Protein AF-A0A5N7MH46-F1 (afdb_monomer_lite)

Sequence (566 aa):
MKMGHLRRYQPRTVNEMAAAAIAPRNNNWTEKGNFRPQPRGKLARAFVDGTSLAKIAPESPQPAEMLEHITIVGEDNLTADDEALHVLLVAHAYEQTDRLMDRSEYSIPTSYALSLLGENARRRGLKASLERLRSTTVSFGVAGGRKYEGVQLLVPWSETDNIGEEIHYIIPKPIQILMASQDRYAHLELAPLGMMKSRYGIRLYRNLALAMARKRWSKDSDNLHTIRVPVDQMRSWLGFIGPVGQLKLRAVDPAIRDLRHVRRFKIVPADGERPKRDDEDVVKWVGVARAEKRGAPVEAWEFILKLSPPRRYHVAQQGLNPKLMWSVGAPDALRFRVPQSFWLRASKFARDNGLASGHHGVLHSWLVAINEALTEVPVTDGRNTREFRGQRLLEAIDEEGPEDAAWNWLVEEVKDPDLLKLSTGIGQSWRRFEREARIARYNRWRDFQQGPERKRRQKRKPVALVPVVEPKVDTAPVMGVGGPVTEIVVWCDLDADATDVEDLVNVLNRRTFAGDEEAPVKVTVKYGDGLVHVPYSLGKLPMTEMDVTRLKKEFRTLIEEVEMVR

Structure (mmCIF, N/CA/C/O backbone):
data_AF-A0A5N7MH46-F1
#
_entry.id   AF-A0A5N7MH46-F1
#
loop_
_atom_site.group_PDB
_atom_site.id
_atom_site.type_symbol
_atom_site.label_atom_id
_atom_site.label_alt_id
_atom_site.label_comp_id
_atom_site.label_asym_id
_atom_site.label_entity_id
_atom_site.label_seq_id
_atom_site.pdbx_PDB_ins_code
_atom_site.Cartn_x
_atom_site.Cartn_y
_atom_site.Cartn_z
_atom_site.occupancy
_atom_site.B_iso_or_equiv
_atom_site.auth_seq_id
_atom_site.auth_comp_id
_atom_site.auth_asym_id
_atom_site.auth_atom_id
_atom_site.pdbx_PDB_model_num
ATOM 1 N N . MET A 1 1 ? 36.278 -50.203 38.575 1.00 42.22 1 MET A N 1
ATOM 2 C CA . MET A 1 1 ? 36.673 -50.568 37.195 1.00 42.22 1 MET A CA 1
ATOM 3 C C . MET A 1 1 ? 35.533 -51.323 36.517 1.00 42.22 1 MET A C 1
ATOM 5 O O . MET A 1 1 ? 35.333 -52.487 36.831 1.00 42.22 1 MET A O 1
ATOM 9 N N . LYS A 1 2 ? 34.772 -50.670 35.628 1.00 28.19 2 LYS A N 1
ATOM 10 C CA . LYS A 1 2 ? 33.908 -51.313 34.619 1.00 28.19 2 LYS A CA 1
ATOM 11 C C . LYS A 1 2 ? 33.897 -50.426 33.371 1.00 28.19 2 LYS A C 1
ATOM 13 O O . LYS A 1 2 ? 33.754 -49.213 33.483 1.00 28.19 2 LYS A O 1
ATOM 18 N N . MET A 1 3 ? 34.168 -51.055 32.231 1.00 28.42 3 MET A N 1
ATOM 19 C CA . MET A 1 3 ? 34.470 -50.442 30.938 1.00 28.42 3 MET A CA 1
ATOM 20 C C . MET A 1 3 ? 33.249 -49.800 30.272 1.00 28.42 3 MET A C 1
ATOM 22 O O . MET A 1 3 ? 32.130 -50.293 30.396 1.00 28.42 3 MET A O 1
ATOM 26 N N . GLY A 1 4 ? 33.501 -48.710 29.543 1.00 28.05 4 GLY A N 1
ATOM 27 C CA . GLY A 1 4 ? 32.516 -47.973 28.760 1.00 28.05 4 GLY A CA 1
ATOM 28 C C . GLY A 1 4 ? 32.065 -48.716 27.501 1.00 28.05 4 GLY A C 1
ATOM 29 O O . GLY A 1 4 ? 32.864 -49.314 26.781 1.00 28.05 4 GLY A O 1
ATOM 30 N N . HIS A 1 5 ? 30.767 -48.629 27.216 1.00 31.36 5 HIS A N 1
ATOM 31 C CA . HIS A 1 5 ? 30.189 -49.039 25.943 1.00 31.36 5 HIS A CA 1
ATOM 32 C C . HIS A 1 5 ? 30.349 -47.922 24.904 1.00 31.36 5 HIS A C 1
ATOM 34 O O . HIS A 1 5 ? 29.634 -46.922 24.923 1.00 31.36 5 HIS A O 1
ATOM 40 N N . LEU A 1 6 ? 31.269 -48.131 23.962 1.00 30.78 6 LEU A N 1
ATOM 41 C CA . LEU A 1 6 ? 31.317 -47.428 22.681 1.00 30.78 6 LEU A CA 1
ATOM 42 C C . LEU A 1 6 ? 30.053 -47.766 21.872 1.00 30.78 6 LEU A C 1
ATOM 44 O O . LEU A 1 6 ? 29.914 -48.874 21.350 1.00 30.78 6 LEU A O 1
ATOM 48 N N . ARG A 1 7 ? 29.123 -46.810 21.753 1.00 31.31 7 ARG A N 1
ATOM 49 C CA . ARG A 1 7 ? 28.052 -46.870 20.747 1.00 31.31 7 ARG A CA 1
ATOM 50 C C . ARG A 1 7 ? 28.674 -46.655 19.367 1.00 31.31 7 ARG A C 1
ATOM 52 O O . ARG A 1 7 ? 29.236 -45.599 19.095 1.00 31.31 7 ARG A O 1
ATOM 59 N N . ARG A 1 8 ? 28.566 -47.671 18.507 1.00 29.64 8 ARG A N 1
ATOM 60 C CA . ARG A 1 8 ? 28.942 -47.610 17.089 1.00 29.64 8 ARG A CA 1
ATOM 61 C C . ARG A 1 8 ? 28.139 -46.509 16.393 1.00 29.64 8 ARG A C 1
ATOM 63 O O . ARG A 1 8 ? 26.912 -46.559 16.368 1.00 29.64 8 ARG A O 1
ATOM 70 N N . TYR A 1 9 ? 28.848 -45.539 15.830 1.00 30.33 9 TYR A N 1
ATOM 71 C CA . TYR A 1 9 ? 28.308 -44.541 14.917 1.00 30.33 9 TYR A CA 1
ATOM 72 C C . TYR A 1 9 ? 28.032 -45.239 13.577 1.00 30.33 9 TYR A C 1
ATOM 74 O O . TYR A 1 9 ? 28.967 -45.678 12.909 1.00 30.33 9 TYR A O 1
ATOM 82 N N . GLN A 1 10 ? 26.762 -45.419 13.212 1.00 34.75 10 GLN A N 1
ATOM 83 C CA . GLN A 1 10 ? 26.405 -45.818 11.851 1.00 34.75 10 GLN A CA 1
ATOM 84 C C . GLN A 1 10 ? 26.418 -44.563 10.966 1.00 34.75 10 GLN A C 1
ATOM 86 O O . GLN A 1 10 ? 25.737 -43.593 11.308 1.00 34.75 10 GLN A O 1
ATOM 91 N N . PRO A 1 11 ? 27.177 -44.532 9.857 1.00 33.38 11 PRO A N 1
ATOM 92 C CA . PRO A 1 11 ? 27.088 -43.430 8.911 1.00 33.38 11 PRO A CA 1
ATOM 93 C C . PRO A 1 11 ? 25.708 -43.462 8.244 1.00 33.38 11 PRO A C 1
ATOM 95 O O . PRO A 1 11 ? 25.314 -44.477 7.667 1.00 33.38 11 PRO A O 1
ATOM 98 N N . ARG A 1 12 ? 24.967 -42.352 8.348 1.00 37.38 12 ARG A N 1
ATOM 99 C CA . ARG A 1 12 ? 23.713 -42.151 7.611 1.00 37.38 12 ARG A CA 1
ATOM 100 C C . ARG A 1 12 ? 23.981 -42.346 6.122 1.00 37.38 12 ARG A C 1
ATOM 102 O O . ARG A 1 12 ? 24.954 -41.818 5.585 1.00 37.38 12 ARG A O 1
ATOM 109 N N . THR A 1 13 ? 23.136 -43.131 5.470 1.00 45.59 13 THR A N 1
ATOM 110 C CA . THR A 1 13 ? 23.250 -43.385 4.034 1.00 45.59 13 THR A CA 1
ATOM 111 C C . THR A 1 13 ? 23.014 -42.090 3.252 1.00 45.59 13 THR A C 1
ATOM 113 O O . THR A 1 13 ? 22.259 -41.216 3.676 1.00 45.59 13 THR A O 1
ATOM 116 N N . VAL A 1 14 ? 23.646 -41.963 2.083 1.00 42.16 14 VAL A N 1
ATOM 117 C CA . VAL A 1 14 ? 23.532 -40.794 1.186 1.00 42.16 14 VAL A CA 1
ATOM 118 C C . VAL A 1 14 ? 22.064 -40.490 0.816 1.00 42.16 14 VAL A C 1
ATOM 120 O O . VAL A 1 14 ? 21.706 -39.335 0.592 1.00 42.16 14 VAL A O 1
ATOM 123 N N . ASN A 1 15 ? 21.178 -41.491 0.884 1.00 36.28 15 ASN A N 1
ATOM 124 C CA . ASN A 1 15 ? 19.736 -41.335 0.672 1.00 36.28 15 ASN A CA 1
ATOM 125 C C . ASN A 1 15 ? 18.992 -40.631 1.826 1.00 36.28 15 ASN A C 1
ATOM 127 O O . ASN A 1 15 ? 17.967 -40.002 1.578 1.00 36.28 15 ASN A O 1
ATOM 131 N N . GLU A 1 16 ? 19.506 -40.646 3.062 1.00 36.25 16 GLU A N 1
ATOM 132 C CA . GLU A 1 16 ? 18.932 -39.866 4.174 1.00 36.25 16 GLU A CA 1
ATOM 133 C C . GLU A 1 16 ? 19.366 -38.393 4.145 1.00 36.25 16 GLU A C 1
ATOM 135 O O . GLU A 1 16 ? 18.642 -37.526 4.632 1.00 36.25 16 GLU A O 1
ATOM 140 N N . MET A 1 17 ? 20.515 -38.077 3.534 1.00 36.03 17 MET A N 1
ATOM 141 C CA . MET A 1 17 ? 20.946 -36.687 3.326 1.00 36.03 17 MET A CA 1
ATOM 142 C C . MET A 1 17 ? 20.245 -36.040 2.122 1.00 36.03 17 MET A C 1
ATOM 144 O O . MET A 1 17 ? 19.957 -34.844 2.157 1.00 36.03 17 MET A O 1
ATOM 148 N N . ALA A 1 18 ? 19.881 -36.822 1.099 1.00 33.00 18 ALA A N 1
ATOM 149 C CA . ALA A 1 18 ? 19.105 -36.338 -0.047 1.00 33.00 18 ALA A CA 1
ATOM 150 C C . ALA A 1 18 ? 17.656 -35.951 0.322 1.00 33.00 18 ALA A C 1
ATOM 152 O O . ALA A 1 18 ? 17.093 -35.031 -0.269 1.00 33.00 18 ALA A O 1
ATOM 153 N N . ALA A 1 19 ? 17.072 -36.563 1.359 1.00 30.20 19 ALA A N 1
ATOM 154 C CA . ALA A 1 19 ? 15.747 -36.198 1.873 1.00 30.20 19 ALA A CA 1
ATOM 155 C C . ALA A 1 19 ? 15.728 -34.881 2.686 1.00 30.20 19 ALA A C 1
ATOM 157 O O . ALA A 1 19 ? 14.653 -34.374 3.007 1.00 30.20 19 ALA A O 1
ATOM 158 N N . ALA A 1 20 ? 16.891 -34.298 3.003 1.00 29.97 20 ALA A N 1
ATOM 159 C CA . ALA A 1 20 ? 17.009 -33.008 3.691 1.00 29.97 20 ALA A CA 1
ATOM 160 C C . ALA A 1 20 ? 17.157 -31.808 2.731 1.00 29.97 20 ALA A C 1
ATOM 162 O O . ALA A 1 20 ? 17.111 -30.663 3.175 1.00 29.97 20 ALA A O 1
ATOM 163 N N . ALA A 1 21 ? 17.278 -32.050 1.420 1.00 29.55 21 ALA A N 1
ATOM 164 C CA . ALA A 1 21 ? 17.322 -31.022 0.376 1.00 29.55 21 ALA A CA 1
ATOM 165 C C . ALA A 1 21 ? 15.942 -30.787 -0.272 1.00 29.55 21 ALA A C 1
ATOM 167 O O . ALA A 1 21 ? 15.832 -30.464 -1.454 1.00 29.55 21 ALA A O 1
ATOM 168 N N . ILE A 1 22 ? 14.869 -30.964 0.503 1.00 30.47 22 ILE A N 1
ATOM 169 C CA . ILE A 1 22 ? 13.521 -30.583 0.085 1.00 30.47 22 ILE A CA 1
ATOM 170 C C . ILE A 1 22 ? 13.500 -29.055 0.003 1.00 30.47 22 ILE A C 1
ATOM 172 O O . ILE A 1 22 ? 13.831 -28.378 0.978 1.00 30.47 22 ILE A O 1
ATOM 176 N N . ALA A 1 23 ? 13.130 -28.536 -1.172 1.00 27.80 23 ALA A N 1
ATOM 177 C CA . ALA A 1 23 ? 12.836 -27.130 -1.447 1.00 27.80 23 ALA A CA 1
ATOM 178 C C . ALA A 1 23 ? 12.220 -26.429 -0.222 1.00 27.80 23 ALA A C 1
ATOM 180 O O . ALA A 1 23 ? 11.428 -27.075 0.469 1.00 27.80 23 ALA A O 1
ATOM 181 N N . PRO A 1 24 ? 12.537 -25.145 0.058 1.00 30.59 24 PRO A N 1
ATOM 182 C CA . PRO A 1 24 ? 12.036 -24.459 1.245 1.00 30.59 24 PRO A CA 1
ATOM 183 C C . PRO A 1 24 ? 10.535 -24.706 1.349 1.00 30.59 24 PRO A C 1
ATOM 185 O O . PRO A 1 24 ? 9.772 -24.256 0.491 1.00 30.59 24 PRO A O 1
ATOM 188 N N . ARG A 1 25 ? 10.123 -25.503 2.350 1.00 35.41 25 ARG A N 1
ATOM 189 C CA . ARG A 1 25 ? 8.708 -25.761 2.604 1.00 35.41 25 ARG A CA 1
ATOM 190 C C . ARG A 1 25 ? 8.060 -24.389 2.642 1.00 35.41 25 ARG A C 1
ATOM 192 O O . ARG A 1 25 ? 8.517 -23.507 3.369 1.00 35.41 25 ARG A O 1
ATOM 199 N N . ASN A 1 26 ? 7.047 -24.182 1.806 1.00 43.50 26 ASN A N 1
ATOM 200 C CA . ASN A 1 26 ? 6.219 -22.991 1.865 1.00 43.50 26 ASN A CA 1
ATOM 201 C C . ASN A 1 26 ? 5.587 -22.980 3.268 1.00 43.50 26 ASN A C 1
ATOM 203 O O . ASN A 1 26 ? 4.528 -23.569 3.474 1.00 43.50 26 ASN A O 1
ATOM 207 N N . ASN A 1 27 ? 6.260 -22.349 4.240 1.00 52.56 27 ASN A N 1
ATOM 208 C CA . ASN A 1 27 ? 5.906 -22.256 5.664 1.00 52.56 27 ASN A CA 1
ATOM 209 C C . ASN A 1 27 ? 4.652 -21.388 5.882 1.00 52.56 27 ASN A C 1
ATOM 211 O O . ASN A 1 27 ? 4.537 -20.674 6.873 1.00 52.56 27 ASN A O 1
ATOM 215 N N . ASN A 1 28 ? 3.739 -21.364 4.916 1.00 60.06 28 ASN A N 1
ATOM 216 C CA . ASN A 1 28 ? 2.497 -20.609 4.951 1.00 60.06 28 ASN A CA 1
ATOM 217 C C . ASN A 1 28 ? 1.355 -21.460 5.509 1.00 60.06 28 ASN A C 1
ATOM 219 O O . ASN A 1 28 ? 0.216 -21.042 5.403 1.00 60.06 28 ASN A O 1
ATOM 223 N N . TRP A 1 29 ? 1.626 -22.642 6.058 1.00 56.88 29 TRP A N 1
ATOM 224 C CA . TRP A 1 29 ? 0.614 -23.537 6.606 1.00 56.88 29 TRP A CA 1
ATOM 225 C C . TRP A 1 29 ? 0.997 -23.922 8.035 1.00 56.88 29 TRP A C 1
ATOM 227 O O . TRP A 1 29 ? 2.170 -24.178 8.310 1.00 56.88 29 TRP A O 1
ATOM 237 N N . THR A 1 30 ? 0.034 -23.922 8.957 1.00 58.56 30 THR A N 1
ATOM 238 C CA . THR A 1 30 ? 0.239 -24.433 10.320 1.00 58.56 30 THR A CA 1
ATOM 239 C C . THR A 1 30 ? 0.319 -25.957 10.322 1.00 58.56 30 THR A C 1
ATOM 241 O O . THR A 1 30 ? -0.097 -26.605 9.365 1.00 58.56 30 THR A O 1
ATOM 244 N N . GLU A 1 31 ? 0.769 -26.554 11.429 1.00 55.22 31 GLU A N 1
ATOM 245 C CA . GLU A 1 31 ? 0.701 -28.013 11.638 1.00 55.22 31 GLU A CA 1
ATOM 246 C C . GLU A 1 31 ? -0.732 -28.564 11.540 1.00 55.22 31 GLU A C 1
ATOM 248 O O . GLU A 1 31 ? -0.930 -29.736 11.240 1.00 55.22 31 GLU A O 1
ATOM 253 N N . LYS A 1 32 ? -1.739 -27.703 11.745 1.00 56.62 32 LYS A N 1
ATOM 254 C CA . LYS A 1 32 ? -3.166 -28.015 11.590 1.00 56.62 32 LYS A CA 1
ATOM 255 C C . LYS A 1 32 ? -3.712 -27.715 10.186 1.00 56.62 32 LYS A C 1
ATOM 257 O O . LYS A 1 32 ? -4.901 -27.897 9.961 1.00 56.62 32 LYS A O 1
ATOM 262 N N . GLY A 1 33 ? -2.872 -27.250 9.258 1.00 58.59 33 GLY A N 1
ATOM 263 C CA . GLY A 1 33 ? -3.262 -26.938 7.883 1.00 58.59 33 GLY A CA 1
ATOM 264 C C . GLY A 1 33 ? -3.919 -25.568 7.682 1.00 58.59 33 GLY A C 1
ATOM 265 O O . GLY A 1 33 ? -4.520 -25.352 6.636 1.00 58.59 33 GLY A O 1
ATOM 266 N N . ASN A 1 34 ? -3.798 -24.626 8.625 1.00 65.50 34 ASN A N 1
ATOM 267 C CA . ASN A 1 34 ? -4.345 -23.271 8.448 1.00 65.50 34 ASN A CA 1
ATOM 268 C C . ASN A 1 34 ? -3.345 -22.388 7.704 1.00 65.50 34 ASN A C 1
ATOM 270 O O . ASN A 1 34 ? -2.150 -22.396 8.013 1.00 65.50 34 ASN A O 1
ATOM 274 N N . PHE A 1 35 ? -3.827 -21.601 6.747 1.00 72.56 35 PHE A N 1
ATOM 275 C CA . PHE A 1 35 ? -2.974 -20.722 5.959 1.00 72.56 35 PHE A CA 1
ATOM 276 C C . PHE A 1 35 ? -2.519 -19.492 6.770 1.00 72.56 35 PHE A C 1
ATOM 278 O O . PHE A 1 35 ? -3.291 -18.884 7.512 1.00 72.56 35 PHE A O 1
ATOM 285 N N . ARG A 1 36 ? -1.248 -19.108 6.610 1.00 82.06 36 ARG A N 1
ATOM 286 C CA . ARG A 1 36 ? -0.601 -17.939 7.214 1.00 82.06 36 ARG A CA 1
ATOM 287 C C . ARG A 1 36 ? -0.050 -17.025 6.122 1.00 82.06 36 ARG A C 1
ATOM 289 O O . ARG A 1 36 ? 1.052 -17.280 5.609 1.00 82.06 36 ARG A O 1
ATOM 296 N N . PRO A 1 37 ? -0.797 -15.976 5.746 1.00 86.25 37 PRO A N 1
ATOM 297 C CA . PRO A 1 37 ? -0.357 -15.050 4.717 1.00 86.25 37 PRO A CA 1
ATOM 298 C C . PRO A 1 37 ? 0.943 -14.354 5.115 1.00 86.25 37 PRO A C 1
ATOM 300 O O . PRO A 1 37 ? 1.180 -14.029 6.273 1.00 86.25 37 PRO A O 1
ATOM 303 N N . GLN A 1 38 ? 1.803 -14.105 4.133 1.00 86.38 38 GLN A N 1
ATOM 304 C CA . GLN A 1 38 ? 3.007 -13.313 4.360 1.00 86.38 38 GLN A CA 1
ATOM 305 C C . GLN A 1 38 ? 2.672 -11.812 4.356 1.00 86.38 38 GLN A C 1
ATOM 307 O O . GLN A 1 38 ? 1.865 -11.376 3.520 1.00 86.38 38 GLN A O 1
ATOM 312 N N . PRO A 1 39 ? 3.304 -11.012 5.237 1.00 88.75 39 PRO A N 1
ATOM 313 C CA . PRO A 1 39 ? 3.400 -9.568 5.056 1.00 88.75 39 PRO A CA 1
ATOM 314 C C . PRO A 1 39 ? 4.027 -9.221 3.705 1.00 88.75 39 PRO A C 1
ATOM 316 O O . PRO A 1 39 ? 4.831 -9.982 3.159 1.00 88.75 39 PRO A O 1
ATOM 319 N N . ARG A 1 40 ? 3.666 -8.063 3.155 1.00 88.12 40 ARG A N 1
ATOM 320 C CA . ARG A 1 40 ? 4.237 -7.549 1.904 1.00 88.12 40 ARG A CA 1
ATOM 321 C C . ARG A 1 40 ? 5.016 -6.284 2.208 1.00 88.12 40 ARG A C 1
ATOM 323 O O . ARG A 1 40 ? 4.473 -5.387 2.825 1.00 88.12 40 ARG A O 1
ATOM 330 N N . GLY A 1 41 ? 6.267 -6.203 1.760 1.00 84.31 41 GLY A N 1
ATOM 331 C CA . GLY A 1 41 ? 7.169 -5.121 2.167 1.00 84.31 41 GLY A CA 1
ATOM 332 C C . GLY A 1 41 ? 7.596 -5.259 3.637 1.00 84.31 41 GLY A C 1
ATOM 333 O O . GLY A 1 41 ? 6.767 -5.317 4.533 1.00 84.31 41 GLY A O 1
ATOM 334 N N . LYS A 1 42 ? 8.906 -5.337 3.892 1.00 86.62 42 LYS A N 1
ATOM 335 C CA . LYS A 1 42 ? 9.432 -5.530 5.255 1.00 86.62 42 LYS A CA 1
ATOM 336 C C . LYS A 1 42 ? 9.345 -4.243 6.067 1.00 86.62 42 LYS A C 1
ATOM 338 O O . LYS A 1 42 ? 9.868 -3.222 5.605 1.00 86.62 42 LYS A O 1
ATOM 343 N N . LEU A 1 43 ? 8.804 -4.306 7.284 1.00 90.38 43 LEU A N 1
ATOM 344 C CA . LEU A 1 43 ? 8.685 -3.135 8.163 1.00 90.38 43 LEU A CA 1
ATOM 345 C C . LEU A 1 43 ? 10.048 -2.531 8.495 1.00 90.38 43 LEU A C 1
ATOM 347 O O . LEU A 1 43 ? 10.237 -1.327 8.344 1.00 90.38 43 LEU A O 1
ATOM 351 N N . ALA A 1 44 ? 11.036 -3.371 8.814 1.00 87.56 44 ALA A N 1
ATOM 352 C CA . ALA A 1 44 ? 12.386 -2.912 9.139 1.00 87.56 44 ALA A CA 1
ATOM 353 C C . ALA A 1 44 ? 13.041 -2.088 8.016 1.00 87.56 44 ALA A C 1
ATOM 355 O O . ALA A 1 44 ? 13.898 -1.258 8.287 1.00 87.56 44 ALA A O 1
ATOM 356 N N . ARG A 1 45 ? 12.644 -2.304 6.750 1.00 86.62 45 ARG A N 1
ATOM 357 C CA . ARG A 1 45 ? 13.107 -1.496 5.608 1.00 86.62 45 ARG A CA 1
ATOM 358 C C . ARG A 1 45 ? 12.256 -0.246 5.396 1.00 86.62 45 ARG A C 1
ATOM 360 O O . ARG A 1 45 ? 12.785 0.766 4.960 1.00 86.62 45 ARG A O 1
ATOM 367 N N . ALA A 1 46 ? 10.957 -0.326 5.678 1.00 88.19 46 ALA A N 1
ATOM 368 C CA . ALA A 1 46 ? 10.016 0.779 5.518 1.00 88.19 46 ALA A CA 1
ATOM 369 C C . ALA A 1 46 ? 10.285 1.943 6.481 1.00 88.19 46 ALA A C 1
ATOM 371 O O . ALA A 1 46 ? 9.993 3.078 6.130 1.00 88.19 46 ALA A O 1
ATOM 372 N N . PHE A 1 47 ? 10.867 1.671 7.651 1.00 89.31 47 PHE A N 1
ATOM 373 C CA . PHE A 1 47 ? 11.119 2.670 8.694 1.00 89.31 47 PHE A CA 1
ATOM 374 C C . PHE A 1 47 ? 12.599 3.062 8.851 1.00 89.31 47 PHE A C 1
ATOM 376 O O . PHE A 1 47 ? 12.978 3.624 9.876 1.00 89.31 47 PHE A O 1
ATOM 383 N N . VAL A 1 48 ? 13.451 2.765 7.859 1.00 83.56 48 VAL A N 1
ATOM 384 C CA . VAL A 1 48 ? 14.863 3.206 7.874 1.00 83.56 48 VAL A CA 1
ATOM 385 C C . VAL A 1 48 ? 14.964 4.724 7.716 1.00 83.56 48 VAL A C 1
ATOM 387 O O . VAL A 1 48 ? 15.783 5.356 8.376 1.00 83.56 48 VAL A O 1
ATOM 390 N N . ASP A 1 49 ? 14.126 5.308 6.859 1.00 78.75 49 ASP A N 1
ATOM 391 C CA . ASP A 1 49 ? 14.033 6.749 6.640 1.00 78.75 49 ASP A CA 1
ATOM 392 C C . ASP A 1 49 ? 12.568 7.183 6.434 1.00 78.75 49 ASP A C 1
ATOM 394 O O . ASP A 1 49 ? 11.681 6.362 6.186 1.00 78.75 49 ASP A O 1
ATOM 398 N N . GLY A 1 50 ? 12.301 8.487 6.571 1.00 68.56 50 GLY A N 1
ATOM 399 C CA . GLY A 1 50 ? 10.937 9.032 6.541 1.00 68.56 50 GLY A CA 1
ATOM 400 C C . GLY A 1 50 ? 10.217 8.891 5.192 1.00 68.56 50 GLY A C 1
ATOM 401 O O . GLY A 1 50 ? 8.992 8.964 5.144 1.00 68.56 50 GLY A O 1
ATOM 402 N N . THR A 1 51 ? 10.942 8.653 4.094 1.00 77.31 51 THR A N 1
ATOM 403 C CA . THR A 1 51 ? 10.365 8.518 2.743 1.00 77.31 51 THR A CA 1
ATOM 404 C C . THR A 1 51 ? 10.137 7.055 2.343 1.00 77.31 51 THR A C 1
ATOM 406 O O . THR A 1 51 ? 9.263 6.758 1.518 1.00 77.31 51 THR A O 1
ATOM 409 N N . SER A 1 52 ? 10.849 6.110 2.964 1.00 84.50 52 SER A N 1
ATOM 410 C CA . SER A 1 52 ? 10.758 4.674 2.678 1.00 84.50 52 SER A CA 1
ATOM 411 C C . SER A 1 52 ? 9.394 4.078 2.988 1.00 84.50 52 SER A C 1
ATOM 413 O O . SER A 1 52 ? 8.971 3.163 2.277 1.00 84.50 52 SER A O 1
ATOM 415 N N . LEU A 1 53 ? 8.666 4.595 3.983 1.00 87.25 53 LEU A N 1
ATOM 416 C CA . LEU A 1 53 ? 7.342 4.080 4.337 1.00 87.25 53 LEU A CA 1
ATOM 417 C C . LEU A 1 53 ? 6.367 4.236 3.166 1.00 87.25 53 LEU A C 1
ATOM 419 O O . LEU A 1 53 ? 5.685 3.283 2.781 1.00 87.25 53 LEU A O 1
ATOM 423 N N . ALA A 1 54 ? 6.360 5.417 2.546 1.00 84.12 54 ALA A N 1
ATOM 424 C CA . ALA A 1 54 ? 5.554 5.696 1.368 1.00 84.12 54 ALA A CA 1
ATOM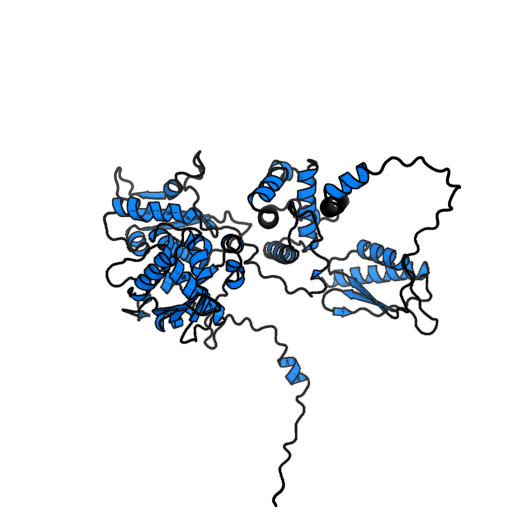 425 C C . ALA A 1 54 ? 6.071 4.953 0.126 1.00 84.12 54 ALA A C 1
ATOM 427 O O . ALA A 1 54 ? 5.265 4.571 -0.718 1.00 84.12 54 ALA A O 1
ATOM 428 N N . LYS A 1 55 ? 7.377 4.708 -0.009 1.00 82.50 55 LYS A N 1
ATOM 429 C CA . LYS A 1 55 ? 7.934 3.985 -1.166 1.00 82.50 55 LYS A CA 1
ATOM 430 C C . LYS A 1 55 ? 7.636 2.482 -1.111 1.00 82.50 55 LYS A C 1
ATOM 432 O O . LYS A 1 55 ? 7.071 1.914 -2.047 1.00 82.50 55 LYS A O 1
ATOM 437 N N . ILE A 1 56 ? 7.989 1.843 0.005 1.00 84.69 56 ILE A N 1
ATOM 438 C CA . ILE A 1 56 ? 7.827 0.400 0.225 1.00 84.69 56 ILE A CA 1
ATOM 439 C C . ILE A 1 56 ? 6.351 0.046 0.393 1.00 84.69 56 ILE A C 1
ATOM 441 O O . ILE A 1 56 ? 5.930 -0.972 -0.151 1.00 84.69 56 ILE A O 1
ATOM 445 N N . ALA A 1 57 ? 5.582 0.901 1.078 1.00 85.25 57 ALA A N 1
ATOM 446 C CA . ALA A 1 57 ? 4.156 0.723 1.349 1.00 85.25 57 ALA A CA 1
ATOM 447 C C . ALA A 1 57 ? 3.844 -0.656 1.955 1.00 85.25 57 ALA A C 1
ATOM 449 O O . ALA A 1 57 ? 3.121 -1.440 1.340 1.00 85.25 57 ALA A O 1
ATOM 450 N N . PRO A 1 58 ? 4.420 -0.980 3.129 1.00 91.69 58 PRO A N 1
ATOM 451 C CA . PRO A 1 58 ? 4.253 -2.295 3.723 1.00 91.69 58 PRO A CA 1
ATOM 452 C C . PRO A 1 58 ? 2.769 -2.601 3.959 1.00 91.69 58 PRO A C 1
ATOM 454 O O . PRO A 1 58 ? 2.014 -1.739 4.418 1.00 91.69 58 PRO A O 1
ATOM 457 N N . GLU A 1 59 ? 2.360 -3.830 3.652 1.00 92.50 59 GLU A N 1
ATOM 458 C CA . GLU A 1 59 ? 1.012 -4.336 3.868 1.00 92.50 59 GLU A CA 1
ATOM 459 C C . GLU A 1 59 ? 1.010 -5.478 4.886 1.00 92.50 59 GLU A C 1
ATOM 461 O O . GLU A 1 59 ? 1.734 -6.471 4.745 1.00 92.50 59 GLU A O 1
ATOM 466 N N . SER A 1 60 ? 0.127 -5.371 5.876 1.00 92.81 60 SER A N 1
ATOM 467 C CA . SER A 1 60 ? -0.070 -6.383 6.911 1.00 92.81 60 SER A CA 1
ATOM 468 C C . SER A 1 60 ? -1.342 -7.187 6.640 1.00 92.81 60 SER A C 1
ATOM 470 O O . SER A 1 60 ? -2.397 -6.580 6.427 1.00 92.81 60 SER A O 1
ATOM 472 N N . PRO A 1 61 ? -1.288 -8.530 6.619 1.00 93.31 61 PRO A N 1
ATOM 473 C CA . PRO A 1 61 ? -2.487 -9.336 6.493 1.00 93.31 61 PRO A CA 1
ATOM 474 C C . PRO A 1 61 ? -3.270 -9.329 7.809 1.00 93.31 61 PRO A C 1
ATOM 476 O O . PRO A 1 61 ? -2.730 -9.607 8.881 1.00 93.31 61 PRO A O 1
ATOM 479 N N . GLN A 1 62 ? -4.554 -9.010 7.708 1.00 93.19 62 GLN A N 1
ATOM 480 C CA . GLN A 1 62 ? -5.486 -8.962 8.825 1.00 93.19 62 GLN A CA 1
ATOM 481 C C . GLN A 1 62 ? -6.627 -9.958 8.586 1.00 93.19 62 GLN A C 1
ATOM 483 O O . GLN A 1 62 ? -7.190 -9.968 7.483 1.00 93.19 62 GLN A O 1
ATOM 488 N N . PRO A 1 63 ? -6.984 -10.786 9.581 1.00 92.31 63 PRO A N 1
ATOM 489 C CA . PRO A 1 63 ? -8.075 -11.746 9.467 1.00 92.31 63 PRO A CA 1
ATOM 490 C C . PRO A 1 63 ? -9.422 -11.032 9.327 1.00 92.31 63 PRO A C 1
ATOM 492 O O . PRO A 1 63 ? -9.636 -9.965 9.902 1.00 92.31 63 PRO A O 1
ATOM 495 N N . ALA A 1 64 ? -10.341 -11.625 8.567 1.00 91.19 64 ALA A N 1
ATOM 496 C CA . ALA A 1 64 ? -11.642 -11.039 8.251 1.00 91.19 64 ALA A CA 1
ATOM 497 C C . ALA A 1 64 ? -12.443 -10.665 9.504 1.00 91.19 64 ALA A C 1
ATOM 499 O O . ALA A 1 64 ? -13.066 -9.610 9.542 1.00 91.19 64 ALA A O 1
ATOM 500 N N . GLU A 1 65 ? -12.368 -11.472 10.560 1.00 88.88 65 GLU A N 1
ATOM 501 C CA . GLU A 1 65 ? -13.055 -11.222 11.825 1.00 88.88 65 GLU A CA 1
ATOM 502 C C . GLU A 1 65 ? -12.542 -9.957 12.529 1.00 88.88 65 GLU A C 1
ATOM 504 O O . GLU A 1 65 ? -13.323 -9.281 13.195 1.00 88.88 65 GLU A O 1
ATOM 509 N N . MET A 1 66 ? -11.265 -9.591 12.340 1.00 88.44 66 MET A N 1
ATOM 510 C CA . MET A 1 66 ? -10.729 -8.312 12.825 1.00 88.44 66 MET A CA 1
ATOM 511 C C . MET A 1 66 ? -11.147 -7.115 11.961 1.00 88.44 66 MET A C 1
ATOM 513 O O . MET A 1 66 ? -11.004 -5.970 12.382 1.00 88.44 66 MET A O 1
ATOM 517 N N . LEU A 1 67 ? -11.636 -7.357 10.746 1.00 90.06 67 LEU A N 1
ATOM 518 C CA . LEU A 1 67 ? -12.028 -6.310 9.803 1.00 90.06 67 LEU A CA 1
ATOM 519 C C . LEU A 1 67 ? -13.546 -6.067 9.804 1.00 90.06 67 LEU A C 1
ATOM 521 O O . LEU A 1 67 ? -13.959 -4.913 9.731 1.00 90.06 67 LEU A O 1
ATOM 525 N N . GLU A 1 68 ? -14.359 -7.126 9.906 1.00 84.12 68 GLU A N 1
ATOM 526 C CA . GLU A 1 68 ? -15.833 -7.087 9.805 1.00 84.12 68 GLU A CA 1
ATOM 527 C C . GLU A 1 68 ? -16.542 -7.081 11.167 1.00 84.12 68 GLU A C 1
ATOM 529 O O . GLU A 1 68 ? -17.632 -6.523 11.283 1.00 84.12 68 GLU A O 1
ATOM 534 N N . HIS A 1 69 ? -15.974 -7.731 12.190 1.00 76.56 69 HIS A N 1
ATOM 535 C CA . HIS A 1 69 ? -16.726 -8.143 13.385 1.00 76.56 69 HIS A CA 1
ATOM 536 C C . HIS A 1 69 ? -16.163 -7.613 14.706 1.00 76.56 69 HIS A C 1
ATOM 538 O O . HIS A 1 69 ? -16.458 -8.170 15.762 1.00 76.56 69 HIS A O 1
ATOM 544 N N . ILE A 1 70 ? -15.386 -6.529 14.679 1.00 85.81 70 ILE A N 1
ATOM 545 C CA . ILE A 1 70 ? -14.942 -5.849 15.900 1.00 85.81 70 ILE A CA 1
ATOM 546 C C . ILE A 1 70 ? -15.991 -4.821 16.320 1.00 85.81 70 ILE A C 1
ATOM 548 O O . ILE A 1 70 ? -16.269 -3.870 15.596 1.00 85.81 70 ILE A O 1
ATOM 552 N N . THR A 1 71 ? -16.535 -4.990 17.522 1.00 88.44 71 THR A N 1
ATOM 553 C CA . THR A 1 71 ? -17.383 -3.992 18.184 1.00 88.44 71 THR A CA 1
ATOM 554 C C . THR A 1 71 ? -16.654 -3.450 19.404 1.00 88.44 71 THR A C 1
ATOM 556 O O . THR A 1 71 ? -16.218 -4.227 20.253 1.00 88.44 71 THR A O 1
ATOM 559 N N . ILE A 1 72 ? -16.521 -2.129 19.503 1.00 90.88 72 ILE A N 1
ATOM 560 C CA . ILE A 1 72 ? -15.966 -1.477 20.693 1.00 90.88 72 ILE A CA 1
ATOM 561 C C . ILE A 1 72 ? -17.004 -1.546 21.814 1.00 90.88 72 ILE A C 1
ATOM 563 O O . ILE A 1 72 ? -18.180 -1.253 21.600 1.00 90.88 72 ILE A O 1
ATOM 567 N N . VAL A 1 73 ? -16.575 -1.978 22.998 1.00 89.38 73 VAL A N 1
ATOM 568 C CA . VAL A 1 73 ? -17.426 -2.045 24.187 1.00 89.38 73 VAL A CA 1
ATOM 569 C C . VAL A 1 73 ? -17.353 -0.699 24.905 1.00 89.38 73 VAL A C 1
ATOM 571 O O . VAL A 1 73 ? -16.283 -0.283 25.343 1.00 89.38 73 VAL A O 1
ATOM 574 N N . GLY A 1 74 ? -18.497 -0.028 25.039 1.00 89.06 74 GLY A N 1
ATOM 575 C CA . GLY A 1 74 ? -18.589 1.296 25.658 1.00 89.06 74 GLY A CA 1
ATOM 576 C C . GLY A 1 74 ? -18.435 2.442 24.655 1.00 89.06 74 GLY A C 1
ATOM 577 O O . GLY A 1 74 ? -18.848 2.328 23.501 1.00 89.06 74 GLY A O 1
ATOM 578 N N . GLU A 1 75 ? -17.894 3.570 25.116 1.00 88.50 75 GLU A N 1
ATOM 579 C CA . GLU A 1 75 ? -17.691 4.751 24.277 1.00 88.50 75 GLU A CA 1
ATOM 580 C C . GLU A 1 75 ? -16.489 4.566 23.343 1.00 88.50 75 GLU A C 1
ATOM 582 O O . GLU A 1 75 ? -15.368 4.281 23.766 1.00 88.50 75 GLU A O 1
ATOM 587 N N . ASP A 1 76 ? -16.726 4.761 22.049 1.00 91.38 76 ASP A N 1
ATOM 588 C CA . ASP A 1 76 ? -15.684 4.733 21.035 1.00 91.38 76 ASP A CA 1
ATOM 589 C C . ASP A 1 76 ? -14.928 6.065 21.005 1.00 91.38 76 ASP A C 1
ATOM 591 O O . ASP A 1 76 ? -15.338 7.020 20.339 1.00 91.38 76 ASP A O 1
ATOM 595 N N . ASN A 1 77 ? -13.801 6.092 21.713 1.00 93.00 77 ASN A N 1
ATOM 596 C CA . ASN A 1 77 ? -12.894 7.236 21.803 1.00 93.00 77 ASN A CA 1
ATOM 597 C C . ASN A 1 77 ? -11.641 7.090 20.923 1.00 93.00 77 ASN A C 1
ATOM 599 O O . ASN A 1 77 ? -10.718 7.900 21.034 1.00 93.00 77 ASN A O 1
ATOM 603 N N . LEU A 1 78 ? -11.592 6.081 20.043 1.00 95.19 78 LEU A N 1
ATOM 604 C CA . LEU A 1 78 ? -10.456 5.885 19.145 1.00 95.19 78 LEU A CA 1
ATOM 605 C C . LEU A 1 78 ? -10.434 6.939 18.032 1.00 95.19 78 LEU A C 1
ATOM 607 O O . LEU A 1 78 ? -11.455 7.282 17.425 1.00 95.19 78 LEU A O 1
ATOM 611 N N . THR A 1 79 ? -9.233 7.426 17.752 1.00 95.94 79 THR A N 1
ATOM 612 C CA . THR A 1 79 ? -8.879 8.312 16.641 1.00 95.94 79 THR A CA 1
ATOM 613 C C . THR A 1 79 ? -8.259 7.514 15.489 1.00 95.94 79 THR A C 1
ATOM 615 O O . THR A 1 79 ? -7.978 6.321 15.621 1.00 95.94 79 THR A O 1
ATOM 618 N N . ALA A 1 80 ? -8.037 8.162 14.341 1.00 95.62 80 ALA A N 1
ATOM 619 C CA . ALA A 1 80 ? -7.354 7.521 13.216 1.00 95.62 80 ALA A CA 1
ATOM 620 C C . ALA A 1 80 ? -5.927 7.078 13.593 1.00 95.62 80 ALA A C 1
ATOM 622 O O . ALA A 1 80 ? -5.543 5.945 13.308 1.00 95.62 80 ALA A O 1
ATOM 623 N N . ASP A 1 81 ? -5.193 7.928 14.317 1.00 96.69 81 ASP A N 1
ATOM 624 C CA . ASP A 1 81 ? -3.836 7.642 14.794 1.00 96.69 81 ASP A CA 1
ATOM 625 C C . ASP A 1 81 ? -3.795 6.402 15.697 1.00 96.69 81 ASP A C 1
ATOM 627 O O . ASP A 1 81 ? -2.916 5.554 15.544 1.00 96.69 81 ASP A O 1
ATOM 631 N N . ASP A 1 82 ? -4.773 6.252 16.598 1.00 97.06 82 ASP A N 1
ATOM 632 C CA . ASP A 1 82 ? -4.856 5.093 17.496 1.00 97.06 82 ASP A CA 1
ATOM 633 C C . ASP A 1 82 ? -5.058 3.797 16.704 1.00 97.06 82 ASP A C 1
ATOM 635 O O . ASP A 1 82 ? -4.377 2.795 16.932 1.00 97.06 82 ASP A O 1
ATOM 639 N N . GLU A 1 83 ? -5.986 3.815 15.743 1.00 95.88 83 GLU A N 1
ATOM 640 C CA . GLU A 1 83 ? -6.278 2.654 14.908 1.00 95.88 83 GLU A CA 1
ATOM 641 C C . GLU A 1 83 ? -5.101 2.297 13.985 1.00 95.88 83 GLU A C 1
ATOM 643 O O . GLU A 1 83 ? -4.810 1.111 13.807 1.00 95.88 83 GLU A O 1
ATOM 648 N N . ALA A 1 84 ? -4.407 3.292 13.422 1.00 96.81 84 ALA A N 1
ATOM 649 C CA . ALA A 1 84 ? -3.205 3.089 12.615 1.00 96.81 84 ALA A CA 1
ATOM 650 C C . ALA A 1 84 ? -2.059 2.503 13.456 1.00 96.81 84 ALA A C 1
ATOM 652 O O . ALA A 1 84 ? -1.424 1.527 13.043 1.00 96.81 84 ALA A O 1
ATOM 653 N N . LEU A 1 85 ? -1.844 3.042 14.662 1.00 97.44 85 LEU A N 1
ATOM 654 C CA . LEU A 1 85 ? -0.847 2.553 15.610 1.00 97.44 85 LEU A CA 1
ATOM 655 C C . LEU A 1 85 ? -1.124 1.101 16.007 1.00 97.44 85 LEU A C 1
ATOM 657 O O . LEU A 1 85 ? -0.221 0.272 15.938 1.00 97.44 85 LEU A O 1
ATOM 661 N N . HIS A 1 86 ? -2.367 0.761 16.354 1.00 96.81 86 HIS A N 1
ATOM 662 C CA . HIS A 1 86 ? -2.736 -0.616 16.686 1.00 96.81 86 HIS A CA 1
ATOM 663 C C . HIS A 1 86 ? -2.420 -1.587 15.539 1.00 96.81 86 HIS A C 1
ATOM 665 O O . HIS A 1 86 ? -1.821 -2.640 15.766 1.00 96.81 86 HIS A O 1
ATOM 671 N N . VAL A 1 87 ? -2.763 -1.227 14.296 1.00 96.31 87 VAL A N 1
ATOM 672 C CA . VAL A 1 87 ? -2.468 -2.076 13.130 1.00 96.31 87 VAL A CA 1
ATOM 673 C C . VAL A 1 87 ? -0.959 -2.245 12.930 1.00 96.31 87 VAL A C 1
ATOM 675 O O . VAL A 1 87 ? -0.523 -3.354 12.623 1.00 96.31 87 VAL A O 1
ATOM 678 N N . LEU A 1 88 ? -0.149 -1.202 13.146 1.00 97.19 88 LEU A N 1
ATOM 679 C CA . LEU A 1 88 ? 1.314 -1.307 13.096 1.00 97.19 88 LEU A CA 1
ATOM 680 C C . LEU A 1 88 ? 1.867 -2.254 14.162 1.00 97.19 88 LEU A C 1
ATOM 682 O O . LEU A 1 88 ? 2.698 -3.096 13.835 1.00 97.19 88 LEU A O 1
ATOM 686 N N . LEU A 1 89 ? 1.418 -2.136 15.412 1.00 97.50 89 LEU A N 1
ATOM 687 C CA . LEU A 1 89 ? 1.897 -2.984 16.509 1.00 97.50 89 LEU A CA 1
ATOM 688 C C . LEU A 1 89 ? 1.561 -4.457 16.251 1.00 97.50 89 LEU A C 1
ATOM 690 O O . LEU A 1 89 ? 2.423 -5.328 16.360 1.00 97.50 89 LEU A O 1
ATOM 694 N N . VAL A 1 90 ? 0.339 -4.739 15.794 1.00 96.25 90 VAL A N 1
ATOM 695 C CA . VAL A 1 90 ? -0.062 -6.093 15.389 1.00 96.25 90 VAL A CA 1
ATOM 696 C C . VAL A 1 90 ? 0.754 -6.584 14.187 1.00 96.25 90 VAL A C 1
ATOM 698 O O . VAL A 1 90 ? 1.195 -7.733 14.174 1.00 96.25 90 VAL A O 1
ATOM 701 N N . ALA A 1 91 ? 0.993 -5.732 13.185 1.00 95.88 91 ALA A N 1
ATOM 702 C CA . ALA A 1 91 ? 1.809 -6.074 12.019 1.00 95.88 91 ALA A CA 1
ATOM 703 C C . ALA A 1 91 ? 3.258 -6.404 12.398 1.00 95.88 91 ALA A C 1
ATOM 705 O O . ALA A 1 91 ? 3.818 -7.380 11.900 1.00 95.88 91 ALA A O 1
ATOM 706 N N . HIS A 1 92 ? 3.847 -5.613 13.295 1.00 96.06 92 HIS A N 1
ATOM 707 C CA . HIS A 1 92 ? 5.207 -5.807 13.774 1.00 96.06 92 HIS A CA 1
ATOM 708 C C . HIS A 1 92 ? 5.344 -7.113 14.552 1.00 96.06 92 HIS A C 1
ATOM 710 O O . HIS A 1 92 ? 6.223 -7.913 14.243 1.00 96.06 92 HIS A O 1
ATOM 716 N N . ALA A 1 93 ? 4.435 -7.381 15.493 1.00 95.94 93 ALA A N 1
ATOM 717 C CA . ALA A 1 93 ? 4.393 -8.648 16.222 1.00 95.94 93 ALA A CA 1
ATOM 718 C C . ALA A 1 93 ? 4.284 -9.865 15.285 1.00 95.94 93 ALA A C 1
ATOM 720 O O . ALA A 1 93 ? 4.963 -10.881 15.480 1.00 95.94 93 ALA A O 1
ATOM 721 N N . TYR A 1 94 ? 3.466 -9.745 14.235 1.00 94.44 94 TYR A N 1
ATOM 722 C CA . TYR A 1 94 ? 3.269 -10.795 13.239 1.00 94.44 94 TYR A CA 1
ATOM 723 C C . TYR A 1 94 ? 4.523 -11.046 12.390 1.00 94.44 94 TYR A C 1
ATOM 725 O O . TYR A 1 94 ? 4.876 -12.202 12.157 1.00 94.44 94 TYR A O 1
ATOM 733 N N . GLU A 1 95 ? 5.230 -9.993 11.964 1.00 92.31 95 GLU A N 1
ATOM 734 C CA . GLU A 1 95 ? 6.501 -10.119 11.231 1.00 92.31 95 GLU A CA 1
ATOM 735 C C . GLU A 1 95 ? 7.630 -10.651 12.134 1.00 92.31 95 GLU A C 1
ATOM 737 O O . GLU A 1 95 ? 8.363 -11.547 11.726 1.00 92.31 95 GLU A O 1
ATOM 742 N N . GLN A 1 96 ? 7.737 -10.170 13.377 1.00 90.62 96 GLN A N 1
ATOM 743 C CA . GLN A 1 96 ? 8.817 -10.512 14.316 1.00 90.62 96 GLN A CA 1
ATOM 744 C C . GLN A 1 96 ? 8.797 -11.979 14.782 1.00 90.62 96 GLN A C 1
ATOM 746 O O . GLN A 1 96 ? 9.827 -12.516 15.190 1.00 90.62 96 GLN A O 1
ATOM 751 N N . THR A 1 97 ? 7.631 -12.629 14.750 1.00 87.25 97 THR A N 1
ATOM 752 C CA . THR A 1 97 ? 7.448 -14.033 15.170 1.00 87.25 97 THR A CA 1
ATOM 753 C C . THR A 1 97 ? 7.304 -14.996 14.001 1.00 87.25 97 THR A C 1
ATOM 755 O O . THR A 1 97 ? 6.745 -16.079 14.160 1.00 87.25 97 THR A O 1
ATOM 758 N N . ASP A 1 98 ? 7.724 -14.598 12.797 1.00 85.25 98 ASP A N 1
ATOM 759 C CA . ASP A 1 98 ? 7.543 -15.399 11.583 1.00 85.25 98 ASP A CA 1
ATOM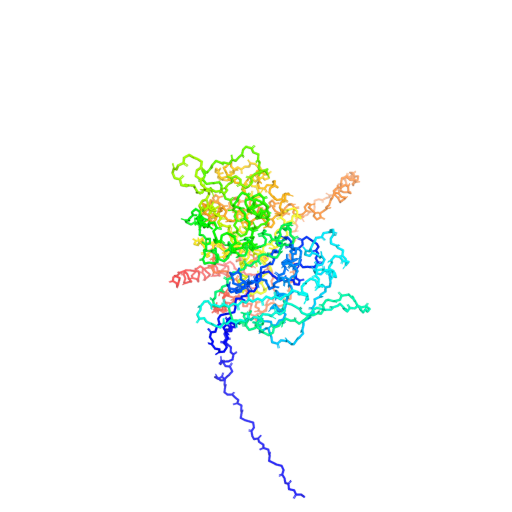 760 C C . ASP A 1 98 ? 6.095 -15.900 11.408 1.00 85.25 98 ASP A C 1
ATOM 762 O O . ASP A 1 98 ? 5.851 -16.969 10.831 1.00 85.25 98 ASP A O 1
ATOM 766 N N . ARG A 1 99 ? 5.121 -15.076 11.840 1.00 88.12 99 ARG A N 1
ATOM 767 C CA . ARG A 1 99 ? 3.663 -15.287 11.759 1.00 88.12 99 ARG A CA 1
ATOM 768 C C . ARG A 1 99 ? 3.085 -16.250 12.807 1.00 88.12 99 ARG A C 1
ATOM 770 O O . ARG A 1 99 ? 1.949 -16.705 12.651 1.00 88.12 99 ARG A O 1
ATOM 777 N N . LEU A 1 100 ? 3.844 -16.590 13.853 1.00 85.81 100 LEU A N 1
ATOM 778 C CA . LEU A 1 100 ? 3.406 -17.492 14.929 1.00 85.81 100 LEU A CA 1
ATOM 779 C C . LEU A 1 100 ? 2.564 -16.797 16.006 1.00 85.81 100 LEU A C 1
ATOM 781 O O . LEU A 1 100 ? 1.639 -17.428 16.519 1.00 85.81 100 LEU A O 1
ATOM 785 N N . MET A 1 101 ? 2.841 -15.523 16.313 1.00 89.62 101 MET A N 1
ATOM 786 C CA . MET A 1 101 ? 2.190 -14.766 17.399 1.00 89.62 101 MET A CA 1
ATOM 787 C C . MET A 1 101 ? 2.268 -15.484 18.760 1.00 89.62 101 MET A C 1
ATOM 789 O O . MET A 1 101 ? 1.304 -15.496 19.528 1.00 89.62 101 MET A O 1
ATOM 793 N N . ASP A 1 102 ? 3.389 -16.147 19.041 1.00 88.81 102 ASP A N 1
ATOM 794 C CA . ASP A 1 102 ? 3.581 -17.040 20.190 1.00 88.81 102 ASP A CA 1
ATOM 795 C C . ASP A 1 102 ? 4.325 -16.403 21.371 1.00 88.81 102 ASP A C 1
ATOM 797 O O . ASP A 1 102 ? 4.368 -16.990 22.453 1.00 88.81 102 ASP A O 1
ATOM 801 N N . ARG A 1 103 ? 4.858 -15.188 21.207 1.00 91.94 103 ARG A N 1
ATOM 802 C CA . ARG A 1 103 ? 5.515 -14.458 22.294 1.00 91.94 103 ARG A CA 1
ATOM 803 C C . ARG A 1 103 ? 4.502 -13.901 23.290 1.00 91.94 103 ARG A C 1
ATOM 805 O O . ARG A 1 103 ? 3.399 -13.480 22.926 1.00 91.94 103 ARG A O 1
ATOM 812 N N . SER A 1 104 ? 4.911 -13.872 24.556 1.00 92.88 104 SER A N 1
ATOM 813 C CA . SER A 1 104 ? 4.180 -13.200 25.633 1.00 92.88 104 SER A CA 1
ATOM 814 C C . SER A 1 104 ? 4.246 -11.680 25.510 1.00 92.88 104 SER A C 1
ATOM 816 O O . SER A 1 104 ? 3.299 -11.007 25.898 1.00 92.88 104 SER A O 1
ATOM 818 N N . GLU A 1 105 ? 5.335 -11.160 24.947 1.00 96.00 105 GLU A N 1
ATOM 819 C CA . GLU A 1 105 ? 5.645 -9.738 24.853 1.00 96.00 105 GLU A CA 1
ATOM 820 C C . GLU A 1 105 ? 6.324 -9.419 23.517 1.00 96.00 105 GLU A C 1
ATOM 822 O O . GLU A 1 105 ? 7.049 -10.245 22.947 1.00 96.00 105 GLU A O 1
ATOM 827 N N . TYR A 1 106 ? 6.081 -8.205 23.031 1.00 96.81 106 TYR A N 1
ATOM 828 C CA . TYR A 1 106 ? 6.659 -7.647 21.819 1.00 96.81 106 TYR A CA 1
ATOM 829 C C . TYR A 1 106 ? 7.195 -6.247 22.111 1.00 96.81 106 TYR A C 1
ATOM 831 O O . TYR A 1 106 ? 6.657 -5.545 22.967 1.00 96.81 106 TYR A O 1
ATOM 839 N N . SER A 1 107 ? 8.203 -5.819 21.356 1.00 96.38 107 SER A N 1
ATOM 840 C CA . SER A 1 107 ? 8.700 -4.445 21.395 1.00 96.38 107 SER A CA 1
ATOM 841 C C . SER A 1 107 ? 8.843 -3.880 19.986 1.00 96.38 107 SER A C 1
ATOM 843 O O . SER A 1 107 ? 8.952 -4.627 19.009 1.00 96.38 107 SER A O 1
ATOM 845 N N . ILE A 1 108 ? 8.768 -2.557 19.864 1.00 96.00 108 ILE A N 1
ATOM 846 C CA . ILE A 1 108 ? 9.022 -1.820 18.623 1.00 96.00 108 ILE A CA 1
ATOM 847 C C . ILE A 1 108 ? 9.711 -0.487 18.955 1.00 96.00 108 ILE A C 1
ATOM 849 O O . ILE A 1 108 ? 9.334 0.162 19.936 1.00 96.00 108 ILE A O 1
ATOM 853 N N . PRO A 1 109 ? 10.660 -0.009 18.130 1.00 95.25 109 PRO A N 1
ATOM 854 C CA . PRO A 1 109 ? 11.221 1.323 18.307 1.00 95.25 109 PRO A CA 1
ATOM 855 C C . PRO A 1 109 ? 10.146 2.414 18.220 1.00 95.25 109 PRO A C 1
ATOM 857 O O . PRO A 1 109 ? 9.338 2.447 17.288 1.00 95.25 109 PRO A O 1
ATOM 860 N N . THR A 1 110 ? 10.182 3.378 19.140 1.00 95.69 110 THR A N 1
ATOM 861 C CA . THR A 1 110 ? 9.260 4.531 19.145 1.00 95.69 110 THR A CA 1
ATOM 862 C C . THR A 1 110 ? 9.340 5.343 17.850 1.00 95.69 110 THR A C 1
ATOM 864 O O . THR A 1 110 ? 8.342 5.907 17.395 1.00 95.69 110 THR A O 1
ATOM 867 N N . SER A 1 111 ? 10.513 5.371 17.211 1.00 92.69 111 SER A N 1
ATOM 868 C CA . SER A 1 111 ? 10.721 6.021 15.913 1.00 92.69 111 SER A CA 1
ATOM 869 C C . SER A 1 111 ? 9.822 5.456 14.811 1.00 92.69 111 SER A C 1
ATOM 871 O O . SER A 1 111 ? 9.383 6.221 13.955 1.00 92.69 111 SER A O 1
ATOM 873 N N . TYR A 1 112 ? 9.481 4.163 14.846 1.00 94.88 112 TYR A N 1
ATOM 874 C CA . TYR A 1 112 ? 8.613 3.542 13.840 1.00 94.88 112 TYR A CA 1
ATOM 875 C C . TYR A 1 112 ? 7.180 4.054 13.988 1.00 94.88 112 TYR A C 1
ATOM 877 O O . TYR A 1 112 ? 6.557 4.463 13.009 1.00 94.88 112 TYR A O 1
ATOM 885 N N . ALA A 1 113 ? 6.678 4.106 15.225 1.00 95.31 113 ALA A N 1
ATOM 886 C CA . ALA A 1 113 ? 5.357 4.651 15.520 1.00 95.31 113 ALA A CA 1
ATOM 887 C C . ALA A 1 113 ? 5.258 6.134 15.129 1.00 95.31 113 ALA A C 1
ATOM 889 O O . ALA A 1 113 ? 4.310 6.530 14.458 1.00 95.31 113 ALA A O 1
ATOM 890 N N . LEU A 1 114 ? 6.258 6.951 15.479 1.00 94.25 114 LEU A N 1
ATOM 891 C CA . LEU A 1 114 ? 6.277 8.367 15.094 1.00 94.25 114 LEU A CA 1
ATOM 892 C C . LEU A 1 114 ? 6.370 8.555 13.575 1.00 94.25 114 LEU A C 1
ATOM 894 O O . LEU A 1 114 ? 5.677 9.407 13.030 1.00 94.25 114 LEU A O 1
ATOM 898 N N . SER A 1 115 ? 7.177 7.745 12.887 1.00 93.12 115 SER A N 1
ATOM 899 C CA . SER A 1 115 ? 7.294 7.804 11.428 1.00 93.12 115 SER A CA 1
ATOM 900 C C . SER A 1 115 ? 5.998 7.410 10.719 1.00 93.12 115 SER A C 1
ATOM 902 O O . SER A 1 115 ? 5.715 7.968 9.662 1.00 93.12 115 SER A O 1
ATOM 904 N N . LEU A 1 116 ? 5.214 6.474 11.268 1.00 94.38 116 LEU A N 1
ATOM 905 C CA . LEU A 1 116 ? 3.897 6.123 10.727 1.00 94.38 116 LEU A CA 1
ATOM 906 C C . LEU A 1 116 ? 2.903 7.276 10.874 1.00 94.38 116 LEU A C 1
ATOM 908 O O . LEU A 1 116 ? 2.201 7.597 9.922 1.00 94.38 116 LEU A O 1
ATOM 912 N N . LEU A 1 117 ? 2.841 7.871 12.067 1.00 92.75 117 LEU A N 1
ATOM 913 C CA . LEU A 1 117 ? 1.899 8.945 12.400 1.00 92.75 117 LEU A CA 1
ATOM 914 C C . LEU A 1 117 ? 2.259 10.291 11.731 1.00 92.75 117 LEU A C 1
ATOM 916 O O . LEU A 1 117 ? 1.501 11.256 11.811 1.00 92.75 117 LEU A O 1
ATOM 920 N N . GLY A 1 118 ? 3.414 10.366 11.064 1.00 88.56 118 GLY A N 1
ATOM 921 C CA . GLY A 1 118 ? 3.842 11.498 10.247 1.00 88.56 118 GLY A CA 1
ATOM 922 C C . GLY A 1 118 ? 4.675 12.549 10.989 1.00 88.56 118 GLY A C 1
ATOM 923 O O . GLY A 1 118 ? 4.886 12.499 12.197 1.00 88.56 118 GLY A O 1
ATOM 924 N N . GLU A 1 119 ? 5.157 13.550 10.251 1.00 82.81 119 GLU A N 1
ATOM 925 C CA . GLU A 1 119 ? 6.149 14.541 10.722 1.00 82.81 119 GLU A CA 1
ATOM 926 C C . GLU A 1 119 ? 5.680 15.392 11.919 1.00 82.81 119 GLU A C 1
ATOM 928 O O . GLU A 1 119 ? 6.473 15.868 12.743 1.00 82.81 119 GLU A O 1
ATOM 933 N N . ASN A 1 120 ? 4.364 15.569 12.041 1.00 85.19 120 ASN A N 1
ATOM 934 C CA . ASN A 1 120 ? 3.745 16.322 13.129 1.00 85.19 120 ASN A CA 1
ATOM 935 C C . ASN A 1 120 ? 3.474 15.468 14.371 1.00 85.19 120 ASN A C 1
ATOM 937 O O . ASN A 1 120 ? 3.082 16.017 15.404 1.00 85.19 120 ASN A O 1
ATOM 941 N N . ALA A 1 121 ? 3.713 14.156 14.311 1.00 90.56 121 ALA A N 1
ATOM 942 C CA . ALA A 1 121 ? 3.565 13.285 15.460 1.00 90.56 121 ALA A CA 1
ATOM 943 C C . ALA A 1 121 ? 4.523 13.710 16.581 1.00 90.56 121 ALA A C 1
ATOM 945 O O . ALA A 1 121 ? 5.676 14.108 16.375 1.00 90.56 121 ALA A O 1
ATOM 946 N N . ARG A 1 122 ? 4.022 13.656 17.814 1.00 93.81 122 ARG A N 1
ATOM 947 C CA . ARG A 1 122 ? 4.774 14.001 19.024 1.00 93.81 122 ARG A CA 1
ATOM 948 C C . ARG A 1 122 ? 4.649 12.866 20.024 1.00 93.81 122 ARG A C 1
ATOM 950 O O . ARG A 1 122 ? 3.586 12.261 20.145 1.00 93.81 122 ARG A O 1
ATOM 957 N N . ARG A 1 123 ? 5.695 12.655 20.832 1.00 93.94 123 ARG A N 1
ATOM 958 C CA . ARG A 1 123 ? 5.713 11.629 21.894 1.00 93.94 123 ARG A CA 1
ATOM 959 C C . ARG A 1 123 ? 4.511 11.729 22.838 1.00 93.94 123 ARG A C 1
ATOM 961 O O . ARG A 1 123 ? 3.957 10.715 23.237 1.00 93.94 123 ARG A O 1
ATOM 968 N N . ARG A 1 124 ? 4.059 12.948 23.158 1.00 94.94 124 ARG A N 1
ATOM 969 C CA . ARG A 1 124 ? 2.850 13.170 23.971 1.00 94.94 124 ARG A CA 1
ATOM 970 C C . ARG A 1 124 ? 1.590 12.592 23.311 1.00 94.94 124 ARG A C 1
ATOM 972 O O . ARG A 1 124 ? 0.805 11.945 23.994 1.00 94.94 124 ARG A O 1
ATOM 979 N N . GLY A 1 125 ? 1.412 12.812 22.006 1.00 95.25 125 GLY A N 1
ATOM 980 C CA . GLY A 1 125 ? 0.283 12.268 21.243 1.00 95.25 125 GLY A CA 1
ATOM 981 C C . GLY A 1 125 ? 0.339 10.744 21.149 1.00 95.25 125 GLY A C 1
ATOM 982 O O . GLY A 1 125 ? -0.669 10.078 21.371 1.00 95.25 125 GLY A O 1
ATOM 983 N N . LEU A 1 126 ? 1.536 10.190 20.944 1.00 96.50 126 LEU A N 1
ATOM 984 C CA . LEU A 1 126 ? 1.764 8.746 20.971 1.00 96.50 126 LEU A CA 1
ATOM 985 C C . LEU A 1 126 ? 1.386 8.131 22.329 1.00 96.50 126 LEU A C 1
ATOM 987 O O . LEU A 1 126 ? 0.619 7.175 22.365 1.00 96.50 126 LEU A O 1
ATOM 991 N N . LYS A 1 127 ? 1.840 8.708 23.451 1.00 96.44 127 LYS A N 1
ATOM 992 C CA . LYS A 1 127 ? 1.470 8.238 24.801 1.00 96.44 127 LYS A CA 1
ATOM 993 C C . LYS A 1 127 ? -0.042 8.281 25.036 1.00 96.44 127 LYS A C 1
ATOM 995 O O . LYS A 1 127 ? -0.601 7.325 25.558 1.00 96.44 127 LYS A O 1
ATOM 1000 N N . ALA A 1 128 ? -0.711 9.352 24.603 1.00 96.50 128 ALA A N 1
ATOM 1001 C CA . ALA A 1 128 ? -2.170 9.445 24.681 1.00 96.50 128 ALA A CA 1
ATOM 1002 C C . ALA A 1 128 ? -2.870 8.368 23.831 1.00 96.50 128 ALA A C 1
ATOM 1004 O O . ALA A 1 128 ? -3.906 7.848 24.236 1.00 96.50 128 ALA A O 1
ATOM 1005 N N . SER A 1 129 ? -2.289 8.014 22.683 1.00 96.75 129 SER A N 1
ATOM 1006 C CA . SER A 1 129 ? -2.803 6.953 21.811 1.00 96.75 129 SER A CA 1
ATOM 1007 C C . SER A 1 129 ? -2.661 5.575 22.454 1.00 96.75 129 SER A C 1
ATOM 1009 O O . SER A 1 129 ? -3.617 4.807 22.498 1.00 96.75 129 SER A O 1
ATOM 1011 N N . LEU A 1 130 ? -1.499 5.286 23.049 1.00 97.25 130 LEU A N 1
ATOM 1012 C CA . LEU A 1 130 ? -1.269 4.054 23.809 1.00 97.25 130 LEU A CA 1
ATOM 1013 C C . LEU A 1 130 ? -2.231 3.927 25.000 1.00 97.25 130 LEU A C 1
ATOM 1015 O O . LEU A 1 130 ? -2.740 2.838 25.250 1.00 97.25 130 LEU A O 1
ATOM 1019 N N . GLU A 1 131 ? -2.534 5.027 25.693 1.00 96.81 131 GLU A N 1
ATOM 1020 C CA . GLU A 1 131 ? -3.500 5.034 26.799 1.00 96.81 131 GLU A CA 1
ATOM 1021 C C . GLU A 1 131 ? -4.931 4.725 26.333 1.00 96.81 131 GLU A C 1
ATOM 1023 O O . GLU A 1 131 ? -5.639 3.927 26.954 1.00 96.81 131 GLU A O 1
ATOM 1028 N N . ARG A 1 132 ? -5.363 5.317 25.211 1.00 97.00 132 ARG A N 1
ATOM 1029 C CA . ARG A 1 132 ? -6.663 4.999 24.600 1.00 97.00 132 ARG A CA 1
ATOM 1030 C C . ARG A 1 132 ? -6.730 3.547 24.135 1.00 97.00 132 ARG A C 1
ATOM 1032 O O . ARG A 1 132 ? -7.727 2.879 24.390 1.00 97.00 132 ARG A O 1
ATOM 1039 N N . LEU A 1 133 ? -5.666 3.021 23.526 1.00 96.38 133 LEU A N 1
ATOM 1040 C CA . LEU A 1 133 ? -5.594 1.604 23.152 1.00 96.38 133 LEU A CA 1
ATOM 1041 C C . LEU A 1 133 ? -5.656 0.679 24.375 1.00 96.38 133 LEU A C 1
ATOM 1043 O O . LEU A 1 133 ? -6.353 -0.332 24.329 1.00 96.38 133 LEU A O 1
ATOM 1047 N N . ARG A 1 134 ? -4.985 1.045 25.475 1.00 96.00 134 ARG A N 1
ATOM 1048 C CA . ARG A 1 134 ? -4.998 0.296 26.741 1.00 96.00 134 ARG A CA 1
ATOM 1049 C C . ARG A 1 134 ? -6.385 0.230 27.372 1.00 96.00 134 ARG A C 1
ATOM 1051 O O . ARG A 1 134 ? -6.775 -0.808 27.897 1.00 96.00 134 ARG A O 1
ATOM 1058 N N . SER A 1 135 ? -7.108 1.346 27.348 1.00 95.75 135 SER A N 1
ATOM 1059 C CA . SER A 1 135 ? -8.433 1.466 27.967 1.00 95.75 135 SER A CA 1
ATOM 1060 C C . SER A 1 135 ? -9.565 0.928 27.088 1.00 95.75 135 SER A C 1
ATOM 1062 O O . SER A 1 135 ? -10.659 0.666 27.586 1.00 95.75 135 SER A O 1
ATOM 1064 N N . THR A 1 136 ? -9.315 0.715 25.793 1.00 96.12 136 THR A N 1
ATOM 1065 C CA . THR A 1 136 ? -10.337 0.232 24.862 1.00 96.12 136 THR A CA 1
ATOM 1066 C C . THR A 1 136 ? -10.491 -1.282 24.954 1.00 96.12 136 THR A C 1
ATOM 1068 O O . THR A 1 136 ? -9.528 -2.042 24.819 1.00 96.12 136 THR A O 1
ATOM 1071 N N . THR A 1 137 ? -11.736 -1.726 25.116 1.00 96.06 137 THR A N 1
ATOM 1072 C CA . THR A 1 137 ? -12.111 -3.139 25.040 1.00 96.06 137 THR A CA 1
ATOM 1073 C C . THR A 1 137 ? -12.996 -3.386 23.828 1.00 96.06 137 THR A C 1
ATOM 1075 O O . THR A 1 137 ? -13.776 -2.533 23.404 1.00 96.06 137 THR A O 1
ATOM 1078 N N . VAL A 1 138 ? -12.855 -4.567 23.243 1.00 93.94 138 VAL A N 1
ATOM 1079 C CA . VAL A 1 138 ? -13.577 -4.991 22.053 1.00 93.94 138 VAL A CA 1
ATOM 1080 C C . VAL A 1 138 ? -14.205 -6.357 22.254 1.00 93.94 138 VAL A C 1
ATOM 1082 O O . VAL A 1 138 ? -13.725 -7.199 23.014 1.00 93.94 138 VAL A O 1
ATOM 1085 N N . SER A 1 139 ? -15.286 -6.581 21.525 1.00 92.19 139 SER A N 1
ATOM 1086 C CA . SER A 1 139 ? -15.892 -7.893 21.350 1.00 92.19 139 SER A CA 1
ATOM 1087 C C . SER A 1 139 ? -15.843 -8.261 19.875 1.00 92.19 139 SER A C 1
ATOM 1089 O O . SER A 1 139 ? -16.112 -7.418 19.017 1.00 92.19 139 SER A O 1
ATOM 1091 N N . PHE A 1 140 ? -15.487 -9.506 19.575 1.00 89.56 140 PHE A N 1
ATOM 1092 C CA . PHE A 1 140 ? -15.413 -10.011 18.208 1.00 89.56 140 PHE A CA 1
ATOM 1093 C C . PHE A 1 140 ? -15.685 -11.511 18.144 1.00 89.56 140 PHE A C 1
ATOM 1095 O O . PHE A 1 140 ? -15.507 -12.245 19.116 1.00 89.56 140 PHE A O 1
ATOM 1102 N N . GLY A 1 141 ? -16.132 -11.984 16.987 1.00 82.62 141 GLY A N 1
ATOM 1103 C CA . GLY A 1 141 ? -16.475 -13.385 16.780 1.00 82.62 141 GLY A CA 1
ATOM 1104 C C . GLY A 1 141 ? -17.131 -13.622 15.430 1.00 82.62 141 GLY A C 1
ATOM 1105 O O . GLY A 1 141 ? -17.324 -12.693 14.650 1.00 82.62 141 GLY A O 1
ATOM 1106 N N . VAL A 1 142 ? -17.482 -14.877 15.171 1.00 77.12 142 VAL A N 1
ATOM 1107 C CA . VAL A 1 142 ? -18.225 -15.281 13.969 1.00 77.12 142 VAL A CA 1
ATOM 1108 C C . VAL A 1 142 ? -19.668 -15.572 14.367 1.00 77.12 142 VAL A C 1
ATOM 1110 O O . VAL A 1 142 ? -19.912 -16.156 15.425 1.00 77.12 142 VAL A O 1
ATOM 1113 N N . ALA A 1 143 ? -20.634 -15.187 13.531 1.00 72.69 143 ALA A N 1
ATOM 1114 C CA . ALA A 1 143 ? -22.037 -15.530 13.751 1.00 72.69 143 ALA A CA 1
ATOM 1115 C C . ALA A 1 143 ? -22.210 -17.059 13.859 1.00 72.69 143 ALA A C 1
ATOM 1117 O O . ALA A 1 143 ? -21.777 -17.797 12.977 1.00 72.69 143 ALA A O 1
ATOM 1118 N N . GLY A 1 144 ? -22.806 -17.533 14.958 1.00 75.06 144 GLY A N 1
ATOM 1119 C CA . GLY A 1 144 ? -22.982 -18.967 15.235 1.00 75.06 144 GLY A CA 1
ATOM 1120 C C . GLY A 1 144 ? -21.702 -19.721 15.626 1.00 75.06 144 GLY A C 1
ATOM 1121 O O . GLY A 1 144 ? -21.734 -20.942 15.740 1.00 75.06 144 GLY A O 1
ATOM 1122 N N . GLY A 1 145 ? -20.582 -19.019 15.823 1.00 81.00 145 GLY A N 1
ATOM 1123 C CA . GLY A 1 145 ? -19.295 -19.601 16.199 1.00 81.00 145 GLY A CA 1
ATOM 1124 C C . GLY A 1 145 ? -18.773 -19.096 17.544 1.00 81.00 145 GLY A C 1
ATOM 1125 O O . GLY A 1 145 ? -19.519 -18.637 18.408 1.00 81.00 145 GLY A O 1
ATOM 1126 N N . ARG A 1 146 ? -17.448 -19.173 17.718 1.00 84.81 146 ARG A N 1
ATOM 1127 C CA . ARG A 1 146 ? -16.766 -18.620 18.895 1.00 84.81 146 ARG A CA 1
ATOM 1128 C C . ARG A 1 146 ? -16.930 -17.098 18.952 1.00 84.81 146 ARG A C 1
ATOM 1130 O O . ARG A 1 146 ? -16.766 -16.414 17.937 1.00 84.81 146 ARG A O 1
ATOM 1137 N N . LYS A 1 147 ? -17.179 -16.584 20.154 1.00 88.62 147 LYS A N 1
ATOM 1138 C CA . LYS A 1 147 ? -17.253 -15.154 20.453 1.00 88.62 147 LYS A CA 1
ATOM 1139 C C . LYS A 1 147 ? -16.326 -14.836 21.619 1.00 88.62 147 LYS A C 1
ATOM 1141 O O . LYS A 1 147 ? -16.283 -15.579 22.595 1.00 88.62 147 LYS A O 1
ATOM 1146 N N . TYR A 1 148 ? -15.587 -13.747 21.491 1.00 91.25 148 TYR A N 1
ATOM 1147 C CA . TYR A 1 148 ? -14.780 -13.163 22.548 1.00 91.25 148 TYR A CA 1
ATOM 1148 C C . TYR A 1 148 ? -15.399 -11.824 22.940 1.00 91.25 148 TYR A C 1
ATOM 1150 O O . TYR A 1 148 ? -15.761 -11.030 22.069 1.00 91.25 148 TYR A O 1
ATOM 1158 N N . GLU A 1 149 ? -15.530 -1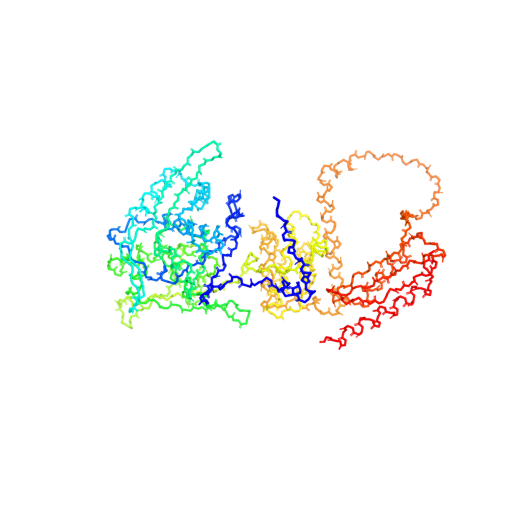1.578 24.238 1.00 93.00 149 GLU A N 1
ATOM 1159 C CA . GLU A 1 149 ? -16.164 -10.379 24.785 1.00 93.00 149 GLU A CA 1
ATOM 1160 C C . GLU A 1 149 ? -15.232 -9.697 25.786 1.00 93.00 149 GLU A C 1
ATOM 1162 O O . GLU A 1 149 ? -14.485 -10.370 26.496 1.00 93.00 149 GLU A O 1
ATOM 1167 N N . GLY A 1 150 ? -15.258 -8.361 25.818 1.00 93.44 150 GLY A N 1
ATOM 1168 C CA . GLY A 1 150 ? -14.478 -7.568 26.777 1.00 93.44 150 GLY A CA 1
ATOM 1169 C C . GLY A 1 150 ? -12.957 -7.719 26.644 1.00 93.44 150 GLY A C 1
ATOM 1170 O O . GLY A 1 150 ? -12.229 -7.561 27.622 1.00 93.44 150 GLY A O 1
ATOM 1171 N N . VAL A 1 151 ? -12.457 -8.043 25.451 1.00 95.12 151 VAL A N 1
ATOM 1172 C CA . VAL A 1 151 ? -11.024 -8.226 25.199 1.00 95.12 151 VAL A CA 1
ATOM 1173 C C . VAL A 1 151 ? -10.366 -6.855 25.095 1.00 95.12 151 VAL A C 1
ATOM 1175 O O . VAL A 1 151 ? -10.761 -6.054 24.255 1.00 95.12 151 VAL A O 1
ATOM 1178 N N . GLN A 1 152 ? -9.355 -6.565 25.914 1.00 94.75 152 GLN A N 1
ATOM 1179 C CA . GLN A 1 152 ? -8.547 -5.350 25.738 1.00 94.75 152 GLN A CA 1
ATOM 1180 C C . GLN A 1 152 ? -7.899 -5.339 24.345 1.00 94.75 152 GLN A C 1
ATOM 1182 O O . GLN A 1 152 ? -7.556 -6.395 23.816 1.00 94.75 152 GLN A O 1
ATOM 1187 N N . LEU A 1 153 ? -7.725 -4.170 23.727 1.00 92.88 153 LEU A N 1
ATOM 1188 C CA . LEU A 1 153 ? -7.028 -4.114 22.437 1.00 92.88 153 LEU A CA 1
ATOM 1189 C C . LEU A 1 153 ? -5.534 -4.406 22.588 1.00 92.88 153 LEU A C 1
ATOM 1191 O O . LEU A 1 153 ? -4.952 -5.135 21.786 1.00 92.88 153 LEU A O 1
ATOM 1195 N N . LEU A 1 154 ? -4.913 -3.837 23.618 1.00 94.19 154 LEU A N 1
ATOM 1196 C CA . LEU A 1 154 ? -3.472 -3.879 23.813 1.00 94.19 154 LEU A CA 1
ATOM 1197 C C . LEU A 1 154 ? -3.127 -3.582 25.273 1.00 94.19 154 LEU A C 1
ATOM 1199 O O . LEU A 1 154 ? -3.818 -2.795 25.913 1.00 94.19 154 LEU A O 1
ATOM 1203 N N . VAL A 1 155 ? -2.015 -4.118 25.774 1.00 95.94 155 VAL A N 1
ATOM 1204 C CA . VAL A 1 155 ? -1.410 -3.656 27.036 1.00 95.94 155 VAL A CA 1
ATOM 1205 C C . VAL A 1 155 ? -0.023 -3.081 26.740 1.00 95.94 155 VAL A C 1
ATOM 1207 O O . VAL A 1 155 ? 0.924 -3.860 26.654 1.00 95.94 155 VAL A O 1
ATOM 1210 N N . PRO A 1 156 ? 0.108 -1.758 26.519 1.00 97.00 156 PRO A N 1
ATOM 1211 C CA . PRO A 1 156 ? 1.383 -1.121 26.201 1.00 97.00 156 PRO A CA 1
ATOM 1212 C C . PRO A 1 156 ? 2.068 -0.452 27.404 1.00 97.00 156 PRO A C 1
ATOM 1214 O O . PRO A 1 156 ? 1.407 0.022 28.331 1.00 97.00 156 PRO A O 1
ATOM 1217 N N . TRP A 1 157 ? 3.392 -0.318 27.327 1.00 95.62 157 TRP A N 1
ATOM 1218 C CA . TRP A 1 157 ? 4.212 0.588 28.136 1.00 95.62 157 TRP A CA 1
ATOM 1219 C C . TRP A 1 157 ? 5.405 1.100 27.317 1.00 95.62 157 TRP A C 1
ATOM 1221 O O . TRP A 1 157 ? 5.724 0.571 26.254 1.00 95.62 157 TRP A O 1
ATOM 1231 N N . SER A 1 158 ? 6.040 2.177 27.775 1.00 94.44 158 SER A N 1
ATOM 1232 C CA . SER A 1 158 ? 7.241 2.727 27.136 1.00 94.44 158 SER A CA 1
ATOM 1233 C C . SER A 1 158 ? 8.453 2.457 28.012 1.00 94.44 158 SER A C 1
ATOM 1235 O O . SER A 1 158 ? 8.406 2.730 29.212 1.00 94.44 158 SER A O 1
ATOM 1237 N N . GLU A 1 159 ? 9.528 1.980 27.401 1.00 94.94 159 GLU A N 1
ATOM 1238 C CA . GLU A 1 159 ? 10.837 1.821 28.025 1.00 94.94 159 GLU A CA 1
ATOM 1239 C C . GLU A 1 159 ? 11.812 2.801 27.364 1.00 94.94 159 GLU A C 1
ATOM 1241 O O . GLU A 1 159 ? 11.814 2.987 26.146 1.00 94.94 159 GLU A O 1
ATOM 1246 N N . THR A 1 160 ? 12.596 3.513 28.170 1.00 93.88 160 THR A N 1
ATOM 1247 C CA . THR A 1 160 ? 13.666 4.387 27.675 1.00 93.88 160 THR A CA 1
ATOM 1248 C C . THR A 1 160 ? 14.961 3.958 28.329 1.00 93.88 160 THR A C 1
ATOM 1250 O O . THR A 1 160 ? 15.059 3.960 29.557 1.00 93.88 160 THR A O 1
ATOM 1253 N N . ASP A 1 161 ? 15.946 3.634 27.502 1.00 90.75 161 ASP A N 1
ATOM 1254 C CA . ASP A 1 161 ? 17.289 3.275 27.931 1.00 90.75 161 ASP A CA 1
ATOM 1255 C C . ASP A 1 161 ? 18.344 4.164 27.238 1.00 90.75 161 ASP A C 1
ATOM 1257 O O . ASP A 1 161 ? 18.034 5.209 26.657 1.00 90.75 161 ASP A O 1
ATOM 1261 N N . ASN A 1 162 ? 19.619 3.777 27.332 1.00 83.12 162 ASN A N 1
ATOM 1262 C CA . ASN A 1 162 ? 20.724 4.512 26.708 1.00 83.12 162 ASN A CA 1
ATOM 1263 C C . ASN A 1 162 ? 20.810 4.311 25.181 1.00 83.12 162 ASN A C 1
ATOM 1265 O O . ASN A 1 162 ? 21.559 5.031 24.519 1.00 83.12 162 ASN A O 1
ATOM 1269 N N . ILE A 1 163 ? 20.106 3.320 24.630 1.00 81.75 163 ILE A N 1
ATOM 1270 C CA . ILE A 1 163 ? 20.143 2.930 23.216 1.00 81.75 163 ILE A CA 1
ATOM 1271 C C . ILE A 1 163 ? 18.986 3.597 22.462 1.00 81.75 163 ILE A C 1
ATOM 1273 O O . ILE A 1 163 ? 19.154 4.015 21.313 1.00 81.75 163 ILE A O 1
ATOM 1277 N N . GLY A 1 164 ? 17.827 3.755 23.104 1.00 88.69 164 GLY A N 1
ATOM 1278 C CA . GLY A 1 164 ? 16.668 4.402 22.512 1.00 88.69 164 GLY A CA 1
ATOM 1279 C C . GLY A 1 164 ? 15.414 4.379 23.384 1.00 88.69 164 GLY A C 1
ATOM 1280 O O . GLY A 1 164 ? 15.441 4.178 24.593 1.00 88.69 164 GLY A O 1
ATOM 1281 N N . GLU A 1 165 ? 14.280 4.649 22.739 1.00 94.50 165 GLU A N 1
ATOM 1282 C CA . GLU A 1 165 ? 12.953 4.555 23.350 1.00 94.50 165 GLU A CA 1
ATOM 1283 C C . GLU A 1 165 ? 12.163 3.479 22.603 1.00 94.50 165 GLU A C 1
ATOM 1285 O O . GLU A 1 165 ? 11.928 3.604 21.394 1.00 94.50 165 GLU A O 1
ATOM 1290 N N . GLU A 1 166 ? 11.722 2.446 23.313 1.00 96.62 166 GLU A N 1
ATOM 1291 C CA . GLU A 1 166 ? 10.911 1.355 22.777 1.00 96.62 166 GLU A CA 1
ATOM 1292 C C . GLU A 1 166 ? 9.499 1.378 23.367 1.00 96.62 166 GLU A C 1
ATOM 1294 O O . GLU A 1 166 ? 9.253 1.800 24.500 1.00 96.62 166 GLU A O 1
ATOM 1299 N N . ILE A 1 167 ? 8.541 0.930 22.562 1.00 97.38 167 ILE A N 1
ATOM 1300 C CA . ILE A 1 167 ? 7.185 0.631 23.008 1.00 97.38 167 ILE A CA 1
ATOM 1301 C C . ILE A 1 167 ? 7.120 -0.876 23.186 1.00 97.38 167 ILE A C 1
ATOM 1303 O O . ILE A 1 167 ? 7.223 -1.620 22.209 1.00 97.38 167 ILE A O 1
ATOM 1307 N N . HIS A 1 168 ? 6.902 -1.304 24.417 1.00 97.69 168 HIS A N 1
ATOM 1308 C CA . HIS A 1 168 ? 6.640 -2.690 24.757 1.00 97.69 168 HIS A CA 1
ATOM 1309 C C . HIS A 1 168 ? 5.138 -2.902 24.843 1.00 97.69 168 HIS A C 1
ATOM 1311 O O . HIS A 1 168 ? 4.388 -2.001 25.234 1.00 97.69 168 HIS A O 1
ATOM 1317 N N . TYR A 1 169 ? 4.674 -4.072 24.426 1.00 98.06 169 TYR A N 1
ATOM 1318 C CA . TYR A 1 169 ? 3.252 -4.359 24.415 1.00 98.06 169 TYR A CA 1
ATOM 1319 C C . TYR A 1 169 ? 2.937 -5.848 24.446 1.00 98.06 169 TYR A C 1
ATOM 1321 O O . TYR A 1 169 ? 3.648 -6.693 23.898 1.00 98.06 169 TYR A O 1
ATOM 1329 N N . ILE A 1 170 ? 1.787 -6.153 25.040 1.00 97.75 170 ILE A N 1
ATOM 1330 C CA . ILE A 1 170 ? 1.173 -7.478 25.017 1.00 97.75 170 ILE A CA 1
ATOM 1331 C C . ILE A 1 170 ? -0.072 -7.409 24.138 1.00 97.75 170 ILE A C 1
ATOM 1333 O O . ILE A 1 170 ? -0.968 -6.591 24.362 1.00 97.75 170 ILE A O 1
ATOM 1337 N N . ILE A 1 171 ? -0.137 -8.300 23.149 1.00 96.44 171 ILE A N 1
ATOM 1338 C CA . ILE A 1 171 ? -1.343 -8.545 22.354 1.00 96.44 171 ILE A CA 1
ATOM 1339 C C . ILE A 1 171 ? -2.161 -9.621 23.072 1.00 96.44 171 ILE A C 1
ATOM 1341 O O . ILE A 1 171 ? -1.645 -10.728 23.254 1.00 96.44 171 ILE A O 1
ATOM 1345 N N . PRO A 1 172 ? -3.419 -9.360 23.459 1.00 95.69 172 PRO A N 1
ATOM 1346 C CA . PRO A 1 172 ? -4.227 -10.346 24.169 1.00 95.69 172 PRO A CA 1
ATOM 1347 C C . PRO A 1 172 ? -4.414 -11.653 23.398 1.00 95.69 172 PRO A C 1
ATOM 1349 O O . PRO A 1 172 ? -4.533 -11.675 22.169 1.00 95.69 172 PRO A O 1
ATOM 1352 N N . LYS A 1 173 ? -4.462 -12.772 24.134 1.00 94.12 173 LYS A N 1
ATOM 1353 C CA . LYS A 1 173 ? -4.443 -14.117 23.542 1.00 94.12 173 LYS A CA 1
ATOM 1354 C C . LYS A 1 173 ? -5.531 -14.362 22.484 1.00 94.12 173 LYS A C 1
ATOM 1356 O O . LYS A 1 173 ? -5.202 -14.976 21.469 1.00 94.12 173 LYS A O 1
ATOM 1361 N N . PRO A 1 174 ? -6.780 -13.875 22.641 1.00 92.81 174 PRO A N 1
ATOM 1362 C CA . PRO A 1 174 ? -7.793 -13.989 21.593 1.00 92.81 174 PRO A CA 1
ATOM 1363 C C . PRO A 1 174 ? -7.365 -13.382 20.248 1.00 92.81 174 PRO A C 1
ATOM 1365 O O . PRO A 1 174 ? -7.573 -14.001 19.206 1.00 92.81 174 PRO A O 1
ATOM 1368 N N . ILE A 1 175 ? -6.707 -12.218 20.268 1.00 92.88 175 ILE A N 1
ATOM 1369 C CA . ILE A 1 175 ? -6.199 -11.549 19.062 1.00 92.88 175 ILE A CA 1
ATOM 1370 C C . ILE A 1 175 ? -5.015 -12.330 18.483 1.00 92.88 175 ILE A C 1
ATOM 1372 O O . ILE A 1 175 ? -4.961 -12.534 17.275 1.00 92.88 175 ILE A O 1
ATOM 1376 N N . GLN A 1 176 ? -4.105 -12.847 19.320 1.00 92.75 176 GLN A N 1
ATOM 1377 C CA . GLN A 1 176 ? -3.005 -13.705 18.850 1.00 92.75 176 GLN A CA 1
ATOM 1378 C C . GLN A 1 176 ? -3.520 -14.955 18.125 1.00 92.75 176 GLN A C 1
ATOM 1380 O O . GLN A 1 176 ? -3.035 -15.286 17.046 1.00 92.75 176 GLN A O 1
ATOM 1385 N N . ILE A 1 177 ? -4.518 -15.641 18.701 1.00 89.38 177 ILE A N 1
ATOM 1386 C CA . ILE A 1 177 ? -5.136 -16.836 18.105 1.00 89.38 177 ILE A CA 1
ATOM 1387 C C . ILE A 1 177 ? -5.740 -16.498 16.742 1.00 89.38 177 ILE A C 1
ATOM 1389 O O . ILE A 1 177 ? -5.597 -17.272 15.794 1.00 89.38 177 ILE A O 1
ATOM 1393 N N . LEU A 1 178 ? -6.410 -15.351 16.649 1.00 88.69 178 LEU A N 1
ATOM 1394 C CA . LEU A 1 178 ? -7.046 -14.901 15.422 1.00 88.69 178 LEU A CA 1
ATOM 1395 C C . LEU A 1 178 ? -6.011 -14.515 14.356 1.00 88.69 178 LEU A C 1
ATOM 1397 O O . LEU A 1 178 ? -6.089 -14.969 13.222 1.00 88.69 178 LEU A O 1
ATOM 1401 N N . MET A 1 179 ? -4.971 -13.774 14.734 1.00 90.50 179 MET A N 1
ATOM 1402 C CA . MET A 1 179 ? -3.864 -13.430 13.841 1.00 90.50 179 MET A CA 1
ATOM 1403 C C . MET A 1 179 ? -3.070 -14.654 13.374 1.00 90.50 179 MET A C 1
ATOM 1405 O O . MET A 1 179 ? -2.588 -14.666 12.243 1.00 90.50 179 MET A O 1
ATOM 1409 N N . ALA A 1 180 ? -2.939 -15.691 14.204 1.00 85.81 180 ALA A N 1
ATOM 1410 C CA . ALA A 1 180 ? -2.241 -16.927 13.852 1.00 85.81 180 ALA A CA 1
ATOM 1411 C C . ALA A 1 180 ? -3.042 -17.846 12.905 1.00 85.81 180 ALA A C 1
ATOM 1413 O O . ALA A 1 180 ? -2.451 -18.756 12.312 1.00 85.81 180 ALA A O 1
ATOM 1414 N N . SER A 1 181 ? -4.358 -17.626 12.775 1.00 81.50 181 SER A N 1
ATOM 1415 C CA . SER A 1 181 ? -5.302 -18.434 11.992 1.00 81.50 181 SER A CA 1
ATOM 1416 C C . SER A 1 181 ? -6.115 -17.543 11.053 1.00 81.50 181 SER A C 1
ATOM 1418 O O . SER A 1 181 ? -7.156 -17.022 11.442 1.00 81.50 181 SER A O 1
ATOM 1420 N N . GLN A 1 182 ? -5.653 -17.377 9.812 1.00 82.38 182 GLN A N 1
ATOM 1421 C CA . GLN A 1 182 ? -6.219 -16.407 8.872 1.00 82.38 182 GLN A CA 1
ATOM 1422 C C . GLN A 1 182 ? -6.828 -17.077 7.632 1.00 82.38 182 GLN A C 1
ATOM 1424 O O . GLN A 1 182 ? -6.312 -16.946 6.521 1.00 82.38 182 GLN A O 1
ATOM 1429 N N . ASP A 1 183 ? -7.946 -17.782 7.806 1.00 80.81 183 ASP A N 1
ATOM 1430 C CA . ASP A 1 183 ? -8.609 -18.497 6.701 1.00 80.81 183 ASP A CA 1
ATOM 1431 C C . ASP A 1 183 ? -9.202 -17.527 5.664 1.00 80.81 183 ASP A C 1
ATOM 1433 O O . ASP A 1 183 ? -9.161 -17.756 4.451 1.00 80.81 183 ASP A O 1
ATOM 1437 N N . ARG A 1 184 ? -9.724 -16.392 6.141 1.00 87.44 184 ARG A N 1
ATOM 1438 C CA . ARG A 1 184 ? -10.093 -15.224 5.335 1.00 87.44 184 ARG A CA 1
ATOM 1439 C C . ARG A 1 184 ? -9.297 -14.034 5.843 1.00 87.44 184 ARG A C 1
ATOM 1441 O O . ARG A 1 184 ? -9.305 -13.765 7.038 1.00 87.44 184 ARG A O 1
ATOM 1448 N N . TYR A 1 185 ? -8.649 -13.302 4.945 1.00 92.19 185 TYR A N 1
ATOM 1449 C CA . TYR A 1 185 ? -7.842 -12.143 5.316 1.00 92.19 185 TYR A CA 1
ATOM 1450 C C . TYR A 1 185 ? -7.824 -11.085 4.219 1.00 92.19 185 TYR A C 1
ATOM 1452 O O . TYR A 1 185 ? -8.124 -11.368 3.056 1.00 92.19 185 TYR A O 1
ATOM 1460 N N . ALA A 1 186 ? -7.410 -9.876 4.588 1.00 94.12 186 ALA A N 1
ATOM 1461 C CA . ALA A 1 186 ? -7.064 -8.814 3.658 1.00 94.12 186 ALA A CA 1
ATOM 1462 C C . ALA A 1 186 ? -5.739 -8.168 4.057 1.00 94.12 186 ALA A C 1
ATOM 1464 O O . ALA A 1 186 ? -5.466 -7.951 5.233 1.00 94.12 186 ALA A O 1
ATOM 1465 N N . HIS A 1 187 ? -4.919 -7.834 3.066 1.00 94.12 187 HIS A N 1
ATOM 1466 C CA . HIS A 1 187 ? -3.755 -6.980 3.264 1.00 94.12 187 HIS A CA 1
ATOM 1467 C C . HIS A 1 187 ? -4.189 -5.520 3.409 1.00 94.12 187 HIS A C 1
ATOM 1469 O O . HIS A 1 187 ? -4.845 -4.995 2.503 1.00 94.12 187 HIS A O 1
ATOM 1475 N N . LEU A 1 188 ? -3.810 -4.896 4.527 1.00 95.88 188 LEU A N 1
ATOM 1476 C CA . LEU A 1 188 ? -3.950 -3.461 4.774 1.00 95.88 188 LEU A CA 1
ATOM 1477 C C . LEU A 1 188 ? -2.605 -2.766 4.579 1.00 95.88 188 LEU A C 1
ATOM 1479 O O . LEU A 1 188 ? -1.617 -3.157 5.197 1.00 95.88 188 LEU A O 1
ATOM 1483 N N . GLU A 1 189 ? -2.581 -1.721 3.762 1.00 94.56 189 GLU A N 1
ATOM 1484 C CA . GLU A 1 189 ? -1.420 -0.856 3.567 1.00 94.56 189 GLU A CA 1
ATOM 1485 C C . GLU A 1 189 ? -1.208 0.020 4.811 1.00 94.56 189 GLU A C 1
ATOM 1487 O O . GLU A 1 189 ? -2.120 0.733 5.222 1.00 94.56 189 GLU A O 1
ATOM 1492 N N . LEU A 1 190 ? -0.010 0.019 5.399 1.00 94.94 190 LEU A N 1
ATOM 1493 C CA . LEU A 1 190 ? 0.261 0.816 6.602 1.00 94.94 190 LEU A CA 1
ATOM 1494 C C . LEU A 1 190 ? 0.443 2.305 6.300 1.00 94.94 190 LEU A C 1
ATOM 1496 O O . LEU A 1 190 ? -0.036 3.141 7.058 1.00 94.94 190 LEU A O 1
ATOM 1500 N N . ALA A 1 191 ? 1.101 2.650 5.189 1.00 92.69 191 ALA A N 1
ATOM 1501 C CA . ALA A 1 191 ? 1.359 4.050 4.852 1.00 92.69 191 ALA A CA 1
ATOM 1502 C C . ALA A 1 191 ? 0.060 4.875 4.700 1.00 92.69 191 ALA A C 1
ATOM 1504 O O . ALA A 1 191 ? -0.024 5.937 5.310 1.00 92.69 191 ALA A O 1
ATOM 1505 N N . PRO A 1 192 ? -0.985 4.400 3.987 1.00 93.06 192 PRO A N 1
ATOM 1506 C CA . PRO A 1 192 ? -2.262 5.101 3.923 1.00 93.06 192 PRO A CA 1
ATOM 1507 C C . PRO A 1 192 ? -2.924 5.265 5.288 1.00 93.06 192 PRO A C 1
ATOM 1509 O O . PRO A 1 192 ? -3.452 6.339 5.542 1.00 93.06 192 PRO A O 1
ATOM 1512 N N . LEU A 1 193 ? -2.869 4.254 6.168 1.00 95.06 193 LEU A N 1
ATOM 1513 C CA . LEU A 1 193 ? -3.476 4.324 7.504 1.00 95.06 193 LEU A CA 1
ATOM 1514 C C . LEU A 1 193 ? -2.931 5.500 8.321 1.00 95.06 193 LEU A C 1
ATOM 1516 O O . LEU A 1 193 ? -3.721 6.222 8.916 1.00 95.06 193 LEU A O 1
ATOM 1520 N N . GLY A 1 194 ? -1.614 5.730 8.291 1.00 92.88 194 GLY A N 1
ATOM 1521 C CA . GLY A 1 194 ? -0.981 6.871 8.964 1.00 92.88 194 GLY A CA 1
ATOM 1522 C C . GLY A 1 194 ? -1.309 8.242 8.352 1.00 92.88 194 GLY A C 1
ATOM 1523 O O . GLY A 1 194 ? -1.060 9.267 8.975 1.00 92.88 194 GLY A O 1
ATOM 1524 N N . MET A 1 195 ? -1.880 8.283 7.142 1.00 92.81 195 MET A N 1
ATOM 1525 C CA . MET A 1 195 ? -2.289 9.522 6.464 1.00 92.81 195 MET A CA 1
ATOM 1526 C C . MET A 1 195 ? -3.786 9.837 6.613 1.00 92.81 195 MET A C 1
ATOM 1528 O O . MET A 1 195 ? -4.213 10.940 6.254 1.00 92.81 195 MET A O 1
ATOM 1532 N N . MET A 1 196 ? -4.598 8.889 7.092 1.00 94.50 196 MET A N 1
ATOM 1533 C CA . MET A 1 196 ? -6.043 9.085 7.249 1.00 94.50 196 MET A CA 1
ATOM 1534 C C . MET A 1 196 ? -6.328 10.004 8.435 1.00 94.50 196 MET A C 1
ATOM 1536 O O . MET A 1 196 ? -5.771 9.830 9.513 1.00 94.50 196 MET A O 1
ATOM 1540 N N . LYS A 1 197 ? -7.225 10.975 8.254 1.00 93.44 197 LYS A N 1
ATOM 1541 C CA . LYS A 1 197 ? -7.572 11.942 9.311 1.00 93.44 197 LYS A CA 1
ATOM 1542 C C . LYS A 1 197 ? -8.809 11.527 10.100 1.00 93.44 197 LYS A C 1
ATOM 1544 O O . LYS A 1 197 ? -8.991 11.935 11.244 1.00 93.44 197 LYS A O 1
ATOM 1549 N N . SER A 1 198 ? -9.691 10.747 9.486 1.00 94.25 198 SER A N 1
ATOM 1550 C CA . SER A 1 198 ? -10.921 10.250 10.080 1.00 94.25 198 SER A CA 1
ATOM 1551 C C . SER A 1 198 ? -10.766 8.796 10.503 1.00 94.25 198 SER A C 1
ATOM 1553 O O . SER A 1 198 ? -10.389 7.938 9.705 1.00 94.25 198 SER A O 1
ATOM 1555 N N . ARG A 1 199 ? -11.183 8.473 11.734 1.00 94.06 199 ARG A N 1
ATOM 1556 C CA . ARG A 1 199 ? -11.321 7.071 12.173 1.00 94.06 199 ARG A CA 1
ATOM 1557 C C . ARG A 1 199 ? -12.233 6.263 11.242 1.00 94.06 199 ARG A C 1
ATOM 1559 O O . ARG A 1 199 ? -12.012 5.082 11.000 1.00 94.06 199 ARG A O 1
ATOM 1566 N N . TYR A 1 200 ? -13.233 6.927 10.656 1.00 95.94 200 TYR A N 1
ATOM 1567 C CA . TYR A 1 200 ? -14.159 6.313 9.711 1.00 95.94 200 TYR A CA 1
ATOM 1568 C C . TYR A 1 200 ? -13.466 5.921 8.399 1.00 95.94 200 TYR A C 1
ATOM 1570 O O . TYR A 1 200 ? -13.872 4.940 7.782 1.00 95.94 200 TYR A O 1
ATOM 1578 N N . GLY A 1 201 ? -12.402 6.629 7.997 1.00 95.75 201 GLY A N 1
ATOM 1579 C CA . GLY A 1 201 ? -11.585 6.287 6.830 1.00 95.75 201 GLY A CA 1
ATOM 1580 C C . GLY A 1 201 ? -10.926 4.922 6.976 1.00 95.75 201 GLY A C 1
ATOM 1581 O O . GLY A 1 201 ? -11.071 4.069 6.100 1.00 95.75 201 GLY A O 1
ATOM 1582 N N . ILE A 1 202 ? -10.299 4.671 8.128 1.00 95.62 202 ILE A N 1
ATOM 1583 C CA . ILE A 1 202 ? -9.647 3.388 8.422 1.00 95.62 202 ILE A CA 1
ATOM 1584 C C . ILE A 1 202 ? -10.674 2.253 8.445 1.00 95.62 202 ILE A C 1
ATOM 1586 O O . ILE A 1 202 ? -10.458 1.204 7.836 1.00 95.62 202 ILE A O 1
ATOM 1590 N N . ARG A 1 203 ? -11.826 2.467 9.086 1.00 95.38 203 ARG A N 1
ATOM 1591 C CA . ARG A 1 203 ? -12.904 1.468 9.154 1.00 95.38 203 ARG A CA 1
ATOM 1592 C C . ARG A 1 203 ? -13.506 1.145 7.792 1.00 95.38 203 ARG A C 1
ATOM 1594 O O . ARG A 1 203 ? -13.700 -0.029 7.469 1.00 95.38 203 ARG A O 1
ATOM 1601 N N . LEU A 1 204 ? -13.758 2.165 6.971 1.00 96.38 204 LEU A N 1
ATOM 1602 C CA . LEU A 1 204 ? -14.223 1.968 5.601 1.00 96.38 204 LEU A CA 1
ATOM 1603 C C . LEU A 1 204 ? -13.174 1.211 4.782 1.00 96.38 204 LEU A C 1
ATOM 1605 O O . LEU A 1 204 ? -13.506 0.236 4.110 1.00 96.38 204 LEU A O 1
ATOM 1609 N N . TYR A 1 205 ? -11.903 1.608 4.885 1.00 96.88 205 TYR A N 1
ATOM 1610 C CA . TYR A 1 205 ? -10.805 0.951 4.184 1.00 96.88 205 TYR A CA 1
ATOM 1611 C C . TYR A 1 205 ? -10.694 -0.532 4.540 1.00 96.88 205 TYR A C 1
ATOM 1613 O O . TYR A 1 205 ? -10.590 -1.350 3.631 1.00 96.88 205 TYR A O 1
ATOM 1621 N N . ARG A 1 206 ? -10.780 -0.898 5.826 1.00 95.75 206 ARG A N 1
ATOM 1622 C CA . ARG A 1 206 ? -10.752 -2.302 6.278 1.00 95.75 206 ARG A CA 1
ATOM 1623 C C . ARG A 1 206 ? -11.805 -3.157 5.572 1.00 95.75 206 ARG A C 1
ATOM 1625 O O . ARG A 1 206 ? -11.478 -4.214 5.031 1.00 95.75 206 ARG A O 1
ATOM 1632 N N . ASN A 1 207 ? -13.043 -2.670 5.532 1.00 95.38 207 ASN A N 1
ATOM 1633 C CA . ASN A 1 207 ? -14.160 -3.382 4.915 1.00 95.38 207 ASN A CA 1
ATOM 1634 C C . ASN A 1 207 ? -14.021 -3.461 3.386 1.00 95.38 207 ASN A C 1
ATOM 1636 O O . ASN A 1 207 ? -14.191 -4.533 2.803 1.00 95.38 207 ASN A O 1
ATOM 1640 N N . LEU A 1 208 ? -13.626 -2.367 2.725 1.00 96.38 208 LEU A N 1
ATOM 1641 C CA . LEU A 1 208 ? -13.389 -2.366 1.276 1.00 96.38 208 LEU A CA 1
ATOM 1642 C C . LEU A 1 208 ? -12.192 -3.247 0.884 1.00 96.38 208 LEU A C 1
ATOM 1644 O O . LEU A 1 208 ? -12.269 -3.993 -0.091 1.00 96.38 208 LEU A O 1
ATOM 1648 N N . ALA A 1 209 ? -11.099 -3.222 1.649 1.00 95.69 209 ALA A N 1
ATOM 1649 C CA . ALA A 1 209 ? -9.930 -4.068 1.417 1.00 95.69 209 ALA A CA 1
ATOM 1650 C C . ALA A 1 209 ? -10.284 -5.555 1.513 1.00 95.69 209 ALA A C 1
ATOM 1652 O O . ALA A 1 209 ? -9.789 -6.353 0.712 1.00 95.69 209 ALA A O 1
ATOM 1653 N N . LEU A 1 210 ? -11.169 -5.923 2.444 1.00 94.50 210 LEU A N 1
ATOM 1654 C CA . LEU A 1 210 ? -11.667 -7.286 2.568 1.00 94.50 210 LEU A CA 1
ATOM 1655 C C . LEU A 1 210 ? -12.617 -7.683 1.439 1.00 94.50 210 LEU A C 1
ATOM 1657 O O . LEU A 1 210 ? -12.445 -8.758 0.861 1.00 94.50 210 LEU A O 1
ATOM 1661 N N . ALA A 1 211 ? -13.549 -6.810 1.056 1.00 94.19 211 ALA A N 1
ATOM 1662 C CA . ALA A 1 211 ? -14.404 -7.036 -0.110 1.00 94.19 211 ALA A CA 1
ATOM 1663 C C . ALA A 1 211 ? -13.574 -7.237 -1.397 1.00 94.19 211 ALA A C 1
ATOM 1665 O O . ALA A 1 211 ? -13.911 -8.056 -2.256 1.00 94.19 211 ALA A O 1
ATOM 1666 N N . MET A 1 212 ? -12.428 -6.558 -1.487 1.00 94.06 212 MET A N 1
ATOM 1667 C CA . MET A 1 212 ? -11.472 -6.657 -2.592 1.00 94.06 212 MET A CA 1
ATOM 1668 C C . MET A 1 212 ? -10.392 -7.734 -2.390 1.00 94.06 212 MET A C 1
ATOM 1670 O O . MET A 1 212 ? -9.545 -7.921 -3.267 1.00 94.06 212 MET A O 1
ATOM 1674 N N . ALA A 1 213 ? -10.388 -8.469 -1.270 1.00 90.94 213 ALA A N 1
ATOM 1675 C CA . ALA A 1 213 ? -9.294 -9.375 -0.905 1.00 90.94 213 ALA A CA 1
ATOM 1676 C C . ALA A 1 213 ? -9.066 -10.490 -1.933 1.00 90.94 213 ALA A C 1
ATOM 1678 O O . ALA A 1 213 ? -7.923 -10.827 -2.243 1.00 90.94 213 ALA A O 1
ATOM 1679 N N . ARG A 1 214 ? -10.163 -11.033 -2.477 1.00 86.94 214 ARG A N 1
ATOM 1680 C CA . ARG A 1 214 ? -10.162 -12.132 -3.456 1.00 86.94 214 ARG A CA 1
ATOM 1681 C C . ARG A 1 214 ? -10.063 -11.660 -4.907 1.00 86.94 214 ARG A C 1
ATOM 1683 O O . ARG A 1 214 ? -9.918 -12.493 -5.798 1.00 86.94 214 ARG A O 1
ATOM 1690 N N . LYS A 1 215 ? -10.153 -10.352 -5.157 1.00 91.56 215 LYS A N 1
ATOM 1691 C CA . LYS A 1 215 ? -10.028 -9.783 -6.501 1.00 91.56 215 LYS A CA 1
ATOM 1692 C C . LYS A 1 215 ? -8.548 -9.691 -6.865 1.00 91.56 215 LYS A C 1
ATOM 1694 O O . LYS A 1 215 ? -7.731 -9.239 -6.061 1.00 91.56 215 LYS A O 1
ATOM 1699 N N . ARG A 1 216 ? -8.199 -10.161 -8.061 1.00 88.50 216 ARG A N 1
ATOM 1700 C CA . ARG A 1 216 ? -6.840 -10.097 -8.604 1.00 88.50 216 ARG A CA 1
ATOM 1701 C C . ARG A 1 216 ? -6.833 -9.164 -9.793 1.00 88.50 216 ARG A C 1
ATOM 1703 O O . ARG A 1 216 ? -7.770 -9.183 -10.584 1.00 88.50 216 ARG A O 1
ATOM 1710 N N . TRP A 1 217 ? -5.772 -8.376 -9.891 1.00 92.00 217 TRP A N 1
ATOM 1711 C CA . TRP A 1 217 ? -5.557 -7.553 -11.063 1.00 92.00 217 TRP A CA 1
ATOM 1712 C C . TRP A 1 217 ? -5.286 -8.464 -12.263 1.00 92.00 217 TRP A C 1
ATOM 1714 O O . TRP A 1 217 ? -4.526 -9.426 -12.134 1.00 92.00 217 TRP A O 1
ATOM 1724 N N . SER A 1 218 ? -5.919 -8.170 -13.393 1.00 88.81 218 SER A N 1
ATOM 1725 C CA . SER A 1 218 ? -5.740 -8.879 -14.658 1.00 88.81 218 SER A CA 1
ATOM 1726 C C . SER A 1 218 ? -5.528 -7.878 -15.784 1.00 88.81 218 SER A C 1
ATOM 1728 O O . SER A 1 218 ? -6.218 -6.859 -15.847 1.00 88.81 218 SER A O 1
ATOM 1730 N N . LYS A 1 219 ? -4.602 -8.177 -16.696 1.00 87.25 219 LYS A N 1
ATOM 1731 C CA . LYS A 1 219 ? -4.392 -7.363 -17.897 1.00 87.25 219 LYS A CA 1
ATOM 1732 C C . LYS A 1 219 ? -5.597 -7.380 -18.850 1.00 87.25 219 LYS A C 1
ATOM 1734 O O . LYS A 1 219 ? -5.838 -6.382 -19.513 1.00 87.25 219 LYS A O 1
ATOM 1739 N N . ASP A 1 220 ? -6.377 -8.463 -18.849 1.00 87.75 220 ASP A N 1
ATOM 1740 C CA . ASP A 1 220 ? -7.482 -8.698 -19.792 1.00 87.75 220 ASP A CA 1
ATOM 1741 C C . ASP A 1 220 ? -8.830 -8.138 -19.288 1.00 87.75 220 ASP A C 1
ATOM 1743 O O . ASP A 1 220 ? -9.884 -8.403 -19.861 1.00 87.75 220 ASP A O 1
ATOM 1747 N N . SER A 1 221 ? -8.823 -7.395 -18.175 1.00 88.62 221 SER A N 1
ATOM 1748 C CA . SER A 1 221 ? -10.016 -6.837 -17.530 1.00 88.62 221 SER A CA 1
ATOM 1749 C C . SER A 1 221 ? -9.876 -5.328 -17.322 1.00 88.62 221 SER A C 1
ATOM 1751 O O . SER A 1 221 ? -8.780 -4.795 -17.138 1.00 88.62 221 SER A O 1
ATOM 1753 N N . ASP A 1 222 ? -11.008 -4.627 -17.267 1.00 87.81 222 ASP A N 1
ATOM 1754 C CA . ASP A 1 222 ? -11.079 -3.230 -16.824 1.00 87.81 222 ASP A CA 1
ATOM 1755 C C . ASP A 1 222 ? -10.663 -3.037 -15.349 1.00 87.81 222 ASP A C 1
ATOM 1757 O O . ASP A 1 222 ? -10.313 -1.924 -14.938 1.00 87.81 222 ASP A O 1
ATOM 1761 N N . ASN A 1 223 ? -10.618 -4.137 -14.582 1.00 91.44 223 ASN A N 1
ATOM 1762 C CA . ASN A 1 223 ? -10.333 -4.198 -13.153 1.00 91.44 223 ASN A CA 1
ATOM 1763 C C . ASN A 1 223 ? -11.306 -3.363 -12.304 1.00 91.44 223 ASN A C 1
ATOM 1765 O O . ASN A 1 223 ? -10.930 -2.893 -11.225 1.00 91.44 223 ASN A O 1
ATOM 1769 N N . LEU A 1 224 ? -12.533 -3.159 -12.790 1.00 93.12 224 LEU A N 1
ATOM 1770 C CA . LEU A 1 224 ? -13.579 -2.414 -12.097 1.00 93.12 224 LEU A CA 1
ATOM 1771 C C . LEU A 1 224 ? -14.449 -3.350 -11.256 1.00 93.12 224 LEU A C 1
ATOM 1773 O O . LEU A 1 224 ? -14.867 -4.428 -11.680 1.00 93.12 224 LEU A O 1
ATOM 1777 N N . HIS A 1 225 ? -14.735 -2.930 -10.028 1.00 93.94 225 HIS A N 1
ATOM 1778 C CA . HIS A 1 225 ? -15.555 -3.685 -9.093 1.00 93.94 225 HIS A CA 1
ATOM 1779 C C . HIS A 1 225 ? -16.531 -2.766 -8.369 1.00 93.94 225 HIS A C 1
ATOM 1781 O O . HIS A 1 225 ? -16.117 -1.864 -7.644 1.00 93.94 225 HIS A O 1
ATOM 1787 N N . THR A 1 226 ? -17.823 -3.039 -8.528 1.00 93.50 226 THR A N 1
ATOM 1788 C CA . THR A 1 226 ? -18.884 -2.316 -7.825 1.00 93.50 226 THR A CA 1
ATOM 1789 C C . THR A 1 226 ? -19.192 -2.991 -6.495 1.00 93.50 226 THR A C 1
ATOM 1791 O O . THR A 1 226 ? -19.499 -4.183 -6.445 1.00 93.50 226 THR A O 1
ATOM 1794 N N . ILE A 1 227 ? -19.132 -2.221 -5.412 1.00 94.81 227 ILE A N 1
ATOM 1795 C CA . ILE A 1 227 ? -19.526 -2.638 -4.067 1.00 94.81 227 ILE A CA 1
ATOM 1796 C C . ILE A 1 227 ? -20.707 -1.774 -3.644 1.00 94.81 227 ILE A C 1
ATOM 1798 O O . ILE A 1 227 ? -20.558 -0.573 -3.417 1.00 94.81 227 ILE A O 1
ATOM 1802 N N . ARG A 1 228 ? -21.881 -2.395 -3.522 1.00 94.88 228 ARG A N 1
ATOM 1803 C CA . ARG A 1 228 ? -23.089 -1.757 -2.998 1.00 94.88 228 ARG A CA 1
ATOM 1804 C C . ARG A 1 228 ? -23.214 -2.044 -1.505 1.00 94.88 228 ARG A C 1
ATOM 1806 O O . ARG A 1 228 ? -23.231 -3.203 -1.103 1.00 94.88 228 ARG A O 1
ATOM 1813 N N . VAL A 1 229 ? -23.321 -0.991 -0.700 1.00 95.69 229 VAL A N 1
ATOM 1814 C CA . VAL A 1 229 ? -23.363 -1.058 0.766 1.00 95.69 229 VAL A CA 1
ATOM 1815 C C . VAL A 1 229 ? -24.661 -0.420 1.265 1.00 95.69 229 VAL A C 1
ATOM 1817 O O . VAL A 1 229 ? -24.786 0.808 1.211 1.00 95.69 229 VAL A O 1
ATOM 1820 N N . PRO A 1 230 ? -25.633 -1.215 1.746 1.00 96.06 230 PRO A N 1
ATOM 1821 C CA . PRO A 1 230 ? -26.853 -0.708 2.367 1.00 96.06 230 PRO A CA 1
ATOM 1822 C C . PRO A 1 230 ? -26.574 0.202 3.565 1.00 96.06 230 PRO A C 1
ATOM 1824 O O . PRO A 1 230 ? -25.543 0.073 4.230 1.00 96.06 230 PRO A O 1
ATOM 1827 N N . VAL A 1 231 ? -27.517 1.092 3.887 1.00 95.06 231 VAL A N 1
ATOM 1828 C CA . VAL A 1 231 ? -27.331 2.083 4.961 1.00 95.06 231 VAL A CA 1
ATOM 1829 C C . VAL A 1 231 ? -26.970 1.465 6.309 1.00 95.06 231 VAL A C 1
ATOM 1831 O O . VAL A 1 231 ? -26.042 1.940 6.966 1.00 95.06 231 VAL A O 1
ATOM 1834 N N . ASP A 1 232 ? -27.660 0.405 6.720 1.00 94.44 232 ASP A N 1
ATOM 1835 C CA . ASP A 1 232 ? -27.412 -0.215 8.024 1.00 94.44 232 ASP A CA 1
ATOM 1836 C C . ASP A 1 232 ? -26.073 -0.954 8.064 1.00 94.44 232 ASP A C 1
ATOM 1838 O O . ASP A 1 232 ? -25.365 -0.910 9.071 1.00 94.44 232 ASP A O 1
ATOM 1842 N N . GLN A 1 233 ? -25.656 -1.529 6.933 1.00 94.75 233 GLN A N 1
ATOM 1843 C CA . GLN A 1 233 ? -24.322 -2.101 6.806 1.00 94.75 233 GLN A CA 1
ATOM 1844 C C . GLN A 1 233 ? -23.244 -1.012 6.877 1.00 94.75 233 GLN A C 1
ATOM 1846 O O . GLN A 1 233 ? -22.256 -1.189 7.580 1.00 94.75 233 GLN A O 1
ATOM 1851 N N . MET A 1 234 ? -23.451 0.144 6.237 1.00 95.44 234 MET A N 1
ATOM 1852 C CA . MET A 1 234 ? -22.527 1.281 6.331 1.00 95.44 234 MET A CA 1
ATOM 1853 C C . MET A 1 234 ? -22.422 1.814 7.767 1.00 95.44 234 MET A C 1
ATOM 1855 O O . MET A 1 234 ? -21.324 2.105 8.240 1.00 95.44 234 MET A O 1
ATOM 1859 N N . ARG A 1 235 ? -23.544 1.910 8.495 1.00 94.50 235 ARG A N 1
ATOM 1860 C CA . ARG A 1 235 ? -23.536 2.264 9.927 1.00 94.50 235 ARG A CA 1
ATOM 1861 C C . ARG A 1 235 ? -22.700 1.287 10.735 1.00 94.50 235 ARG A C 1
ATOM 1863 O O . ARG A 1 235 ? -21.863 1.725 11.521 1.00 94.50 235 ARG A O 1
ATOM 1870 N N . SER A 1 236 ? -22.908 -0.010 10.507 1.00 92.31 236 SER A N 1
ATOM 1871 C CA . SER A 1 236 ? -22.149 -1.072 11.162 1.00 92.31 236 SER A CA 1
ATOM 1872 C C . SER A 1 236 ? -20.659 -0.976 10.842 1.00 92.31 236 SER A C 1
ATOM 1874 O O . SER A 1 236 ? -19.847 -1.041 11.756 1.00 92.31 236 SER A O 1
ATOM 1876 N N . TRP A 1 237 ? -20.293 -0.773 9.573 1.00 93.81 237 TRP A N 1
ATOM 1877 C CA . TRP A 1 237 ? -18.897 -0.640 9.147 1.00 93.81 237 TRP A CA 1
ATOM 1878 C C . TRP A 1 237 ? -18.198 0.532 9.823 1.00 93.81 237 TRP A C 1
ATOM 1880 O O . TRP A 1 237 ? -17.053 0.406 10.243 1.00 93.81 237 TRP A O 1
ATOM 1890 N N . LEU A 1 238 ? -18.874 1.675 9.935 1.00 93.88 238 LEU A N 1
ATOM 1891 C CA . LEU A 1 238 ? -18.282 2.888 10.495 1.00 93.88 238 LEU A CA 1
ATOM 1892 C C . LEU A 1 238 ? -18.410 2.972 12.024 1.00 93.88 238 LEU A C 1
ATOM 1894 O O . LEU A 1 238 ? -17.759 3.819 12.638 1.00 93.88 238 LEU A O 1
ATOM 1898 N N . GLY A 1 239 ? -19.223 2.115 12.650 1.00 91.25 239 GLY A N 1
ATOM 1899 C CA . GLY A 1 239 ? -19.590 2.238 14.062 1.00 91.25 239 GLY A CA 1
ATOM 1900 C C . GLY A 1 239 ? -20.337 3.545 14.349 1.00 91.25 239 GLY A C 1
ATOM 1901 O O . GLY A 1 239 ? -20.117 4.174 15.380 1.00 91.25 239 GLY A O 1
ATOM 1902 N N . PHE A 1 240 ? -21.159 4.014 13.404 1.00 92.56 240 PHE A N 1
ATOM 1903 C CA . PHE A 1 240 ? -21.840 5.306 13.499 1.00 92.56 240 PHE A CA 1
ATOM 1904 C C . PHE A 1 240 ? -23.300 5.144 13.927 1.00 92.56 240 PHE A C 1
ATOM 1906 O O . PHE A 1 240 ? -24.085 4.464 13.264 1.00 92.56 240 PHE A O 1
ATOM 1913 N N . ILE A 1 241 ? -23.686 5.859 14.984 1.00 90.81 241 ILE A N 1
ATOM 1914 C CA . ILE A 1 241 ? -25.060 5.920 15.487 1.00 90.81 241 ILE A CA 1
ATOM 1915 C C . ILE A 1 241 ? -25.621 7.310 15.176 1.00 90.81 241 ILE A C 1
ATOM 1917 O O . ILE A 1 241 ? -25.095 8.320 15.636 1.00 90.81 241 ILE A O 1
ATOM 1921 N N . GLY A 1 242 ? -26.686 7.374 14.374 1.00 91.56 242 GLY A N 1
ATOM 1922 C CA . GLY A 1 242 ? -27.343 8.636 14.036 1.00 91.56 242 GLY A CA 1
ATOM 1923 C C . GLY A 1 242 ? -28.145 8.609 12.729 1.00 91.56 242 GLY A C 1
ATOM 1924 O O . GLY A 1 242 ? -28.200 7.587 12.028 1.00 91.56 242 GLY A O 1
ATOM 1925 N N . PRO A 1 243 ? -28.787 9.736 12.375 1.00 93.25 243 PRO A N 1
ATOM 1926 C CA . PRO A 1 243 ? -29.584 9.854 11.159 1.00 93.25 243 PRO A CA 1
ATOM 1927 C C . PRO A 1 243 ? -28.708 9.800 9.899 1.00 93.25 243 PRO A C 1
ATOM 1929 O O . PRO A 1 243 ? -27.551 10.219 9.904 1.00 93.25 243 PRO A O 1
ATOM 1932 N N . VAL A 1 244 ? -29.283 9.327 8.789 1.00 91.00 244 VAL A N 1
ATOM 1933 C CA . VAL A 1 244 ? -28.563 9.069 7.524 1.00 91.00 244 VAL A CA 1
ATOM 1934 C C . VAL A 1 244 ? -27.866 10.318 6.966 1.00 91.00 244 VAL A C 1
ATOM 1936 O O . VAL A 1 244 ? -26.744 10.233 6.473 1.00 91.00 244 VAL A O 1
ATOM 1939 N N . GLY A 1 245 ? -28.478 11.500 7.102 1.00 88.88 245 GLY A N 1
ATOM 1940 C CA . GLY A 1 245 ? -27.849 12.758 6.685 1.00 88.88 245 GLY A CA 1
ATOM 1941 C C . GLY A 1 245 ? -26.562 13.073 7.458 1.00 88.88 245 GLY A C 1
ATOM 1942 O O . GLY A 1 245 ? -25.571 13.495 6.864 1.00 88.88 245 GLY A O 1
ATOM 1943 N N . GLN A 1 246 ? -26.536 12.804 8.768 1.00 93.44 246 GLN A N 1
ATOM 1944 C CA . GLN A 1 246 ? -25.330 12.979 9.583 1.00 93.44 246 GLN A CA 1
ATOM 1945 C C . GLN A 1 246 ? -24.304 11.875 9.327 1.00 93.44 246 GLN A C 1
ATOM 1947 O O . GLN A 1 246 ? -23.116 12.177 9.296 1.00 93.44 246 GLN A O 1
ATOM 1952 N N . LEU A 1 247 ? -24.746 10.636 9.087 1.00 94.25 247 LEU A N 1
ATOM 1953 C CA . LEU A 1 247 ? -23.874 9.537 8.661 1.00 94.25 247 LEU A CA 1
ATOM 1954 C C . LEU A 1 247 ? -23.096 9.924 7.399 1.00 94.25 247 LEU A C 1
ATOM 1956 O O . LEU A 1 247 ? -21.876 9.767 7.361 1.00 94.25 247 LEU A O 1
ATOM 1960 N N . LYS A 1 248 ? -23.779 10.506 6.403 1.00 92.38 248 LYS A N 1
ATOM 1961 C CA . LYS A 1 248 ? -23.126 11.008 5.192 1.00 92.38 248 LYS A CA 1
ATOM 1962 C C . LYS A 1 248 ? -22.078 12.079 5.515 1.00 92.38 248 LYS A C 1
ATOM 1964 O O . LYS A 1 248 ? -20.901 11.889 5.230 1.00 92.38 248 LYS A O 1
ATOM 1969 N N . LEU A 1 249 ? -22.500 13.177 6.144 1.00 91.50 249 LEU A N 1
ATOM 1970 C CA . LEU A 1 249 ? -21.655 14.363 6.328 1.00 91.50 249 LEU A CA 1
ATOM 1971 C C . LEU A 1 249 ? -20.500 14.153 7.318 1.00 91.50 249 LEU A C 1
ATOM 1973 O O . LEU A 1 249 ? -19.413 14.692 7.116 1.00 91.50 249 LEU A O 1
ATOM 1977 N N . ARG A 1 250 ? -20.733 13.408 8.405 1.00 93.75 250 ARG A N 1
ATOM 1978 C CA . ARG A 1 250 ? -19.778 13.264 9.517 1.00 93.75 250 ARG A CA 1
ATOM 1979 C C . ARG A 1 250 ? -18.905 12.018 9.424 1.00 93.75 250 ARG A C 1
ATOM 1981 O O . ARG A 1 250 ? -17.852 12.007 10.055 1.00 93.75 250 ARG A O 1
ATOM 1988 N N . ALA A 1 251 ? -19.326 10.991 8.684 1.00 94.81 251 ALA A N 1
ATOM 1989 C CA . ALA A 1 251 ? -18.612 9.718 8.639 1.00 94.81 251 ALA A CA 1
ATOM 1990 C C . ALA A 1 251 ? -18.243 9.282 7.218 1.00 94.81 251 ALA A C 1
ATOM 1992 O O . ALA A 1 251 ? -17.058 9.141 6.931 1.00 94.81 251 ALA A O 1
ATOM 1993 N N . VAL A 1 252 ? -19.217 9.136 6.314 1.00 94.88 252 VAL A N 1
ATOM 1994 C CA . VAL A 1 252 ? -18.971 8.615 4.957 1.00 94.88 252 VAL A CA 1
ATOM 1995 C C . VAL A 1 252 ? -18.117 9.572 4.125 1.00 94.88 252 VAL A C 1
ATOM 1997 O O . VAL A 1 252 ? -17.105 9.153 3.571 1.00 94.88 252 VAL A O 1
ATOM 2000 N N . ASP A 1 253 ? -18.471 10.857 4.060 1.00 93.19 253 ASP A N 1
ATOM 2001 C CA . ASP A 1 253 ? -17.744 11.824 3.230 1.00 93.19 253 ASP A CA 1
ATOM 2002 C C . ASP A 1 253 ? -16.287 12.018 3.712 1.00 93.19 253 ASP A C 1
ATOM 2004 O O . ASP A 1 253 ? -15.379 11.973 2.878 1.00 93.19 253 ASP A O 1
ATOM 2008 N N . PRO A 1 254 ? -15.995 12.174 5.024 1.00 94.19 254 PRO A N 1
ATOM 2009 C CA . PRO A 1 254 ? -14.618 12.143 5.523 1.00 94.19 254 PRO A CA 1
ATOM 2010 C C . PRO A 1 254 ? -13.888 10.831 5.219 1.00 94.19 254 PRO A C 1
ATOM 2012 O O . PRO A 1 254 ? -12.744 10.877 4.774 1.00 94.19 254 PRO A O 1
ATOM 2015 N N . ALA A 1 255 ? -14.550 9.681 5.393 1.00 95.19 255 ALA A N 1
ATOM 2016 C CA . ALA A 1 255 ? -13.946 8.380 5.125 1.00 95.19 255 ALA A CA 1
ATOM 2017 C C . ALA A 1 255 ? -13.540 8.223 3.654 1.00 95.19 255 ALA A C 1
ATOM 2019 O O . ALA A 1 255 ? -12.436 7.770 3.369 1.00 95.19 255 ALA A O 1
ATOM 2020 N N . ILE A 1 256 ? -14.392 8.650 2.717 1.00 93.81 256 ILE A N 1
ATOM 2021 C CA . ILE A 1 256 ? -14.092 8.620 1.279 1.00 93.81 256 ILE A CA 1
ATOM 2022 C C . ILE A 1 256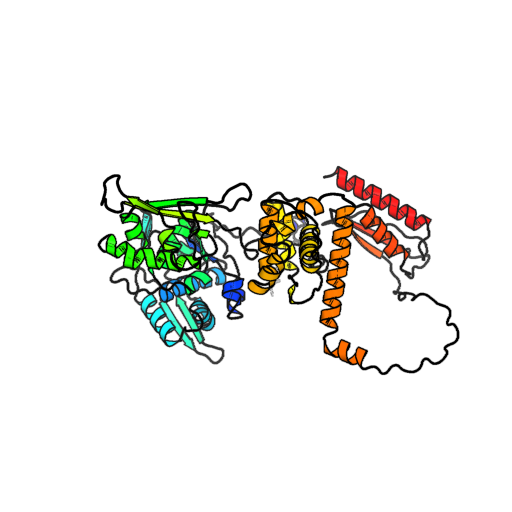 ? -12.882 9.498 0.946 1.00 93.81 256 ILE A C 1
ATOM 2024 O O . ILE A 1 256 ? -12.025 9.084 0.168 1.00 93.81 256 ILE A O 1
ATOM 2028 N N . ARG A 1 257 ? -12.775 10.693 1.544 1.00 92.06 257 ARG A N 1
ATOM 2029 C CA . ARG A 1 257 ? -11.620 11.579 1.317 1.00 92.06 257 ARG A CA 1
ATOM 2030 C C . ARG A 1 257 ? -10.307 10.939 1.760 1.00 92.06 257 ARG A C 1
ATOM 2032 O O . ARG A 1 257 ? -9.298 11.134 1.091 1.00 92.06 257 ARG A O 1
ATOM 2039 N N . ASP A 1 258 ? -10.317 10.177 2.849 1.00 93.44 258 ASP A N 1
ATOM 2040 C CA . ASP A 1 258 ? -9.127 9.480 3.343 1.00 93.44 258 ASP A CA 1
ATOM 2041 C C . ASP A 1 258 ? -8.694 8.318 2.434 1.00 93.44 258 ASP A C 1
ATOM 2043 O O . ASP A 1 258 ? -7.500 8.023 2.333 1.00 93.44 258 ASP A O 1
ATOM 2047 N N . LEU A 1 259 ? -9.627 7.703 1.694 1.00 93.31 259 LEU A N 1
ATOM 2048 C CA . LEU A 1 259 ? -9.317 6.614 0.760 1.00 93.31 259 LEU A CA 1
ATOM 2049 C C . LEU A 1 259 ? -8.426 7.041 -0.413 1.00 93.31 259 LEU A C 1
ATOM 2051 O O . LEU A 1 259 ? -7.834 6.174 -1.047 1.00 93.31 259 LEU A O 1
ATOM 2055 N N . ARG A 1 260 ? -8.248 8.343 -0.680 1.00 89.31 260 ARG A N 1
ATOM 2056 C CA . ARG A 1 260 ? -7.314 8.828 -1.720 1.00 89.31 260 ARG A CA 1
ATOM 2057 C C . ARG A 1 260 ? -5.868 8.365 -1.500 1.00 89.31 260 ARG A C 1
ATOM 2059 O O . ARG A 1 260 ? -5.083 8.329 -2.439 1.00 89.31 260 ARG A O 1
ATOM 2066 N N . HIS A 1 261 ? -5.509 8.049 -0.255 1.00 88.19 261 HIS A N 1
ATOM 2067 C CA . HIS A 1 261 ? -4.167 7.595 0.098 1.00 88.19 261 HIS A CA 1
ATOM 2068 C C . HIS A 1 261 ? -3.962 6.099 -0.183 1.00 88.19 261 HIS A C 1
ATOM 2070 O O . HIS A 1 261 ? -2.821 5.653 -0.297 1.00 88.19 261 HIS A O 1
ATOM 2076 N N . VAL A 1 262 ? -5.049 5.330 -0.315 1.00 92.25 262 VAL A N 1
ATOM 2077 C CA . VAL A 1 262 ? -5.026 3.890 -0.600 1.00 92.25 262 VAL A CA 1
ATOM 2078 C C . VAL A 1 262 ? -4.540 3.669 -2.026 1.00 92.25 262 VAL A C 1
ATOM 2080 O O . VAL A 1 262 ? -5.058 4.266 -2.967 1.00 92.25 262 VAL A O 1
ATOM 2083 N N . ARG A 1 263 ? -3.548 2.792 -2.211 1.00 88.88 263 ARG A N 1
ATOM 2084 C CA . ARG A 1 263 ? -2.990 2.533 -3.548 1.00 88.88 263 ARG A CA 1
ATOM 2085 C C . ARG A 1 263 ? -3.483 1.237 -4.149 1.00 88.88 263 ARG A C 1
ATOM 2087 O O . ARG A 1 263 ? -3.464 1.114 -5.372 1.00 88.88 263 ARG A O 1
ATOM 2094 N N . ARG A 1 264 ? -3.930 0.280 -3.333 1.00 90.19 264 ARG A N 1
ATOM 2095 C CA . ARG A 1 264 ? -4.455 -1.007 -3.804 1.00 90.19 264 ARG A CA 1
ATOM 2096 C C . ARG A 1 264 ? -5.611 -0.842 -4.786 1.00 90.19 264 ARG A C 1
ATOM 2098 O O . ARG A 1 264 ? -5.715 -1.616 -5.733 1.00 90.19 264 ARG A O 1
ATOM 2105 N N . PHE A 1 265 ? -6.476 0.137 -4.564 1.00 93.25 265 PHE A N 1
ATOM 2106 C CA . PHE A 1 265 ? -7.575 0.463 -5.459 1.00 93.25 265 PHE A CA 1
ATOM 2107 C C . PHE A 1 265 ? -7.811 1.969 -5.481 1.00 93.25 265 PHE A C 1
ATOM 2109 O O . PHE A 1 265 ? -7.519 2.657 -4.506 1.00 93.25 265 PHE A O 1
ATOM 2116 N N . LYS A 1 266 ? -8.375 2.461 -6.583 1.00 90.62 266 LYS A N 1
ATOM 2117 C CA . LYS A 1 266 ? -8.850 3.840 -6.721 1.00 90.62 266 LYS A CA 1
ATOM 2118 C C . LYS A 1 266 ? -10.371 3.841 -6.794 1.00 90.62 266 LYS A C 1
ATOM 2120 O O . LYS A 1 266 ? -10.949 2.974 -7.445 1.00 90.62 266 LYS A O 1
ATOM 2125 N N . ILE A 1 267 ? -11.014 4.809 -6.152 1.00 88.69 267 ILE A N 1
ATOM 2126 C CA . ILE A 1 267 ? -12.434 5.082 -6.400 1.00 88.69 267 ILE A CA 1
ATOM 2127 C C . ILE A 1 267 ? -12.525 5.741 -7.775 1.00 88.69 267 ILE A C 1
ATOM 2129 O O . ILE A 1 267 ? -11.717 6.619 -8.078 1.00 88.69 267 ILE A O 1
ATOM 2133 N N . VAL A 1 268 ? -13.467 5.306 -8.607 1.00 86.19 268 VAL A N 1
ATOM 2134 C CA . VAL A 1 268 ? -13.741 5.924 -9.909 1.00 86.19 268 VAL A CA 1
ATOM 2135 C C . VAL A 1 268 ? -15.188 6.425 -9.973 1.00 86.19 268 VAL A C 1
ATOM 2137 O O . VAL A 1 268 ? -16.042 5.852 -9.292 1.00 86.19 268 VAL A O 1
ATOM 2140 N N . PRO A 1 269 ? -15.471 7.485 -10.755 1.00 79.06 269 PRO A N 1
ATOM 2141 C CA . PRO A 1 269 ? -16.826 8.003 -10.931 1.00 79.06 269 PRO A CA 1
ATOM 2142 C C . PRO A 1 269 ? -17.775 6.938 -11.484 1.00 79.06 269 PRO A C 1
ATOM 2144 O O . PRO A 1 269 ? -17.407 6.194 -12.397 1.00 79.06 269 PRO A O 1
ATOM 2147 N N . ALA A 1 270 ? -18.995 6.882 -10.947 1.00 68.44 270 ALA A N 1
ATOM 2148 C CA . ALA A 1 270 ? -20.011 5.919 -11.372 1.00 68.44 270 ALA A CA 1
ATOM 2149 C C . ALA A 1 270 ? -20.507 6.136 -12.814 1.00 68.44 270 ALA A C 1
ATOM 2151 O O . ALA A 1 270 ? -20.905 5.189 -13.486 1.00 68.44 270 ALA A O 1
ATOM 2152 N N . ASP A 1 271 ? -20.451 7.377 -13.283 1.00 67.25 271 ASP A N 1
ATOM 2153 C CA . ASP A 1 271 ? -20.851 7.859 -14.607 1.00 67.25 271 ASP A CA 1
ATOM 2154 C C . ASP A 1 271 ? -19.686 7.926 -15.613 1.00 67.25 271 ASP A C 1
ATOM 2156 O O . ASP A 1 271 ? -19.891 8.253 -16.778 1.00 67.25 271 ASP A O 1
ATOM 2160 N N . GLY A 1 272 ? -18.458 7.602 -15.191 1.00 60.50 272 GLY A N 1
ATOM 2161 C CA . GLY A 1 272 ? -17.264 7.642 -16.041 1.00 60.50 272 GLY A CA 1
ATOM 2162 C C . GLY A 1 272 ? -16.751 9.051 -16.374 1.00 60.50 272 GLY A C 1
ATOM 2163 O O . GLY A 1 272 ? -15.665 9.174 -16.947 1.00 60.50 272 GLY A O 1
ATOM 2164 N N . GLU A 1 273 ? -17.459 10.113 -15.980 1.00 56.94 273 GLU A N 1
ATOM 2165 C CA . GLU A 1 273 ? -17.024 11.494 -16.182 1.00 56.94 273 GLU A CA 1
ATOM 2166 C C . GLU A 1 273 ? -16.039 11.916 -15.082 1.00 56.94 273 GLU A C 1
ATOM 2168 O O . GLU A 1 273 ? -16.355 11.962 -13.892 1.00 56.94 273 GLU A O 1
ATOM 2173 N N . ARG A 1 274 ? -14.800 12.250 -15.471 1.00 55.25 274 ARG A N 1
ATOM 2174 C CA . ARG A 1 274 ? -13.846 12.872 -14.543 1.00 55.25 274 ARG A CA 1
ATOM 2175 C C . ARG A 1 274 ? -14.313 14.299 -14.229 1.00 55.25 274 ARG A C 1
ATOM 2177 O O . ARG A 1 274 ? -14.563 15.062 -15.166 1.00 55.25 274 ARG A O 1
ATOM 2184 N N . PRO A 1 275 ? -14.389 14.716 -12.952 1.00 51.66 275 PRO A N 1
ATOM 2185 C CA . PRO A 1 275 ? -14.619 16.118 -12.632 1.00 51.66 275 PRO A CA 1
ATOM 2186 C C . PRO A 1 275 ? -13.516 16.983 -13.244 1.00 51.66 275 PRO A C 1
ATOM 2188 O O . PRO A 1 275 ? -12.353 16.599 -13.248 1.00 51.66 275 PRO A O 1
ATOM 2191 N N . LYS A 1 276 ? -13.859 18.195 -13.686 1.00 54.62 276 LYS A N 1
ATOM 2192 C CA . LYS A 1 276 ? -12.921 19.171 -14.283 1.00 54.62 276 LYS A CA 1
ATOM 2193 C C . LYS A 1 276 ? -11.825 19.689 -13.327 1.00 54.62 276 LYS A C 1
ATOM 2195 O O . LYS A 1 276 ? -11.065 20.574 -13.706 1.00 54.62 276 LYS A O 1
ATOM 2200 N N . ARG A 1 277 ? -11.774 19.205 -12.084 1.00 54.56 277 ARG A N 1
ATOM 2201 C CA . ARG A 1 277 ? -10.810 19.599 -11.049 1.00 54.56 277 ARG A CA 1
ATOM 2202 C C . ARG A 1 277 ? -10.432 18.346 -10.261 1.00 54.56 277 ARG A C 1
ATOM 2204 O O . ARG A 1 277 ? -11.306 17.750 -9.633 1.00 54.56 277 ARG A O 1
ATOM 2211 N N . ASP A 1 278 ? -9.163 17.958 -10.326 1.00 52.69 278 ASP A N 1
ATOM 2212 C CA . ASP A 1 278 ? -8.700 16.618 -9.939 1.00 52.69 278 ASP A CA 1
ATOM 2213 C C . ASP A 1 278 ? -8.784 16.304 -8.431 1.00 52.69 278 ASP A C 1
ATOM 2215 O O . ASP A 1 278 ? -8.794 15.131 -8.065 1.00 52.69 278 ASP A O 1
ATOM 2219 N N . ASP A 1 279 ? -8.949 17.304 -7.553 1.00 53.00 279 ASP A N 1
ATOM 2220 C CA . ASP A 1 279 ? -8.714 17.101 -6.113 1.00 53.00 279 ASP A CA 1
ATOM 2221 C C . ASP A 1 279 ? -9.893 17.350 -5.154 1.00 53.00 279 ASP A C 1
ATOM 2223 O O . ASP A 1 279 ? -9.835 16.912 -4.003 1.00 53.00 279 ASP A O 1
ATOM 2227 N N . GLU A 1 280 ? -10.983 18.017 -5.555 1.00 53.41 280 GLU A N 1
ATOM 2228 C CA . GLU A 1 280 ? -11.911 18.567 -4.544 1.00 53.41 280 GLU A CA 1
ATOM 2229 C C . GLU A 1 280 ? -13.144 17.725 -4.193 1.00 53.41 280 GLU A C 1
ATOM 2231 O O . GLU A 1 280 ? -13.753 18.000 -3.163 1.00 53.41 280 GLU A O 1
ATOM 2236 N N . ASP A 1 281 ? -13.499 16.661 -4.924 1.00 65.88 281 ASP A N 1
ATOM 2237 C CA . ASP A 1 281 ? -14.726 15.918 -4.589 1.00 65.88 281 ASP A CA 1
ATOM 2238 C C . ASP A 1 281 ? -14.721 14.424 -4.971 1.00 65.88 281 ASP A C 1
ATOM 2240 O O . ASP A 1 281 ? -15.659 13.921 -5.585 1.00 65.88 281 ASP A O 1
ATOM 2244 N N . VAL A 1 282 ? -13.729 13.653 -4.506 1.00 62.12 282 VAL A N 1
ATOM 2245 C CA . VAL A 1 282 ? -13.771 12.164 -4.553 1.00 62.12 282 VAL A CA 1
ATOM 2246 C C . VAL A 1 282 ? -15.081 11.610 -3.955 1.00 62.12 282 VAL A C 1
ATOM 2248 O O . VAL A 1 282 ? -15.576 10.558 -4.348 1.00 62.12 282 VAL A O 1
ATOM 2251 N N . VAL A 1 283 ? -15.706 12.361 -3.043 1.00 66.38 283 VAL A N 1
ATOM 2252 C CA . VAL A 1 283 ? -17.032 12.072 -2.474 1.00 66.38 283 VAL A CA 1
ATOM 2253 C C . VAL A 1 283 ? -18.129 11.978 -3.542 1.00 66.38 283 VAL A C 1
ATOM 2255 O O . VAL A 1 283 ? -19.035 11.158 -3.401 1.00 66.38 283 VAL A O 1
ATOM 2258 N N . LYS A 1 284 ? -18.061 12.790 -4.604 1.00 71.56 284 LYS A N 1
ATOM 2259 C CA . LYS A 1 284 ? -19.044 12.783 -5.700 1.00 71.56 284 LYS A CA 1
ATOM 2260 C C . LYS A 1 284 ? -18.930 11.547 -6.590 1.00 71.56 284 LYS A C 1
ATOM 2262 O O . LYS A 1 284 ? -19.861 11.268 -7.331 1.00 71.56 284 LYS A O 1
ATOM 2267 N N . TRP A 1 285 ? -17.827 10.802 -6.506 1.00 70.75 285 TRP A N 1
ATOM 2268 C CA . TRP A 1 285 ? -17.625 9.586 -7.299 1.00 70.75 285 TRP A CA 1
ATOM 2269 C C . TRP A 1 285 ? -18.385 8.386 -6.743 1.00 70.75 285 TRP A C 1
ATOM 2271 O O . TRP A 1 285 ? -18.617 7.419 -7.463 1.00 70.75 285 TRP A O 1
ATOM 2281 N N . VAL A 1 286 ? -18.779 8.441 -5.468 1.00 77.88 286 VAL A N 1
ATOM 2282 C CA . VAL A 1 286 ? -19.553 7.377 -4.833 1.00 77.88 286 VAL A CA 1
ATOM 2283 C C . VAL A 1 286 ? -21.025 7.560 -5.176 1.00 77.88 286 VAL A C 1
ATOM 2285 O O . VAL A 1 286 ? -21.656 8.547 -4.786 1.00 77.88 286 VAL A O 1
ATOM 2288 N N . GLY A 1 287 ? -21.571 6.574 -5.886 1.00 76.12 287 GLY A N 1
ATOM 2289 C CA . GLY A 1 287 ? -22.982 6.519 -6.228 1.00 76.12 287 GLY A CA 1
ATOM 2290 C C . GLY A 1 287 ? -23.843 6.448 -4.970 1.00 76.12 287 GLY A C 1
ATOM 2291 O O . GLY A 1 287 ? -23.476 5.841 -3.962 1.00 76.12 287 GLY A O 1
ATOM 2292 N N . VAL A 1 288 ? -25.007 7.088 -5.017 1.00 79.69 288 VAL A N 1
ATOM 2293 C CA . VAL A 1 288 ? -25.996 7.031 -3.940 1.00 79.69 288 VAL A CA 1
ATOM 2294 C C . VAL A 1 288 ? -27.274 6.465 -4.526 1.00 79.69 288 VAL A C 1
ATOM 2296 O O . VAL A 1 288 ? -27.994 7.162 -5.240 1.00 79.69 288 VAL A O 1
ATOM 2299 N N . ALA A 1 289 ? -27.565 5.210 -4.202 1.00 78.56 289 ALA A N 1
ATOM 2300 C CA . ALA A 1 289 ? -28.819 4.594 -4.590 1.00 78.56 289 ALA A CA 1
ATOM 2301 C C . ALA A 1 289 ? -29.950 5.153 -3.717 1.00 78.56 289 ALA A C 1
ATOM 2303 O O . ALA A 1 289 ? -29.870 5.146 -2.482 1.00 78.56 289 ALA A O 1
ATOM 2304 N N . ARG A 1 290 ? -30.997 5.657 -4.370 1.00 81.00 290 ARG A N 1
ATOM 2305 C CA . ARG A 1 290 ? -32.228 6.158 -3.747 1.00 81.00 290 ARG A CA 1
ATOM 2306 C C . ARG A 1 290 ? -33.413 5.409 -4.346 1.00 81.00 290 ARG A C 1
ATOM 2308 O O . ARG A 1 290 ? -33.346 5.025 -5.511 1.00 81.00 290 ARG A O 1
ATOM 2315 N N . ALA A 1 291 ? -34.492 5.260 -3.582 1.00 73.81 291 ALA A N 1
ATOM 2316 C CA . ALA A 1 291 ? -35.740 4.733 -4.131 1.00 73.81 291 ALA A CA 1
ATOM 2317 C C . ALA A 1 291 ? -36.253 5.629 -5.279 1.00 73.81 291 ALA A C 1
ATOM 2319 O O . ALA A 1 291 ? -35.975 6.828 -5.308 1.00 73.81 291 ALA A O 1
ATOM 2320 N N . GLU A 1 292 ? -37.066 5.079 -6.184 1.00 69.94 292 GLU A N 1
ATOM 2321 C CA . GLU A 1 292 ? -37.539 5.744 -7.417 1.00 69.94 292 GLU A CA 1
ATOM 2322 C C . GLU A 1 292 ? -38.372 7.030 -7.199 1.00 69.94 292 GLU A C 1
ATOM 2324 O O . GLU A 1 292 ? -38.724 7.729 -8.148 1.00 69.94 292 GLU A O 1
ATOM 2329 N N . LYS A 1 293 ? -38.691 7.392 -5.952 1.00 74.25 293 LYS A N 1
ATOM 2330 C CA . LYS A 1 293 ? -39.500 8.573 -5.625 1.00 74.25 293 LYS A CA 1
ATOM 2331 C C . LYS A 1 293 ? -38.628 9.817 -5.430 1.00 74.25 293 LYS A C 1
ATOM 2333 O O . LYS A 1 293 ? -37.606 9.797 -4.748 1.00 74.25 293 LYS A O 1
ATOM 2338 N N . ARG A 1 294 ? -39.066 10.961 -5.965 1.00 55.38 294 ARG A N 1
ATOM 2339 C CA . ARG A 1 294 ? -38.411 12.260 -5.734 1.00 55.38 294 ARG A CA 1
ATOM 2340 C C . ARG A 1 294 ? -38.380 12.568 -4.228 1.00 55.38 294 ARG A C 1
ATOM 2342 O O . ARG A 1 294 ? -39.421 12.584 -3.584 1.00 55.38 294 ARG A O 1
ATOM 2349 N N . GLY A 1 295 ? -37.187 12.804 -3.678 1.00 70.31 295 GLY A N 1
ATOM 2350 C CA . GLY A 1 295 ? -36.985 13.004 -2.233 1.00 70.31 295 GLY A CA 1
ATOM 2351 C C . GLY A 1 295 ? -36.837 11.712 -1.417 1.00 70.31 295 GLY A C 1
ATOM 2352 O O . GLY A 1 295 ? -36.807 11.782 -0.191 1.00 70.31 295 GLY A O 1
ATOM 2353 N N . ALA A 1 296 ? -36.732 10.550 -2.071 1.00 75.50 296 ALA A N 1
ATOM 2354 C CA . ALA A 1 296 ? -36.536 9.273 -1.400 1.00 75.50 296 ALA A CA 1
ATOM 2355 C C . ALA A 1 296 ? -35.260 9.234 -0.537 1.00 75.50 296 ALA A C 1
ATOM 2357 O O . ALA A 1 296 ? -34.246 9.855 -0.892 1.00 75.50 296 ALA A O 1
ATOM 2358 N N . PRO A 1 297 ? -35.296 8.482 0.580 1.00 83.62 297 PRO A N 1
ATOM 2359 C CA . PRO A 1 297 ? -34.130 8.281 1.423 1.00 83.62 297 PRO A CA 1
ATOM 2360 C C . PRO A 1 297 ? -33.011 7.567 0.655 1.00 83.62 297 PRO A C 1
ATOM 2362 O O . PRO A 1 297 ? -33.242 6.847 -0.316 1.00 83.62 297 PRO A O 1
ATOM 2365 N N . VAL A 1 298 ? -31.779 7.778 1.115 1.00 87.06 298 VAL A N 1
ATOM 2366 C CA . VAL A 1 298 ? -30.629 6.985 0.670 1.00 87.06 298 VAL A CA 1
ATOM 2367 C C . VAL A 1 298 ? -30.823 5.550 1.147 1.00 87.06 298 VAL A C 1
ATOM 2369 O O . VAL A 1 298 ? -31.065 5.341 2.333 1.00 87.06 298 VAL A O 1
ATOM 2372 N N . GLU A 1 299 ? -30.697 4.584 0.240 1.00 91.31 299 GLU A N 1
ATOM 2373 C CA . GLU A 1 299 ? -30.812 3.152 0.546 1.00 91.31 299 GLU A CA 1
ATOM 2374 C C . GLU A 1 299 ? -29.446 2.465 0.602 1.00 91.31 299 GLU A C 1
ATOM 2376 O O . GLU A 1 299 ? -29.225 1.574 1.424 1.00 91.31 299 GLU A O 1
ATOM 2381 N N . ALA A 1 300 ? -28.514 2.893 -0.254 1.00 93.25 300 ALA A N 1
ATOM 2382 C CA . ALA A 1 300 ? -27.166 2.348 -0.307 1.00 93.25 300 ALA A CA 1
ATOM 2383 C C . ALA A 1 300 ? -26.152 3.343 -0.887 1.00 93.25 300 ALA A C 1
ATOM 2385 O O . ALA A 1 300 ? -26.502 4.264 -1.630 1.00 93.25 300 ALA A O 1
ATOM 2386 N N . TRP A 1 301 ? -24.882 3.098 -0.577 1.00 93.94 301 TRP A N 1
ATOM 2387 C CA . TRP A 1 301 ? -23.734 3.682 -1.267 1.00 93.94 301 TRP A CA 1
ATOM 2388 C C . TRP A 1 301 ? -23.149 2.681 -2.256 1.00 93.94 301 TRP A C 1
ATOM 2390 O O . TRP A 1 301 ? -23.027 1.499 -1.940 1.00 93.94 301 TRP A O 1
ATOM 2400 N N . GLU A 1 302 ? -22.763 3.155 -3.434 1.00 93.44 302 GLU A N 1
ATOM 2401 C CA . GLU A 1 302 ? -22.144 2.353 -4.485 1.00 93.44 302 GLU A CA 1
ATOM 2402 C C . GLU A 1 302 ? -20.724 2.842 -4.747 1.00 93.44 302 GLU A C 1
ATOM 2404 O O . GLU A 1 302 ? -20.494 3.954 -5.223 1.00 93.44 302 GLU A O 1
ATOM 2409 N N . PHE A 1 303 ? -19.759 1.993 -4.414 1.00 93.75 303 PHE A N 1
ATOM 2410 C CA . PHE A 1 303 ? -18.346 2.239 -4.649 1.00 93.75 303 PHE A CA 1
ATOM 2411 C C . PHE A 1 303 ? -17.932 1.506 -5.915 1.00 93.75 303 PHE A C 1
ATOM 2413 O O . PHE A 1 303 ? -17.947 0.276 -5.930 1.00 93.75 303 PHE A O 1
ATOM 2420 N N . ILE A 1 304 ? -17.517 2.235 -6.948 1.00 92.75 304 ILE A N 1
ATOM 2421 C CA . ILE A 1 304 ? -16.817 1.627 -8.080 1.00 92.75 304 ILE A CA 1
ATOM 2422 C C . ILE A 1 304 ? -15.321 1.732 -7.807 1.00 92.75 304 ILE A C 1
ATOM 2424 O O . ILE A 1 304 ? -14.749 2.822 -7.757 1.00 92.75 304 ILE A O 1
ATOM 2428 N N . LEU A 1 305 ? -14.694 0.584 -7.570 1.00 94.25 305 LEU A N 1
ATOM 2429 C CA . LEU A 1 305 ? -13.280 0.474 -7.246 1.00 94.25 305 LEU A CA 1
ATOM 2430 C C . LEU A 1 305 ? -12.515 -0.085 -8.439 1.00 94.25 305 LEU A C 1
ATOM 2432 O O . LEU A 1 305 ? -12.780 -1.201 -8.884 1.00 94.25 305 LEU A O 1
ATOM 2436 N N . LYS A 1 306 ? -11.518 0.660 -8.913 1.00 93.25 306 LYS A N 1
ATOM 2437 C CA . LYS A 1 306 ? -10.543 0.184 -9.891 1.00 93.25 306 LYS A CA 1
ATOM 2438 C C . LYS A 1 306 ? -9.351 -0.423 -9.169 1.00 93.25 306 LYS A C 1
ATOM 2440 O O . LYS A 1 306 ? -8.627 0.291 -8.475 1.00 93.25 306 LYS A O 1
ATOM 2445 N N . LEU A 1 307 ? -9.142 -1.726 -9.325 1.00 93.19 307 LEU A N 1
ATOM 2446 C CA . LEU A 1 307 ? -8.010 -2.421 -8.721 1.00 93.19 307 LEU A CA 1
ATOM 2447 C C . LEU A 1 307 ? -6.704 -2.000 -9.412 1.00 93.19 307 LEU A C 1
ATOM 2449 O O . LEU A 1 307 ? -6.593 -2.021 -10.640 1.00 93.19 307 LEU A O 1
ATOM 2453 N N . SER A 1 308 ? -5.715 -1.613 -8.613 1.00 90.50 308 SER A N 1
ATOM 2454 C CA . SER A 1 308 ? -4.391 -1.238 -9.102 1.00 90.50 308 SER A CA 1
ATOM 2455 C C . SER A 1 308 ? -3.540 -2.481 -9.390 1.00 90.50 308 SER A C 1
ATOM 2457 O O . SER A 1 308 ? -3.712 -3.514 -8.733 1.00 90.50 308 SER A O 1
ATOM 2459 N N . PRO A 1 309 ? -2.584 -2.395 -10.333 1.00 87.69 309 PRO A N 1
ATOM 2460 C CA . PRO A 1 309 ? -1.580 -3.438 -10.522 1.00 87.69 309 PRO A CA 1
ATOM 2461 C C . PRO A 1 309 ? -0.780 -3.675 -9.227 1.00 87.69 309 PRO A C 1
ATOM 2463 O O . PRO A 1 309 ? -0.633 -2.762 -8.404 1.00 87.69 309 PRO A O 1
ATOM 2466 N N . PRO A 1 310 ? -0.230 -4.886 -9.022 1.00 85.00 310 PRO A N 1
ATOM 2467 C CA . PRO A 1 310 ? 0.601 -5.164 -7.859 1.00 85.00 310 PRO A CA 1
ATOM 2468 C C . PRO A 1 310 ? 1.847 -4.275 -7.864 1.00 85.00 310 PRO A C 1
ATOM 2470 O O . PRO A 1 310 ? 2.434 -4.005 -8.910 1.00 85.00 310 PRO A O 1
ATOM 2473 N N . ARG A 1 311 ? 2.294 -3.851 -6.679 1.00 82.81 311 ARG A N 1
ATOM 2474 C CA . ARG A 1 311 ? 3.552 -3.110 -6.541 1.00 82.81 311 ARG A CA 1
ATOM 2475 C C . ARG A 1 311 ? 4.746 -4.024 -6.768 1.00 82.81 311 ARG A C 1
ATOM 2477 O O . ARG A 1 311 ? 4.754 -5.178 -6.339 1.00 82.81 311 ARG A O 1
ATOM 2484 N N . ARG A 1 312 ? 5.830 -3.458 -7.293 1.00 81.12 312 ARG A N 1
ATOM 2485 C CA . ARG A 1 312 ? 7.125 -4.146 -7.423 1.00 81.12 312 ARG A CA 1
ATOM 2486 C C . ARG A 1 312 ? 7.676 -4.715 -6.121 1.00 81.12 312 ARG A C 1
ATOM 2488 O O . ARG A 1 312 ? 8.408 -5.694 -6.152 1.00 81.12 312 ARG A O 1
ATOM 2495 N N . TYR A 1 313 ? 7.360 -4.131 -4.965 1.00 77.31 313 TYR A N 1
ATOM 2496 C CA . TYR A 1 313 ? 7.767 -4.685 -3.667 1.00 77.31 313 TYR A CA 1
ATOM 2497 C C . TYR A 1 313 ? 6.965 -5.922 -3.247 1.00 77.31 313 TYR A C 1
ATOM 2499 O O . TYR A 1 313 ? 7.399 -6.637 -2.347 1.00 77.31 313 TYR A O 1
ATOM 2507 N N . HIS A 1 314 ? 5.837 -6.194 -3.910 1.00 75.94 314 HIS A N 1
ATOM 2508 C CA . HIS A 1 314 ? 4.943 -7.320 -3.622 1.00 75.94 314 HIS A CA 1
ATOM 2509 C C . HIS A 1 314 ? 5.151 -8.486 -4.595 1.00 75.94 314 HIS A C 1
ATOM 2511 O O . HIS A 1 314 ? 4.677 -9.591 -4.339 1.00 75.94 314 HIS A O 1
ATOM 2517 N N . VAL A 1 315 ? 5.872 -8.262 -5.697 1.00 75.81 315 VAL A N 1
ATOM 2518 C CA . VAL A 1 315 ? 6.275 -9.326 -6.619 1.00 75.81 315 VAL A CA 1
ATOM 2519 C C . VAL A 1 315 ? 7.510 -10.025 -6.059 1.00 75.81 315 VAL A C 1
ATOM 2521 O O . VAL A 1 315 ? 8.529 -9.391 -5.778 1.00 75.81 315 VAL A O 1
ATOM 2524 N N . ALA A 1 316 ? 7.414 -11.343 -5.878 1.00 69.19 316 ALA A N 1
ATOM 2525 C CA . ALA A 1 316 ? 8.528 -12.149 -5.397 1.00 69.19 316 ALA A CA 1
ATOM 2526 C C . ALA A 1 316 ? 9.734 -12.011 -6.338 1.00 69.19 316 ALA A C 1
ATOM 2528 O O . ALA A 1 316 ? 9.597 -12.059 -7.559 1.00 69.19 316 ALA A O 1
ATOM 2529 N N . GLN A 1 317 ? 10.927 -11.851 -5.771 1.00 65.56 317 GLN A N 1
ATOM 2530 C CA . GLN A 1 317 ? 12.153 -11.906 -6.558 1.00 65.56 317 GLN A CA 1
ATOM 2531 C C . GLN A 1 317 ? 12.391 -13.363 -6.974 1.00 65.56 317 GLN A C 1
ATOM 2533 O O . GLN A 1 317 ? 12.363 -14.248 -6.120 1.00 65.56 317 GLN A O 1
ATOM 2538 N N . GLN A 1 318 ? 12.612 -13.624 -8.266 1.00 61.09 318 GLN A N 1
ATOM 2539 C CA . GLN A 1 318 ? 13.065 -14.947 -8.697 1.00 61.09 318 GLN A CA 1
ATOM 2540 C C . GLN A 1 318 ? 14.420 -15.255 -8.049 1.00 61.09 318 GLN A C 1
ATOM 2542 O O . GLN A 1 318 ? 15.305 -14.396 -8.012 1.00 61.09 318 GLN A O 1
ATOM 2547 N N . GLY A 1 319 ? 14.558 -16.470 -7.513 1.00 53.88 319 GLY A N 1
ATOM 2548 C CA . GLY A 1 319 ? 15.816 -16.977 -6.977 1.00 53.88 319 GLY A CA 1
ATOM 2549 C C . GLY A 1 319 ? 16.795 -17.203 -8.118 1.00 53.88 319 GLY A C 1
ATOM 2550 O O . GLY A 1 319 ? 16.846 -18.286 -8.678 1.00 53.88 319 GLY A O 1
ATOM 2551 N N . LEU A 1 320 ? 17.524 -16.159 -8.495 1.00 54.94 320 LEU A N 1
ATOM 2552 C CA . LEU A 1 320 ? 18.623 -16.253 -9.444 1.00 54.94 320 LEU A CA 1
ATOM 2553 C C . LEU A 1 320 ? 19.943 -16.337 -8.689 1.00 54.94 320 LEU A C 1
ATOM 2555 O O . LEU A 1 320 ? 20.119 -15.732 -7.628 1.00 54.94 320 LEU A O 1
ATOM 2559 N N . ASN A 1 321 ? 20.873 -17.089 -9.272 1.00 56.31 321 ASN A N 1
ATOM 2560 C CA . ASN A 1 321 ? 22.243 -17.206 -8.804 1.00 56.31 321 ASN A CA 1
ATOM 2561 C C . ASN A 1 321 ? 22.843 -15.798 -8.587 1.00 56.31 321 ASN A C 1
ATOM 2563 O O . ASN A 1 321 ? 22.810 -14.986 -9.515 1.00 56.31 321 ASN A O 1
ATOM 2567 N N . PRO A 1 322 ? 23.428 -15.487 -7.414 1.00 54.69 322 PRO A N 1
ATOM 2568 C CA . PRO A 1 322 ? 24.082 -14.203 -7.149 1.00 54.69 322 PRO A CA 1
ATOM 2569 C C . PRO A 1 322 ? 25.104 -13.776 -8.214 1.00 54.69 322 PRO A C 1
ATOM 2571 O O . PRO A 1 322 ? 25.341 -12.586 -8.381 1.00 54.69 322 PRO A O 1
ATOM 2574 N N . LYS A 1 323 ? 25.675 -14.721 -8.974 1.00 55.97 323 LYS A N 1
ATOM 2575 C CA . LYS A 1 323 ? 26.588 -14.436 -10.095 1.00 55.97 323 LYS A CA 1
ATOM 2576 C C . LYS A 1 323 ? 25.888 -13.837 -11.326 1.00 55.97 323 LYS A C 1
ATOM 2578 O O . LYS A 1 323 ? 26.469 -12.984 -11.987 1.00 55.97 323 LYS A O 1
ATOM 2583 N N . LEU A 1 324 ? 24.632 -14.211 -11.594 1.00 54.19 324 LEU A N 1
ATOM 2584 C CA . LEU A 1 324 ? 23.774 -13.576 -12.613 1.00 54.19 324 LEU A CA 1
ATOM 2585 C C . LEU A 1 324 ? 23.281 -12.198 -12.145 1.00 54.19 324 LEU A C 1
ATOM 2587 O O . LEU A 1 324 ? 22.911 -11.344 -12.946 1.00 54.19 324 LEU A O 1
ATOM 2591 N N . MET A 1 325 ? 23.358 -11.920 -10.838 1.00 55.97 325 MET A N 1
ATOM 2592 C CA . MET A 1 325 ? 23.147 -10.574 -10.315 1.00 55.97 325 MET A CA 1
ATOM 2593 C C . MET A 1 325 ? 24.309 -9.606 -10.602 1.00 55.97 325 MET A C 1
ATOM 2595 O O . MET A 1 325 ? 24.358 -8.562 -9.977 1.00 55.97 325 MET A O 1
ATOM 2599 N N . TRP A 1 326 ? 25.214 -9.850 -11.551 1.00 54.44 326 TRP A N 1
ATOM 2600 C CA . TRP A 1 326 ? 26.129 -8.803 -12.046 1.00 54.44 326 TRP A CA 1
ATOM 2601 C C . TRP A 1 326 ? 25.877 -8.402 -13.504 1.00 54.44 326 TRP A C 1
ATOM 2603 O O . TRP A 1 326 ? 26.377 -7.364 -13.934 1.00 54.44 326 TRP A O 1
ATOM 2613 N N . SER A 1 327 ? 25.065 -9.155 -14.257 1.00 57.34 327 SER A N 1
ATOM 2614 C CA . SER A 1 327 ? 24.811 -8.895 -15.684 1.00 57.34 327 SER A CA 1
ATOM 2615 C C . SER A 1 327 ? 23.599 -7.990 -15.962 1.00 57.34 327 SER A C 1
ATOM 2617 O O . SER A 1 327 ? 23.475 -7.451 -17.062 1.00 57.34 327 SER A O 1
ATOM 2619 N N . VAL A 1 328 ? 22.721 -7.757 -14.980 1.00 61.38 328 VAL A N 1
ATOM 2620 C CA . VAL A 1 328 ? 21.393 -7.147 -15.190 1.00 61.38 328 VAL A CA 1
ATOM 2621 C C . VAL A 1 328 ? 21.291 -5.762 -14.549 1.00 61.38 328 VAL A C 1
ATOM 2623 O O . VAL A 1 328 ? 21.387 -5.616 -13.346 1.00 61.38 328 VAL A O 1
ATOM 2626 N N . GLY A 1 329 ? 21.011 -4.710 -15.314 1.00 63.91 329 GLY A N 1
ATOM 2627 C CA . GLY A 1 329 ? 20.923 -3.353 -14.757 1.00 63.91 329 GLY A CA 1
ATOM 2628 C C . GLY A 1 329 ? 22.310 -2.750 -14.523 1.00 63.91 329 GLY A C 1
ATOM 2629 O O . GLY A 1 329 ? 22.878 -2.806 -13.438 1.00 63.91 329 GLY A O 1
ATOM 2630 N N . ALA A 1 330 ? 22.859 -2.160 -15.583 1.00 65.81 330 ALA A N 1
ATOM 2631 C CA . ALA A 1 330 ? 24.156 -1.498 -15.540 1.00 65.81 330 ALA A CA 1
ATOM 2632 C C . ALA A 1 330 ? 24.048 -0.076 -14.952 1.00 65.81 330 ALA A C 1
ATOM 2634 O O . ALA A 1 330 ? 22.958 0.504 -14.932 1.00 65.81 330 ALA A O 1
ATOM 2635 N N . PRO A 1 331 ? 25.176 0.528 -14.540 1.00 75.25 331 PRO A N 1
ATOM 2636 C CA . PRO A 1 331 ? 25.205 1.922 -14.126 1.00 75.25 331 PRO A CA 1
ATOM 2637 C C . PRO A 1 331 ? 24.634 2.863 -15.205 1.00 75.25 331 PRO A C 1
ATOM 2639 O O . PRO A 1 331 ? 25.030 2.807 -16.367 1.00 75.25 331 PRO A O 1
ATOM 2642 N N . ASP A 1 332 ? 23.726 3.749 -14.796 1.00 86.12 332 ASP A N 1
ATOM 2643 C CA . ASP A 1 332 ? 23.240 4.905 -15.565 1.00 86.12 332 ASP A CA 1
ATOM 2644 C C . ASP A 1 332 ? 23.455 6.185 -14.727 1.00 86.12 332 ASP A C 1
ATOM 2646 O O . ASP A 1 332 ? 23.878 6.123 -13.556 1.00 86.12 332 ASP A O 1
ATOM 2650 N N . ALA A 1 333 ? 23.172 7.350 -15.311 1.00 86.19 333 ALA A N 1
ATOM 2651 C CA . ALA A 1 333 ? 23.007 8.596 -14.574 1.00 86.19 333 ALA A CA 1
ATOM 2652 C C . ALA A 1 333 ? 21.946 8.425 -13.474 1.00 86.19 333 ALA A C 1
ATOM 2654 O O . ALA A 1 333 ? 20.969 7.699 -13.656 1.00 86.19 333 ALA A O 1
ATOM 2655 N N . LEU A 1 334 ? 22.141 9.090 -12.329 1.00 85.31 334 LEU A N 1
ATOM 2656 C CA . LEU A 1 334 ? 21.304 8.887 -11.138 1.00 85.31 334 LEU A CA 1
ATOM 2657 C C . LEU A 1 334 ? 19.804 9.060 -11.430 1.00 85.31 334 LEU A C 1
ATOM 2659 O O . LEU A 1 334 ? 19.009 8.257 -10.959 1.00 85.31 334 LEU A O 1
ATOM 2663 N N . ARG A 1 335 ? 19.454 10.032 -12.284 1.00 90.75 335 ARG A N 1
ATOM 2664 C CA . ARG A 1 335 ? 18.081 10.315 -12.731 1.00 90.75 335 ARG A CA 1
ATOM 2665 C C . ARG A 1 335 ? 17.370 9.109 -13.355 1.00 90.75 335 ARG A C 1
ATOM 2667 O O . ARG A 1 335 ? 16.182 8.948 -13.145 1.00 90.75 335 ARG A O 1
ATOM 2674 N N . PHE A 1 336 ? 18.078 8.254 -14.093 1.00 91.62 336 PHE A N 1
ATOM 2675 C CA . PHE A 1 336 ? 17.490 7.126 -14.839 1.00 91.62 336 PHE A CA 1
ATOM 2676 C C . PHE A 1 336 ? 17.813 5.763 -14.224 1.00 91.62 336 PHE A C 1
ATOM 2678 O O . PHE A 1 336 ? 17.464 4.714 -14.769 1.00 91.62 336 PHE A O 1
ATOM 2685 N N . ARG A 1 337 ? 18.552 5.756 -13.113 1.00 88.56 337 ARG A N 1
ATOM 2686 C CA . ARG A 1 337 ? 19.103 4.534 -12.545 1.00 88.56 337 ARG A CA 1
ATOM 2687 C C . ARG A 1 337 ? 18.012 3.741 -11.839 1.00 88.56 337 ARG A C 1
ATOM 2689 O O . ARG A 1 337 ? 17.452 4.189 -10.846 1.00 88.56 337 ARG A O 1
ATOM 2696 N N . VAL A 1 338 ? 17.817 2.510 -12.295 1.00 89.31 338 VAL A N 1
ATOM 2697 C CA . VAL A 1 338 ? 16.930 1.533 -11.661 1.00 89.31 338 VAL A CA 1
ATOM 2698 C C . VAL A 1 338 ? 17.774 0.374 -11.113 1.00 89.31 338 VAL A C 1
ATOM 2700 O O . VAL A 1 338 ? 18.590 -0.176 -11.861 1.00 89.31 338 VAL A O 1
ATOM 2703 N N . PRO A 1 339 ? 17.618 -0.014 -9.832 1.00 84.00 339 PRO A N 1
ATOM 2704 C CA . PRO A 1 339 ? 18.391 -1.095 -9.229 1.00 84.00 339 PRO A CA 1
ATOM 2705 C C . PRO A 1 339 ? 18.189 -2.428 -9.943 1.00 84.00 339 PRO A C 1
ATOM 2707 O O . PRO A 1 339 ? 17.091 -2.767 -10.361 1.00 84.00 339 PRO A O 1
ATOM 2710 N N . GLN A 1 340 ? 19.223 -3.255 -9.983 1.00 80.62 340 GLN A N 1
ATOM 2711 C CA . GLN A 1 340 ? 19.186 -4.571 -10.618 1.00 80.62 340 GLN A CA 1
ATOM 2712 C C . GLN A 1 340 ? 18.058 -5.496 -10.143 1.00 80.62 340 GLN A C 1
ATOM 2714 O O . GLN A 1 340 ? 17.405 -6.158 -10.949 1.00 80.62 340 GLN A O 1
ATOM 2719 N N . SER A 1 341 ? 17.804 -5.527 -8.833 1.00 78.88 341 SER A N 1
ATOM 2720 C CA . SER A 1 341 ? 16.758 -6.366 -8.236 1.00 78.88 341 SER A CA 1
ATOM 2721 C C . SER A 1 341 ? 15.354 -6.038 -8.755 1.00 78.88 341 SER A C 1
ATOM 2723 O O . SER A 1 341 ? 14.471 -6.894 -8.696 1.00 78.88 341 SER A O 1
ATOM 2725 N N . PHE A 1 342 ? 15.152 -4.834 -9.301 1.00 88.00 342 PHE A N 1
ATOM 2726 C CA . PHE A 1 342 ? 13.921 -4.438 -9.976 1.00 88.00 342 PHE A CA 1
ATOM 2727 C C . PHE A 1 342 ? 13.654 -5.298 -11.212 1.00 88.00 342 PHE A C 1
ATOM 2729 O O . PHE A 1 342 ? 12.569 -5.863 -11.333 1.00 88.00 342 PHE A O 1
ATOM 2736 N N . TRP A 1 343 ? 14.643 -5.443 -12.099 1.00 88.19 343 TRP A N 1
ATOM 2737 C CA . TRP A 1 343 ? 14.476 -6.098 -13.402 1.00 88.19 343 TRP A CA 1
ATOM 2738 C C . TRP A 1 343 ? 14.102 -7.577 -13.273 1.00 88.19 343 TRP A C 1
ATOM 2740 O O . TRP A 1 343 ? 13.368 -8.109 -14.100 1.00 88.19 343 TRP A O 1
ATOM 2750 N N . LEU A 1 344 ? 14.532 -8.219 -12.185 1.00 83.44 344 LEU A N 1
ATOM 2751 C CA . LEU A 1 344 ? 14.161 -9.597 -11.854 1.00 83.44 344 LEU A CA 1
ATOM 2752 C C . LEU A 1 344 ? 12.686 -9.740 -11.460 1.00 83.44 344 LEU A C 1
ATOM 2754 O O . LEU A 1 344 ? 12.052 -10.754 -11.739 1.00 83.44 344 LEU A O 1
ATOM 2758 N N . ARG A 1 345 ? 12.128 -8.733 -10.784 1.00 86.81 345 ARG A N 1
ATOM 2759 C CA . ARG A 1 345 ? 10.701 -8.711 -10.435 1.00 86.81 345 ARG A CA 1
ATOM 2760 C C . ARG A 1 345 ? 9.855 -8.295 -11.626 1.00 86.81 345 ARG A C 1
ATOM 2762 O O . ARG A 1 345 ? 8.783 -8.850 -11.832 1.00 86.81 345 ARG A O 1
ATOM 2769 N N . ALA A 1 346 ? 10.365 -7.353 -12.412 1.00 89.88 346 ALA A N 1
ATOM 2770 C CA . ALA A 1 346 ? 9.756 -6.882 -13.643 1.00 89.88 346 ALA A CA 1
ATOM 2771 C C . ALA A 1 346 ? 9.565 -8.025 -14.652 1.00 89.88 346 ALA A C 1
ATOM 2773 O O . ALA A 1 346 ? 8.456 -8.235 -15.134 1.00 89.88 346 ALA A O 1
ATOM 2774 N N . SER A 1 347 ? 10.602 -8.829 -14.902 1.00 88.44 347 SER A N 1
ATOM 2775 C CA . SER A 1 347 ? 10.499 -9.982 -15.806 1.00 88.44 347 SER A CA 1
ATOM 2776 C C . SER A 1 347 ? 9.529 -11.047 -15.302 1.00 88.44 347 SER A C 1
ATOM 2778 O O . SER A 1 347 ? 8.747 -11.583 -16.085 1.00 88.44 347 SER A O 1
ATOM 2780 N N . LYS A 1 348 ? 9.521 -11.328 -13.990 1.00 86.31 348 LYS A N 1
ATOM 2781 C CA . LYS A 1 348 ? 8.523 -12.225 -13.399 1.00 86.31 348 LYS A CA 1
ATOM 2782 C C . LYS A 1 348 ? 7.109 -11.692 -13.613 1.00 86.31 348 LYS A C 1
ATOM 2784 O O . LYS A 1 348 ? 6.251 -12.450 -14.042 1.00 86.31 348 LYS A O 1
ATOM 2789 N N . PHE A 1 349 ? 6.872 -10.413 -13.334 1.00 90.25 349 PHE A N 1
ATOM 2790 C CA . PHE A 1 349 ? 5.563 -9.795 -13.529 1.00 90.25 349 PHE A CA 1
A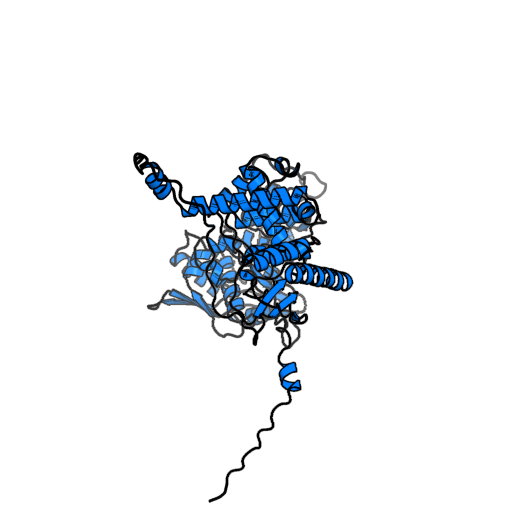TOM 2791 C C . PHE A 1 349 ? 5.113 -9.851 -14.995 1.00 90.25 349 PHE A C 1
ATOM 2793 O O . PHE A 1 349 ? 3.973 -10.224 -15.257 1.00 90.25 349 PHE A O 1
ATOM 2800 N N . ALA A 1 350 ? 6.007 -9.562 -15.943 1.00 89.75 350 ALA A N 1
ATOM 2801 C CA . ALA A 1 350 ? 5.722 -9.677 -17.371 1.00 89.75 350 ALA A CA 1
ATOM 2802 C C . ALA A 1 350 ? 5.328 -11.116 -17.758 1.00 89.75 350 ALA A C 1
ATOM 2804 O O . ALA A 1 350 ? 4.291 -11.332 -18.386 1.00 89.75 350 ALA A O 1
ATOM 2805 N N . ARG A 1 351 ? 6.102 -12.110 -17.301 1.00 87.12 351 ARG A N 1
ATOM 2806 C CA . ARG A 1 351 ? 5.858 -13.536 -17.567 1.00 87.12 351 ARG A CA 1
ATOM 2807 C C . ARG A 1 351 ? 4.570 -14.053 -16.940 1.00 87.12 351 ARG A C 1
ATOM 2809 O O . ARG A 1 351 ? 3.808 -14.744 -17.608 1.00 87.12 351 ARG A O 1
ATOM 2816 N N . ASP A 1 352 ? 4.308 -13.693 -15.683 1.00 86.19 352 ASP A N 1
ATOM 2817 C CA . ASP A 1 352 ? 3.074 -14.049 -14.972 1.00 86.19 352 ASP A CA 1
ATOM 2818 C C . ASP A 1 352 ? 1.827 -13.490 -15.692 1.00 86.19 352 ASP A C 1
ATOM 2820 O O . ASP A 1 352 ? 0.726 -13.995 -15.492 1.00 86.19 352 ASP A O 1
ATOM 2824 N N . ASN A 1 353 ? 2.003 -12.482 -16.556 1.00 88.38 353 ASN A N 1
ATOM 2825 C CA . ASN A 1 353 ? 0.963 -11.899 -17.401 1.00 88.38 353 ASN A CA 1
ATOM 2826 C C . ASN A 1 353 ? 1.140 -12.234 -18.896 1.00 88.38 353 ASN A C 1
ATOM 2828 O O . ASN A 1 353 ? 0.631 -11.525 -19.763 1.00 88.38 353 ASN A O 1
ATOM 2832 N N . GLY A 1 354 ? 1.835 -13.325 -19.221 1.00 85.19 354 GLY A N 1
ATOM 2833 C CA . GLY A 1 354 ? 1.880 -13.890 -20.571 1.00 85.19 354 GLY A CA 1
ATOM 2834 C C . GLY A 1 354 ? 2.794 -13.172 -21.566 1.00 85.19 354 GLY A C 1
ATOM 2835 O O . GLY A 1 354 ? 2.645 -13.393 -22.764 1.00 85.19 354 GLY A O 1
ATOM 2836 N N . LEU A 1 355 ? 3.726 -12.328 -21.111 1.00 85.81 355 LEU A N 1
ATOM 2837 C CA . LEU A 1 355 ? 4.790 -11.795 -21.966 1.00 85.81 355 LEU A CA 1
ATOM 2838 C C . LEU A 1 355 ? 6.055 -12.645 -21.850 1.00 85.81 355 LEU A C 1
ATOM 2840 O O . LEU A 1 355 ? 6.612 -12.812 -20.763 1.00 85.81 355 LEU A O 1
ATOM 2844 N N . ALA A 1 356 ? 6.541 -13.148 -22.985 1.00 79.25 356 ALA A N 1
ATOM 2845 C CA . ALA A 1 356 ? 7.767 -13.936 -23.084 1.00 79.25 356 ALA A CA 1
ATOM 2846 C C . ALA A 1 356 ? 9.026 -13.044 -23.069 1.00 79.25 356 ALA A C 1
ATOM 2848 O O . ALA A 1 356 ? 9.857 -13.107 -23.967 1.00 79.25 356 ALA A O 1
ATOM 2849 N N . SER A 1 357 ? 9.168 -12.185 -22.055 1.00 80.19 357 SER A N 1
ATOM 2850 C CA . SER A 1 357 ? 10.313 -11.275 -21.929 1.00 80.19 357 SER A CA 1
ATOM 2851 C C . SER A 1 357 ? 11.185 -11.641 -20.728 1.00 80.19 357 SER A C 1
ATOM 2853 O O . SER A 1 357 ? 10.751 -11.608 -19.572 1.00 80.19 357 SER A O 1
ATOM 2855 N N . GLY A 1 358 ? 12.450 -11.968 -21.000 1.00 83.31 358 GLY A N 1
ATOM 2856 C CA . GLY A 1 358 ? 13.493 -12.077 -19.982 1.00 83.31 358 GLY A CA 1
ATOM 2857 C C . GLY A 1 358 ? 13.797 -10.726 -19.322 1.00 83.31 358 GLY A C 1
ATOM 2858 O O . GLY A 1 358 ? 13.373 -9.666 -19.781 1.00 83.31 358 GLY A O 1
ATOM 2859 N N . HIS A 1 359 ? 14.567 -10.740 -18.234 1.00 84.81 359 HIS A N 1
ATOM 2860 C CA . HIS A 1 359 ? 14.969 -9.507 -17.541 1.00 84.81 359 HIS A CA 1
ATOM 2861 C C . HIS A 1 359 ? 15.813 -8.580 -18.430 1.00 84.81 359 HIS A C 1
ATOM 2863 O O . HIS A 1 359 ? 15.700 -7.361 -18.303 1.00 84.81 359 HIS A O 1
ATOM 2869 N N . HIS A 1 360 ? 16.592 -9.141 -19.362 1.00 84.38 360 HIS A N 1
ATOM 2870 C CA . HIS A 1 360 ? 17.295 -8.385 -20.395 1.00 84.38 360 HIS A CA 1
ATOM 2871 C C . HIS A 1 360 ? 16.320 -7.713 -21.363 1.00 84.38 360 HIS A C 1
ATOM 2873 O O . HIS A 1 360 ? 16.398 -6.500 -21.523 1.00 84.38 360 HIS A O 1
ATOM 2879 N N . GLY A 1 361 ? 15.347 -8.440 -21.922 1.00 88.00 361 GLY A N 1
ATOM 2880 C CA . GLY A 1 361 ? 14.335 -7.862 -22.817 1.00 88.00 361 GLY A CA 1
ATOM 2881 C C . GLY A 1 361 ? 13.563 -6.699 -22.182 1.00 88.00 361 GLY A C 1
ATOM 2882 O O . GLY A 1 361 ? 13.399 -5.645 -22.802 1.00 88.00 361 GLY A O 1
ATOM 2883 N N . VAL A 1 362 ? 13.181 -6.836 -20.906 1.00 91.94 362 VAL A N 1
ATOM 2884 C CA . VAL A 1 362 ? 12.510 -5.755 -20.162 1.00 91.94 362 VAL A CA 1
ATOM 2885 C C . VAL A 1 362 ? 13.435 -4.554 -19.941 1.00 91.94 362 VAL A C 1
ATOM 2887 O O . VAL A 1 362 ? 13.040 -3.420 -20.206 1.00 91.94 362 VAL A O 1
ATOM 2890 N N . LEU A 1 363 ? 14.678 -4.785 -19.507 1.00 92.00 363 LEU A N 1
ATOM 2891 C CA . LEU A 1 363 ? 15.674 -3.723 -19.332 1.00 92.00 363 LEU A CA 1
ATOM 2892 C C . LEU A 1 363 ? 15.969 -2.995 -20.650 1.00 92.00 363 LEU A C 1
ATOM 2894 O O . LEU A 1 363 ? 16.051 -1.771 -20.679 1.00 92.00 363 LEU A O 1
ATOM 2898 N N . HIS A 1 364 ? 16.168 -3.732 -21.735 1.00 91.44 364 HIS A N 1
ATOM 2899 C CA . HIS A 1 364 ? 16.495 -3.173 -23.041 1.00 91.44 364 HIS A CA 1
ATOM 2900 C C . HIS A 1 364 ? 15.351 -2.324 -23.583 1.00 91.44 364 HIS A C 1
ATOM 2902 O O . HIS A 1 364 ? 15.590 -1.198 -24.014 1.00 91.44 364 HIS A O 1
ATOM 2908 N N . SER A 1 365 ? 14.117 -2.799 -23.443 1.00 94.94 365 SER A N 1
ATOM 2909 C CA . SER A 1 365 ? 12.926 -2.041 -23.825 1.00 94.94 365 SER A CA 1
ATOM 2910 C C . SER A 1 365 ? 12.762 -0.757 -23.008 1.00 94.94 365 SER A C 1
ATOM 2912 O O . SER A 1 365 ? 12.470 0.295 -23.572 1.00 94.94 365 SER A O 1
ATOM 2914 N N . TRP A 1 366 ? 13.062 -0.796 -21.706 1.00 95.81 366 TRP A N 1
ATOM 2915 C CA . TRP A 1 366 ? 13.117 0.407 -20.871 1.00 95.81 366 TRP A CA 1
ATOM 2916 C C . TRP A 1 366 ? 14.173 1.413 -21.349 1.00 95.81 366 TRP A C 1
ATOM 2918 O O . TRP A 1 366 ? 13.917 2.614 -21.430 1.00 95.81 366 TRP A O 1
ATOM 2928 N N . LEU A 1 367 ? 15.374 0.940 -21.696 1.00 95.06 367 LEU A N 1
ATOM 2929 C CA . LEU A 1 367 ? 16.433 1.813 -22.208 1.00 95.06 367 LEU A CA 1
ATOM 2930 C C . LEU A 1 367 ? 16.050 2.443 -23.547 1.00 95.06 367 LEU A C 1
ATOM 2932 O O . LEU A 1 367 ? 16.382 3.607 -23.775 1.00 95.06 367 LEU A O 1
ATOM 2936 N N . VAL A 1 368 ? 15.359 1.692 -24.407 1.00 96.31 368 VAL A N 1
ATOM 2937 C CA . VAL A 1 368 ? 14.803 2.197 -25.666 1.00 96.31 368 VAL A CA 1
ATOM 2938 C C . VAL A 1 368 ? 13.765 3.285 -25.390 1.00 96.31 368 VAL A C 1
ATOM 2940 O O . VAL A 1 368 ? 13.868 4.349 -25.992 1.00 96.31 368 VAL A O 1
ATOM 2943 N N . ALA A 1 369 ? 12.858 3.093 -24.427 1.00 97.38 369 ALA A N 1
ATOM 2944 C CA . ALA A 1 369 ? 11.883 4.114 -24.028 1.00 97.38 369 ALA A CA 1
ATOM 2945 C C . ALA A 1 369 ? 12.552 5.409 -23.524 1.00 97.38 369 ALA A C 1
ATOM 2947 O O . ALA A 1 369 ? 12.170 6.504 -23.934 1.00 97.38 369 ALA A O 1
ATOM 2948 N N . ILE A 1 370 ? 13.602 5.305 -22.696 1.00 97.06 370 ILE A N 1
ATOM 2949 C CA . ILE A 1 370 ? 14.385 6.479 -22.266 1.00 97.06 370 ILE A CA 1
ATOM 2950 C C . ILE A 1 370 ? 15.072 7.148 -23.460 1.00 97.06 370 ILE A C 1
ATOM 2952 O O . ILE A 1 370 ? 15.111 8.373 -23.550 1.00 97.06 370 ILE A O 1
ATOM 2956 N N . ASN A 1 371 ? 15.671 6.365 -24.360 1.00 96.75 371 ASN A N 1
ATOM 2957 C CA . ASN A 1 371 ? 16.377 6.921 -25.509 1.00 96.75 371 ASN A CA 1
ATOM 2958 C C . ASN A 1 371 ? 15.416 7.636 -26.468 1.00 96.75 371 ASN A C 1
ATOM 2960 O O . ASN A 1 371 ? 15.718 8.741 -26.907 1.00 96.75 371 ASN A O 1
ATOM 2964 N N . GLU A 1 372 ? 14.249 7.051 -26.734 1.00 96.50 372 GLU A N 1
ATOM 2965 C CA . GLU A 1 372 ? 13.149 7.678 -27.476 1.00 96.50 372 GLU A CA 1
ATOM 2966 C C . GLU A 1 372 ? 12.724 9.003 -26.829 1.00 96.50 372 GLU A C 1
ATOM 2968 O O . GLU A 1 372 ? 12.563 10.011 -27.516 1.00 96.50 372 GLU A O 1
ATOM 2973 N N . ALA A 1 373 ? 12.580 9.025 -25.503 1.00 96.62 373 ALA A N 1
ATOM 2974 C CA . ALA A 1 373 ? 12.204 10.226 -24.770 1.00 96.62 373 ALA A CA 1
ATOM 2975 C C . ALA A 1 373 ? 13.254 11.342 -24.869 1.00 96.62 373 ALA A C 1
ATOM 2977 O O . ALA A 1 373 ? 12.900 12.499 -25.058 1.00 96.62 373 ALA A O 1
ATOM 2978 N N . LEU A 1 374 ? 14.542 10.998 -24.778 1.00 96.31 374 LEU A N 1
ATOM 2979 C CA . LEU A 1 374 ? 15.642 11.969 -24.811 1.00 96.31 374 LEU A CA 1
ATOM 2980 C C . LEU A 1 374 ? 15.998 12.462 -26.216 1.00 96.31 374 LEU A C 1
ATOM 2982 O O . LEU A 1 374 ? 16.495 13.575 -26.359 1.00 96.31 374 LEU A O 1
ATOM 2986 N N . THR A 1 375 ? 15.835 11.616 -27.233 1.00 96.06 375 THR A N 1
ATOM 2987 C CA . THR A 1 375 ? 16.179 11.950 -28.627 1.00 96.06 375 THR A CA 1
ATOM 2988 C C . THR A 1 375 ? 15.002 12.504 -29.408 1.00 96.06 375 THR A C 1
ATOM 2990 O O . THR A 1 375 ? 15.197 13.010 -30.507 1.00 96.06 375 THR A O 1
ATOM 2993 N N . GLU A 1 376 ? 13.793 12.376 -28.862 1.00 94.69 376 GLU A N 1
ATOM 2994 C CA . GLU A 1 376 ? 12.540 12.727 -29.522 1.00 94.69 376 GLU A CA 1
ATOM 2995 C C . GLU A 1 376 ? 12.257 11.940 -30.815 1.00 94.69 376 GLU A C 1
ATOM 2997 O O . GLU A 1 376 ? 11.338 12.276 -31.563 1.00 94.69 376 GLU A O 1
ATOM 3002 N N . VAL A 1 377 ? 12.994 10.852 -31.061 1.00 94.69 377 VAL A N 1
ATOM 3003 C CA . VAL A 1 377 ? 12.810 9.978 -32.223 1.00 94.69 377 VAL A CA 1
ATOM 3004 C C . VAL A 1 377 ? 11.848 8.845 -31.850 1.00 94.69 377 VAL A C 1
ATOM 3006 O O . VAL A 1 377 ? 12.239 7.987 -31.057 1.00 94.69 377 VAL A O 1
ATOM 3009 N N . PRO A 1 378 ? 10.611 8.807 -32.390 1.00 93.12 378 PRO A N 1
ATOM 3010 C CA . PRO A 1 378 ? 9.658 7.740 -32.090 1.00 93.12 378 PRO A CA 1
ATOM 3011 C C . PRO A 1 378 ? 10.154 6.392 -32.619 1.00 93.12 378 PRO A C 1
ATOM 3013 O O . PRO A 1 378 ? 10.531 6.274 -33.784 1.00 93.12 378 PRO A O 1
ATOM 3016 N N . VAL A 1 379 ? 10.108 5.367 -31.768 1.00 93.25 379 VAL A N 1
ATOM 3017 C CA . VAL A 1 379 ? 10.296 3.964 -32.176 1.00 93.25 379 VAL A CA 1
ATOM 3018 C C . VAL A 1 379 ? 8.972 3.395 -32.683 1.00 93.25 379 VAL A C 1
ATOM 3020 O O . VAL A 1 379 ? 8.946 2.631 -33.646 1.00 93.25 379 VAL A O 1
ATOM 3023 N N . THR A 1 380 ? 7.874 3.808 -32.049 1.00 94.12 380 THR A N 1
ATOM 3024 C CA . THR A 1 380 ? 6.489 3.452 -32.376 1.00 94.12 380 THR A CA 1
ATOM 3025 C C . THR A 1 380 ? 5.567 4.646 -32.110 1.00 94.12 380 THR A C 1
ATOM 3027 O O . THR A 1 380 ? 5.956 5.611 -31.442 1.00 94.12 380 THR A O 1
ATOM 3030 N N . ASP A 1 381 ? 4.312 4.563 -32.561 1.00 93.44 381 ASP A N 1
ATOM 3031 C CA . ASP A 1 381 ? 3.280 5.574 -32.266 1.00 93.44 381 ASP A CA 1
ATOM 3032 C C . ASP A 1 381 ? 3.001 5.714 -30.760 1.00 93.44 381 ASP A C 1
ATOM 3034 O O . ASP A 1 381 ? 2.529 6.761 -30.301 1.00 93.44 381 ASP A O 1
ATOM 3038 N N . GLY A 1 382 ? 3.372 4.692 -29.976 1.00 92.06 382 GLY A N 1
ATOM 3039 C CA . GLY A 1 382 ? 3.299 4.679 -28.520 1.00 92.06 382 GLY A CA 1
ATOM 3040 C C . GLY A 1 382 ? 3.951 5.896 -27.865 1.00 92.06 382 GLY A C 1
ATOM 3041 O O . GLY A 1 382 ? 3.438 6.373 -26.858 1.00 92.06 382 GLY A O 1
ATOM 3042 N N . ARG A 1 383 ? 5.002 6.486 -28.461 1.00 94.88 383 ARG A N 1
ATOM 3043 C CA . ARG A 1 383 ? 5.626 7.728 -27.960 1.00 94.88 383 ARG A CA 1
ATOM 3044 C C . ARG A 1 383 ? 4.606 8.842 -27.704 1.00 94.88 383 ARG A C 1
ATOM 3046 O O . ARG A 1 383 ? 4.687 9.546 -26.697 1.00 94.88 383 ARG A O 1
ATOM 3053 N N . ASN A 1 384 ? 3.666 9.005 -28.632 1.00 91.31 384 ASN A N 1
ATOM 3054 C CA . ASN A 1 384 ? 2.726 10.123 -28.651 1.00 91.31 384 ASN A CA 1
ATOM 3055 C C . ASN A 1 384 ? 1.423 9.801 -27.913 1.00 91.31 384 ASN A C 1
ATOM 3057 O O . ASN A 1 384 ? 0.735 10.709 -27.451 1.00 91.31 384 ASN A O 1
ATOM 3061 N N . THR A 1 385 ? 1.079 8.524 -27.754 1.00 91.38 385 THR A N 1
ATOM 3062 C CA . THR A 1 385 ? -0.205 8.106 -27.170 1.00 91.38 385 THR A CA 1
ATOM 3063 C C . THR A 1 385 ? -0.090 7.682 -25.706 1.00 91.38 385 THR A C 1
ATOM 3065 O O . THR A 1 385 ? -0.984 8.001 -24.922 1.00 91.38 385 THR A O 1
ATOM 3068 N N . ARG A 1 386 ? 1.025 7.057 -25.314 1.00 93.56 386 ARG A N 1
ATOM 3069 C CA . ARG A 1 386 ? 1.209 6.400 -24.010 1.00 93.56 386 ARG A CA 1
ATOM 3070 C C . ARG A 1 386 ? 1.685 7.314 -22.892 1.00 93.56 386 ARG A C 1
ATOM 3072 O O . ARG A 1 386 ? 2.483 8.224 -23.116 1.00 93.56 386 ARG A O 1
ATOM 3079 N N . GLU A 1 387 ? 1.221 7.037 -21.678 1.00 93.31 387 GLU A N 1
ATOM 3080 C CA . GLU A 1 387 ? 1.493 7.855 -20.488 1.00 93.31 387 GLU A CA 1
ATOM 3081 C C . GLU A 1 387 ? 2.959 7.748 -20.055 1.00 93.31 387 GLU A C 1
ATOM 3083 O O . GLU A 1 387 ? 3.579 8.756 -19.734 1.00 93.31 387 GLU A O 1
ATOM 3088 N N . PHE A 1 388 ? 3.560 6.560 -20.153 1.00 95.50 388 PHE A N 1
ATOM 3089 C CA . PHE A 1 388 ? 4.945 6.335 -19.732 1.00 95.50 388 PHE A CA 1
ATOM 3090 C C . PHE A 1 388 ? 5.907 6.217 -20.921 1.00 95.50 388 PHE A C 1
ATOM 3092 O O . PHE A 1 388 ? 6.802 5.368 -20.950 1.00 95.50 388 PHE A O 1
ATOM 3099 N N . ARG A 1 389 ? 5.735 7.088 -21.924 1.00 96.06 389 ARG A N 1
ATOM 3100 C CA . ARG A 1 389 ? 6.603 7.204 -23.110 1.00 96.06 389 ARG A CA 1
ATOM 3101 C C . ARG A 1 389 ? 6.884 8.669 -23.456 1.00 96.06 389 ARG A C 1
ATOM 3103 O O . ARG A 1 389 ? 6.178 9.574 -23.010 1.00 96.06 389 ARG A O 1
ATOM 3110 N N . GLY A 1 390 ? 7.924 8.914 -24.255 1.00 95.62 390 GLY A N 1
ATOM 3111 C CA . GLY A 1 390 ? 8.283 10.268 -24.692 1.00 95.62 390 GLY A CA 1
ATOM 3112 C C . GLY A 1 390 ? 8.547 11.235 -23.526 1.00 95.62 390 GLY A C 1
ATOM 3113 O O . GLY A 1 390 ? 9.104 10.849 -22.503 1.00 95.62 390 GLY A O 1
ATOM 3114 N N . GLN A 1 391 ? 8.127 12.494 -23.670 1.00 95.69 391 GLN A N 1
ATOM 3115 C CA . GLN A 1 391 ? 8.337 13.527 -22.647 1.00 95.69 391 GLN A CA 1
ATOM 3116 C C . GLN A 1 391 ? 7.621 13.211 -21.322 1.00 95.69 391 GLN A C 1
ATOM 3118 O O . GLN A 1 391 ? 8.200 13.418 -20.257 1.00 95.69 391 GLN A O 1
ATOM 3123 N N . ARG A 1 392 ? 6.422 12.614 -21.384 1.00 96.19 392 ARG A N 1
ATOM 3124 C CA . ARG A 1 392 ? 5.651 12.206 -20.196 1.00 96.19 392 ARG A CA 1
ATOM 3125 C C . ARG A 1 392 ? 6.388 11.171 -19.347 1.00 96.19 392 ARG A C 1
ATOM 3127 O O . ARG A 1 392 ? 6.295 11.192 -18.126 1.00 96.19 392 ARG A O 1
ATOM 3134 N N . LEU A 1 393 ? 7.202 10.312 -19.972 1.00 97.19 393 LEU A N 1
ATOM 3135 C CA . LEU A 1 393 ? 8.085 9.414 -19.228 1.00 97.19 393 LEU A CA 1
ATOM 3136 C C . LEU A 1 393 ? 9.128 10.187 -18.410 1.00 97.19 393 LEU A C 1
ATOM 3138 O O . LEU A 1 393 ? 9.411 9.813 -17.277 1.00 97.19 393 LEU A O 1
ATOM 3142 N N . LEU A 1 394 ? 9.723 11.241 -18.973 1.00 96.31 394 LEU A N 1
ATOM 3143 C CA . LEU A 1 394 ? 10.722 12.043 -18.261 1.00 96.31 394 LEU A CA 1
ATOM 3144 C C . LEU A 1 394 ? 10.094 12.809 -17.095 1.00 96.31 394 LEU A C 1
ATOM 3146 O O . LEU A 1 394 ? 10.701 12.864 -16.030 1.00 96.31 394 LEU A O 1
ATOM 3150 N N . GLU A 1 395 ? 8.881 13.328 -17.286 1.00 94.50 395 GLU A N 1
ATOM 3151 C CA . GLU A 1 395 ? 8.079 13.964 -16.234 1.00 94.50 395 GLU A CA 1
ATOM 3152 C C . GLU A 1 395 ? 7.774 12.970 -15.107 1.00 94.50 395 GLU A C 1
ATOM 3154 O O . GLU A 1 395 ? 8.108 13.236 -13.956 1.00 94.50 395 GLU A O 1
ATOM 3159 N N . ALA A 1 396 ? 7.289 11.766 -15.432 1.00 92.94 396 ALA A N 1
ATOM 3160 C CA . ALA A 1 396 ? 7.039 10.718 -14.441 1.00 92.94 396 ALA A CA 1
ATOM 3161 C C . ALA A 1 396 ? 8.311 10.298 -13.677 1.00 92.94 396 ALA A C 1
ATOM 3163 O O . ALA A 1 396 ? 8.264 10.025 -12.478 1.00 92.94 396 ALA A O 1
ATOM 3164 N N . ILE A 1 397 ? 9.469 10.254 -14.348 1.00 93.50 397 ILE A N 1
ATOM 3165 C CA . ILE A 1 397 ? 10.758 9.974 -13.697 1.00 93.50 397 ILE A CA 1
ATOM 3166 C C . ILE A 1 397 ? 11.138 11.091 -12.717 1.00 93.50 397 ILE A C 1
ATOM 3168 O O . ILE A 1 397 ? 11.697 10.791 -11.662 1.00 93.50 397 ILE A O 1
ATOM 3172 N N . ASP A 1 398 ? 10.865 12.350 -13.053 1.00 90.06 398 ASP A N 1
ATOM 3173 C CA . ASP A 1 398 ? 11.186 13.491 -12.194 1.00 90.06 398 ASP A CA 1
ATOM 3174 C C . ASP A 1 398 ? 10.213 13.615 -11.009 1.00 90.06 398 ASP A C 1
ATOM 3176 O O . ASP A 1 398 ? 10.639 13.970 -9.909 1.00 90.06 398 ASP A O 1
ATOM 3180 N N . GLU A 1 399 ? 8.937 13.279 -11.208 1.00 85.94 399 GLU A N 1
ATOM 3181 C CA . GLU A 1 399 ? 7.887 13.347 -10.185 1.00 85.94 399 GLU A CA 1
ATOM 3182 C C . GLU A 1 399 ? 7.908 12.154 -9.217 1.00 85.94 399 GLU A C 1
ATOM 3184 O O . GLU A 1 399 ? 7.875 12.334 -7.998 1.00 85.94 399 GLU A O 1
ATOM 3189 N N . GLU A 1 400 ? 7.970 10.927 -9.741 1.00 84.81 400 GLU A N 1
ATOM 3190 C CA . GLU A 1 400 ? 7.824 9.692 -8.953 1.00 84.81 400 GLU A CA 1
ATOM 3191 C C . GLU A 1 400 ? 9.160 8.966 -8.724 1.00 84.81 400 GLU A C 1
ATOM 3193 O O . GLU A 1 400 ? 9.293 8.122 -7.833 1.00 84.81 400 GLU A O 1
ATOM 3198 N N . GLY A 1 401 ? 10.175 9.287 -9.524 1.00 89.31 401 GLY A N 1
ATOM 3199 C CA . GLY A 1 401 ? 11.454 8.590 -9.557 1.00 89.31 401 GLY A CA 1
ATOM 3200 C C . GLY A 1 401 ? 11.519 7.493 -10.631 1.00 89.31 401 GLY A C 1
ATOM 3201 O O . GLY A 1 401 ? 10.508 6.905 -11.025 1.00 89.31 401 GLY A O 1
ATOM 3202 N N . PRO A 1 402 ? 12.737 7.123 -11.078 1.00 91.75 402 PRO A N 1
ATOM 3203 C CA . PRO A 1 402 ? 12.938 6.208 -12.210 1.00 91.75 402 PRO A CA 1
ATOM 3204 C C . PRO A 1 402 ? 12.385 4.805 -11.978 1.00 91.75 402 PRO A C 1
ATOM 3206 O O . PRO A 1 402 ? 12.004 4.096 -12.900 1.00 91.75 402 PRO A O 1
ATOM 3209 N N . GLU A 1 403 ? 12.373 4.391 -10.722 1.00 89.88 403 GLU A N 1
ATOM 3210 C CA . GLU A 1 403 ? 11.963 3.072 -10.284 1.00 89.88 403 GLU A CA 1
ATOM 3211 C C . GLU A 1 403 ? 10.442 2.845 -10.373 1.00 89.88 403 GLU A C 1
ATOM 3213 O O . GLU A 1 403 ? 10.016 1.744 -10.727 1.00 89.88 403 GLU A O 1
ATOM 3218 N N . ASP A 1 404 ? 9.639 3.850 -10.017 1.00 88.25 404 ASP A N 1
ATOM 3219 C CA . ASP A 1 404 ? 8.176 3.761 -10.058 1.00 88.25 404 ASP A CA 1
ATOM 3220 C C . ASP A 1 404 ? 7.666 4.061 -11.477 1.00 88.25 404 ASP A C 1
ATOM 3222 O O . ASP A 1 404 ? 6.853 3.292 -11.996 1.00 88.25 404 ASP A O 1
ATOM 3226 N N . ALA A 1 405 ? 8.280 5.024 -12.177 1.00 93.69 405 ALA A N 1
ATOM 3227 C CA . ALA A 1 405 ? 8.041 5.261 -13.602 1.00 93.69 405 ALA A CA 1
ATOM 3228 C C . ALA A 1 405 ? 8.321 4.011 -14.460 1.00 93.69 405 ALA A C 1
ATOM 3230 O O . ALA A 1 405 ? 7.499 3.636 -15.295 1.00 93.69 405 ALA A O 1
ATOM 3231 N N . ALA A 1 406 ? 9.429 3.297 -14.214 1.00 95.12 406 ALA A N 1
ATOM 3232 C CA . ALA A 1 406 ? 9.725 2.039 -14.906 1.00 95.12 406 ALA A CA 1
ATOM 3233 C C . ALA A 1 406 ? 8.691 0.940 -14.620 1.00 95.12 406 ALA A C 1
ATOM 3235 O O . ALA A 1 406 ? 8.424 0.100 -15.479 1.00 95.12 406 ALA A O 1
ATOM 3236 N N . TRP A 1 407 ? 8.110 0.909 -13.416 1.00 94.44 407 TRP A N 1
ATOM 3237 C CA . TRP A 1 407 ? 7.074 -0.071 -13.088 1.00 94.44 407 TRP A CA 1
ATOM 3238 C C . TRP A 1 407 ? 5.759 0.249 -13.790 1.00 94.44 407 TRP A C 1
ATOM 3240 O O . TRP A 1 407 ? 5.127 -0.649 -14.339 1.00 94.44 407 TRP A O 1
ATOM 3250 N N . ASN A 1 408 ? 5.363 1.519 -13.800 1.00 93.81 408 ASN A N 1
ATOM 3251 C CA . ASN A 1 408 ? 4.142 1.957 -14.464 1.00 93.81 408 ASN A CA 1
ATOM 3252 C C . ASN A 1 408 ? 4.242 1.806 -15.991 1.00 93.81 408 ASN A C 1
ATOM 3254 O O . ASN A 1 408 ? 3.310 1.283 -16.603 1.00 93.81 408 ASN A O 1
ATOM 3258 N N . TRP A 1 409 ? 5.407 2.113 -16.576 1.00 96.50 409 TRP A N 1
ATOM 3259 C CA . TRP A 1 409 ? 5.737 1.773 -17.964 1.00 96.50 409 TRP A CA 1
ATOM 3260 C C . TRP A 1 409 ? 5.548 0.278 -18.244 1.00 96.50 409 TRP A C 1
ATOM 3262 O O . TRP A 1 409 ? 4.860 -0.103 -19.188 1.00 96.50 409 TRP A O 1
ATOM 3272 N N . LEU A 1 410 ? 6.093 -0.589 -17.387 1.00 96.25 410 LEU A N 1
ATOM 3273 C CA . LEU A 1 410 ? 5.947 -2.034 -17.549 1.00 96.25 410 LEU A CA 1
ATOM 3274 C C . LEU A 1 410 ? 4.485 -2.491 -17.451 1.00 96.25 410 LEU A C 1
ATOM 3276 O O . LEU A 1 410 ? 4.081 -3.396 -18.173 1.00 96.25 410 LEU A O 1
ATOM 3280 N N . VAL A 1 411 ? 3.687 -1.901 -16.559 1.00 94.31 411 VAL A N 1
ATOM 3281 C CA . VAL A 1 411 ? 2.252 -2.208 -16.459 1.00 94.31 411 VAL A CA 1
ATOM 3282 C C . VAL A 1 411 ? 1.524 -1.846 -17.754 1.00 94.31 411 VAL A C 1
ATOM 3284 O O . VAL A 1 411 ? 0.656 -2.607 -18.181 1.00 94.31 411 VAL A O 1
ATOM 3287 N N . GLU A 1 412 ? 1.854 -0.709 -18.369 1.00 94.62 412 GLU A N 1
ATOM 3288 C CA . GLU A 1 412 ? 1.300 -0.300 -19.663 1.00 94.62 412 GLU A CA 1
ATOM 3289 C C . GLU A 1 412 ? 1.681 -1.300 -20.763 1.00 94.62 412 GLU A C 1
ATOM 3291 O O . GLU A 1 412 ? 0.798 -1.809 -21.451 1.00 94.62 412 GLU A O 1
ATOM 3296 N N . GLU A 1 413 ? 2.957 -1.693 -20.834 1.00 95.06 413 GLU A N 1
ATOM 3297 C CA . GLU A 1 413 ? 3.441 -2.715 -21.772 1.00 95.06 413 GLU A CA 1
ATOM 3298 C C . GLU A 1 413 ? 2.838 -4.108 -21.525 1.00 95.06 413 GLU A C 1
ATOM 3300 O O . GLU A 1 413 ? 2.672 -4.882 -22.459 1.00 95.06 413 GLU A O 1
ATOM 3305 N N . VAL A 1 414 ? 2.490 -4.461 -20.286 1.00 93.81 414 VAL A N 1
ATOM 3306 C CA . VAL A 1 414 ? 1.808 -5.731 -19.981 1.00 93.81 414 VAL A CA 1
ATOM 3307 C C . VAL A 1 414 ? 0.350 -5.725 -20.441 1.00 93.81 414 VAL A C 1
ATOM 3309 O O . VAL A 1 414 ? -0.155 -6.767 -20.865 1.00 93.81 414 VAL A O 1
ATOM 3312 N N . LYS A 1 415 ? -0.333 -4.580 -20.342 1.00 90.56 415 LYS A N 1
ATOM 3313 C CA . LYS A 1 415 ? -1.727 -4.435 -20.788 1.00 90.56 415 LYS A CA 1
ATOM 3314 C C . LYS A 1 415 ? -1.839 -4.404 -22.304 1.00 90.56 415 LYS A C 1
ATOM 3316 O O . LYS A 1 415 ? -2.679 -5.094 -22.865 1.00 90.56 415 LYS A O 1
ATOM 3321 N N . ASP A 1 416 ? -0.998 -3.600 -22.936 1.00 92.25 416 ASP A N 1
ATOM 3322 C CA . ASP A 1 416 ? -0.966 -3.414 -24.377 1.00 92.25 416 ASP A CA 1
ATOM 3323 C C . ASP A 1 416 ? 0.508 -3.451 -24.816 1.00 92.25 416 ASP A C 1
ATOM 3325 O O . ASP A 1 416 ? 1.217 -2.454 -24.685 1.00 92.25 416 ASP A O 1
ATOM 3329 N N . PRO A 1 417 ? 1.049 -4.604 -25.240 1.00 92.69 417 PRO A N 1
ATOM 3330 C CA . PRO A 1 417 ? 2.474 -4.725 -25.553 1.00 92.69 417 PRO A CA 1
ATOM 3331 C C . PRO A 1 417 ? 2.881 -3.939 -26.800 1.00 92.69 417 PRO A C 1
ATOM 3333 O O . PRO A 1 417 ? 2.331 -4.163 -27.878 1.00 92.69 417 PRO A O 1
ATOM 3336 N N . ASP A 1 418 ? 3.901 -3.088 -26.673 1.00 94.00 418 ASP A N 1
ATOM 3337 C CA . ASP A 1 418 ? 4.434 -2.282 -27.777 1.00 94.00 418 ASP A CA 1
ATOM 3338 C C . ASP A 1 418 ? 5.944 -2.507 -27.927 1.00 94.00 418 ASP A C 1
ATOM 3340 O O . ASP A 1 418 ? 6.369 -3.338 -28.734 1.00 94.00 418 ASP A O 1
ATOM 3344 N N . LEU A 1 419 ? 6.771 -1.887 -27.079 1.00 93.69 419 LEU A N 1
ATOM 3345 C CA . LEU A 1 419 ? 8.222 -2.110 -27.099 1.00 93.69 419 LEU A CA 1
ATOM 3346 C C . LEU A 1 419 ? 8.586 -3.534 -26.678 1.00 93.69 419 LEU A C 1
ATOM 3348 O O . LEU A 1 419 ? 9.465 -4.143 -27.288 1.00 93.69 419 LEU A O 1
ATOM 3352 N N . LEU A 1 420 ? 7.899 -4.098 -25.676 1.00 91.62 420 LEU A N 1
ATOM 3353 C CA . LEU A 1 420 ? 8.174 -5.477 -25.255 1.00 91.62 420 LEU A CA 1
ATOM 3354 C C . LEU A 1 420 ? 7.880 -6.480 -26.375 1.00 91.62 420 LEU A C 1
ATOM 3356 O O . LEU A 1 420 ? 8.644 -7.429 -26.552 1.00 91.62 420 LEU A O 1
ATOM 3360 N N . LYS A 1 421 ? 6.835 -6.240 -27.173 1.00 89.69 421 LYS A N 1
ATOM 3361 C CA . LYS A 1 421 ? 6.495 -7.069 -28.337 1.00 89.69 421 LYS A CA 1
ATOM 3362 C C . LYS A 1 421 ? 7.578 -7.012 -29.411 1.00 89.69 421 LYS A C 1
ATOM 3364 O O . LYS A 1 421 ? 7.946 -8.048 -29.964 1.00 89.69 421 LYS A O 1
ATOM 3369 N N . LEU A 1 422 ? 8.113 -5.820 -29.683 1.00 86.19 422 LEU A N 1
ATOM 3370 C CA . LEU A 1 422 ? 9.242 -5.655 -30.600 1.00 86.19 422 LEU A CA 1
ATOM 3371 C C . LEU A 1 422 ? 10.504 -6.350 -30.083 1.00 86.19 422 LEU A C 1
ATOM 3373 O O . LEU A 1 422 ? 11.210 -6.970 -30.872 1.00 86.19 422 LEU A O 1
ATOM 3377 N N . SER A 1 423 ? 10.746 -6.307 -28.769 1.00 82.31 423 SER A N 1
ATOM 3378 C CA . SER A 1 423 ? 11.921 -6.936 -28.155 1.00 82.31 423 SER A CA 1
ATOM 3379 C C . SER A 1 423 ? 11.961 -8.455 -28.286 1.00 82.31 423 SER A C 1
ATOM 3381 O O . SER A 1 423 ? 13.039 -9.039 -28.322 1.00 82.31 423 SER A O 1
ATOM 3383 N N . THR A 1 424 ? 10.793 -9.091 -28.394 1.00 73.50 424 THR A N 1
ATOM 3384 C CA . THR A 1 424 ? 10.673 -10.539 -28.612 1.00 73.50 424 THR A CA 1
ATOM 3385 C C . THR A 1 424 ? 10.759 -10.935 -30.088 1.00 73.50 424 THR A C 1
ATOM 3387 O O . THR A 1 424 ? 10.847 -12.118 -30.400 1.00 73.50 424 THR A O 1
ATOM 3390 N N . GLY A 1 425 ? 10.717 -9.968 -31.011 1.00 66.94 425 GLY A N 1
ATOM 3391 C CA . GLY A 1 425 ? 10.842 -10.216 -32.444 1.00 66.94 425 GLY A CA 1
ATOM 3392 C C . GLY A 1 425 ? 12.299 -10.193 -32.912 1.00 66.94 425 GLY A C 1
ATOM 3393 O O . GLY A 1 425 ? 13.073 -9.318 -32.530 1.00 66.94 425 GLY A O 1
ATOM 3394 N N . ILE A 1 426 ? 12.669 -11.097 -33.824 1.00 56.53 426 ILE A N 1
ATOM 3395 C CA . ILE A 1 426 ? 14.003 -11.164 -34.460 1.00 56.53 426 ILE A CA 1
ATOM 3396 C C . ILE A 1 426 ? 14.135 -10.079 -35.558 1.00 56.53 426 ILE A C 1
ATOM 3398 O O . ILE A 1 426 ? 14.534 -10.330 -36.693 1.00 56.53 426 ILE A O 1
ATOM 3402 N N . GLY A 1 427 ? 13.731 -8.842 -35.260 1.00 67.56 427 GLY A N 1
ATOM 3403 C CA . GLY A 1 427 ? 13.782 -7.725 -36.202 1.00 67.56 427 GLY A CA 1
ATOM 3404 C C . GLY A 1 427 ? 15.130 -7.005 -36.159 1.00 67.56 427 GLY A C 1
ATOM 3405 O O . GLY A 1 427 ? 15.535 -6.504 -35.109 1.00 67.56 427 GLY A O 1
ATOM 3406 N N . GLN A 1 428 ? 15.810 -6.865 -37.303 1.00 69.56 428 GLN A N 1
ATOM 3407 C CA . GLN A 1 428 ? 17.046 -6.066 -37.404 1.00 69.56 428 GLN A CA 1
ATOM 3408 C C . GLN A 1 428 ? 16.844 -4.603 -36.960 1.00 69.56 428 GLN A C 1
ATOM 3410 O O . GLN A 1 428 ? 17.761 -3.985 -36.417 1.00 69.56 428 GLN A O 1
ATOM 3415 N N . SER A 1 429 ? 15.634 -4.060 -37.139 1.00 77.12 429 SER A N 1
ATOM 3416 C CA . SER A 1 429 ? 15.253 -2.716 -36.690 1.00 77.12 429 SER A CA 1
ATOM 3417 C C . SER A 1 429 ? 15.291 -2.571 -35.166 1.00 77.12 429 SER A C 1
ATOM 3419 O O . SER A 1 429 ? 15.837 -1.589 -34.668 1.00 77.12 429 SER A O 1
ATOM 3421 N N . TRP A 1 430 ? 14.801 -3.563 -34.415 1.00 87.44 430 TRP A N 1
ATOM 3422 C CA . TRP A 1 430 ? 14.843 -3.545 -32.951 1.00 87.44 430 TRP A CA 1
ATOM 3423 C C . TRP A 1 430 ? 16.280 -3.539 -32.421 1.00 87.44 430 TRP A C 1
ATOM 3425 O O . TRP A 1 430 ? 16.636 -2.706 -31.585 1.00 87.44 430 TRP A O 1
ATOM 3435 N N . ARG A 1 431 ? 17.140 -4.409 -32.972 1.00 84.31 431 ARG A N 1
ATOM 3436 C CA . ARG A 1 431 ? 18.556 -4.511 -32.568 1.00 84.31 431 ARG A CA 1
ATOM 3437 C C . ARG A 1 431 ? 19.298 -3.181 -32.723 1.00 84.31 431 ARG A C 1
ATOM 3439 O O . ARG A 1 431 ? 20.183 -2.866 -31.924 1.00 84.31 431 ARG A O 1
ATOM 3446 N N . ARG A 1 432 ? 18.938 -2.380 -33.734 1.00 89.06 432 ARG A N 1
ATOM 3447 C CA . ARG A 1 432 ? 19.485 -1.030 -33.918 1.00 89.06 432 ARG A CA 1
ATOM 3448 C C . ARG A 1 432 ? 19.093 -0.106 -32.762 1.00 89.06 432 ARG A C 1
ATOM 3450 O O . ARG A 1 432 ? 19.987 0.474 -32.147 1.00 89.06 432 ARG A O 1
ATOM 3457 N N . PHE A 1 433 ? 17.802 -0.005 -32.444 1.00 91.81 433 PHE A N 1
ATOM 3458 C CA . PHE A 1 433 ? 17.320 0.848 -31.351 1.00 91.81 433 PHE A CA 1
ATOM 3459 C C . PHE A 1 433 ? 17.898 0.432 -29.998 1.00 91.81 433 PHE A C 1
ATOM 3461 O O . PHE A 1 433 ? 18.337 1.282 -29.222 1.00 91.81 433 PHE A O 1
ATOM 3468 N N . GLU A 1 434 ? 17.978 -0.872 -29.733 1.00 91.38 434 GLU A N 1
ATOM 3469 C CA . GLU A 1 434 ? 18.598 -1.389 -28.515 1.00 91.38 434 GLU A CA 1
ATOM 3470 C C . GLU A 1 434 ? 20.070 -0.967 -28.409 1.00 91.38 434 GLU A C 1
ATOM 3472 O O . GLU A 1 434 ? 20.517 -0.473 -27.367 1.00 91.38 434 GLU A O 1
ATOM 3477 N N . ARG A 1 435 ? 20.840 -1.145 -29.490 1.00 90.56 435 ARG A N 1
ATOM 3478 C CA . ARG A 1 435 ? 22.260 -0.779 -29.527 1.00 90.56 435 ARG A CA 1
ATOM 3479 C C . ARG A 1 435 ? 22.447 0.714 -29.275 1.00 90.56 435 ARG A C 1
ATOM 3481 O O . ARG A 1 435 ? 23.278 1.085 -28.442 1.00 90.56 435 ARG A O 1
ATOM 3488 N N . GLU A 1 436 ? 21.671 1.556 -29.953 1.00 92.81 436 GLU A N 1
ATOM 3489 C CA . GLU A 1 436 ? 21.692 3.011 -29.771 1.00 92.81 436 GLU A CA 1
ATOM 3490 C C . GLU A 1 436 ? 21.367 3.388 -28.317 1.00 92.81 436 GLU A C 1
ATOM 3492 O O . GLU A 1 436 ? 22.129 4.125 -27.684 1.00 92.81 436 GLU A O 1
ATOM 3497 N N . ALA A 1 437 ? 20.327 2.792 -27.729 1.00 93.44 437 ALA A N 1
ATOM 3498 C CA . ALA A 1 437 ? 19.936 3.026 -26.342 1.00 93.44 437 ALA A CA 1
ATOM 3499 C C . ALA A 1 437 ? 21.010 2.594 -25.325 1.00 93.44 437 ALA A C 1
ATOM 3501 O O . ALA A 1 437 ? 21.264 3.291 -24.334 1.00 93.44 437 ALA A O 1
ATOM 3502 N N . ARG A 1 438 ? 21.693 1.467 -25.564 1.00 91.75 438 ARG A N 1
ATOM 3503 C CA . ARG A 1 438 ? 22.801 0.987 -24.716 1.00 91.75 438 ARG A CA 1
ATOM 3504 C C . ARG A 1 438 ? 24.021 1.904 -24.785 1.00 91.75 438 ARG A C 1
ATOM 3506 O O . ARG A 1 438 ? 24.631 2.172 -23.746 1.00 91.75 438 ARG A O 1
ATOM 3513 N N . ILE A 1 439 ? 24.365 2.392 -25.978 1.00 91.31 439 ILE A N 1
ATOM 3514 C CA . ILE A 1 439 ? 25.446 3.370 -26.172 1.00 91.31 439 ILE A CA 1
ATOM 3515 C C . ILE A 1 439 ? 25.086 4.684 -25.469 1.00 91.31 439 ILE A C 1
ATOM 3517 O O . ILE A 1 439 ? 25.901 5.218 -24.713 1.00 91.31 439 ILE A O 1
ATOM 3521 N N . ALA A 1 440 ? 23.854 5.170 -25.645 1.00 92.50 440 ALA A N 1
ATOM 3522 C CA . ALA A 1 440 ? 23.362 6.377 -24.990 1.00 92.50 440 ALA A CA 1
ATOM 3523 C C . ALA A 1 440 ? 23.436 6.262 -23.460 1.00 92.50 440 ALA A C 1
ATOM 3525 O O . ALA A 1 440 ? 23.967 7.159 -22.804 1.00 92.50 440 ALA A O 1
ATOM 3526 N N . ARG A 1 441 ? 23.009 5.128 -22.888 1.00 91.81 441 ARG A N 1
ATOM 3527 C CA . ARG A 1 441 ? 23.160 4.825 -21.454 1.00 91.81 441 ARG A CA 1
ATOM 3528 C C . ARG A 1 441 ? 24.607 4.945 -20.988 1.00 91.81 441 ARG A C 1
ATOM 3530 O O . ARG A 1 441 ? 24.883 5.619 -19.998 1.00 91.81 441 ARG A O 1
ATOM 3537 N N . TYR A 1 442 ? 25.534 4.293 -21.689 1.00 89.94 442 TYR A N 1
ATOM 3538 C CA . TYR A 1 442 ? 26.949 4.337 -21.324 1.00 89.94 442 TYR A CA 1
ATOM 3539 C C . TYR A 1 442 ? 27.499 5.769 -21.359 1.00 89.94 442 TYR A C 1
ATOM 3541 O O . TYR A 1 442 ? 28.191 6.187 -20.429 1.00 89.94 442 TYR A O 1
ATOM 3549 N N . ASN A 1 443 ? 27.141 6.543 -22.386 1.00 89.62 443 ASN A N 1
ATOM 3550 C CA . ASN A 1 443 ? 27.543 7.943 -22.502 1.00 89.62 443 ASN A CA 1
ATOM 3551 C C . ASN A 1 443 ? 26.993 8.794 -21.348 1.00 89.62 443 ASN A C 1
ATOM 3553 O O . ASN A 1 443 ? 27.768 9.524 -20.731 1.00 89.62 443 ASN A O 1
ATOM 3557 N N . ARG A 1 444 ? 25.710 8.637 -20.985 1.00 91.81 444 ARG A N 1
ATOM 3558 C CA . ARG A 1 444 ? 25.100 9.325 -19.831 1.00 91.81 444 ARG A CA 1
ATOM 3559 C C . ARG A 1 444 ? 25.806 8.996 -18.521 1.00 91.81 444 ARG A C 1
ATOM 3561 O O . ARG A 1 444 ? 26.130 9.898 -17.750 1.00 91.81 444 ARG A O 1
ATOM 3568 N N . TRP A 1 445 ? 26.068 7.715 -18.266 1.00 88.94 445 TRP A N 1
ATOM 3569 C CA . TRP A 1 445 ? 26.794 7.292 -17.071 1.00 88.94 445 TRP A CA 1
ATOM 3570 C C . TRP A 1 445 ? 28.210 7.873 -17.028 1.00 88.94 445 TRP A C 1
ATOM 3572 O O . TRP A 1 445 ? 28.631 8.403 -15.998 1.00 88.94 445 TRP A O 1
ATOM 3582 N N . ARG A 1 446 ? 28.932 7.818 -18.153 1.00 87.75 446 ARG A N 1
ATOM 3583 C CA . ARG A 1 446 ? 30.273 8.395 -18.284 1.00 87.75 446 ARG A CA 1
ATOM 3584 C C . ARG A 1 446 ? 30.255 9.901 -18.018 1.00 87.75 446 ARG A C 1
ATOM 3586 O O . ARG A 1 446 ? 31.111 10.396 -17.290 1.00 87.75 446 ARG A O 1
ATOM 3593 N N . ASP A 1 447 ? 29.284 10.618 -18.574 1.00 86.62 447 ASP A N 1
ATOM 3594 C CA . ASP A 1 447 ? 29.123 12.059 -18.371 1.00 86.62 447 ASP A CA 1
ATOM 3595 C C . ASP A 1 447 ? 28.811 12.409 -16.914 1.00 86.62 447 ASP A C 1
ATOM 3597 O O . ASP A 1 447 ? 29.382 13.361 -16.379 1.00 86.62 447 ASP A O 1
ATOM 3601 N N . PHE A 1 448 ? 27.966 11.611 -16.258 1.00 83.44 448 PHE A N 1
ATOM 3602 C CA . PHE A 1 448 ? 27.668 11.736 -14.834 1.00 83.44 448 PHE A CA 1
ATOM 3603 C C . PHE A 1 448 ? 28.921 11.523 -13.967 1.00 83.44 448 PHE A C 1
ATOM 3605 O O . PHE A 1 448 ? 29.218 12.350 -13.109 1.00 83.44 448 PHE A O 1
ATOM 3612 N N . GLN A 1 449 ? 29.697 10.465 -14.229 1.00 82.31 449 GLN A N 1
ATOM 3613 C CA . GLN A 1 449 ? 30.940 10.155 -13.504 1.00 82.31 449 GLN A CA 1
ATOM 3614 C C . GLN A 1 449 ? 32.019 11.229 -13.667 1.00 82.31 449 GLN A C 1
ATOM 3616 O O . GLN A 1 449 ? 32.810 11.474 -12.758 1.00 82.31 449 GLN A O 1
ATOM 3621 N N . GLN A 1 450 ? 32.091 11.869 -14.835 1.00 78.31 450 GLN A N 1
ATOM 3622 C CA . GLN A 1 450 ? 33.101 12.894 -15.090 1.00 78.31 450 GLN A CA 1
ATOM 3623 C C . GLN A 1 450 ? 32.786 14.231 -14.402 1.00 78.31 450 GLN A C 1
ATOM 3625 O O . GLN A 1 450 ? 33.712 15.012 -14.193 1.00 78.31 450 GLN A O 1
ATOM 3630 N N . GLY A 1 451 ? 31.534 14.481 -14.003 1.00 62.47 451 GLY A N 1
ATOM 3631 C CA . GLY A 1 451 ? 31.107 15.696 -13.306 1.00 62.47 451 GLY A CA 1
ATOM 3632 C C . GLY A 1 451 ? 31.319 17.006 -14.098 1.00 62.47 451 GLY A C 1
ATOM 3633 O O . GLY A 1 451 ? 32.087 17.072 -15.065 1.00 62.47 451 GLY A O 1
ATOM 3634 N N . PRO A 1 452 ? 30.665 18.112 -13.700 1.00 58.19 452 PRO A N 1
ATOM 3635 C CA . PRO A 1 452 ? 30.878 19.416 -14.334 1.00 58.19 452 PRO A CA 1
ATOM 3636 C C . PRO A 1 452 ? 32.298 19.970 -14.094 1.00 58.19 452 PRO A C 1
ATOM 3638 O O . PRO A 1 452 ? 32.841 20.680 -14.945 1.00 58.19 452 PRO A O 1
ATOM 3641 N N . GLU A 1 453 ? 32.947 19.616 -12.979 1.00 52.84 453 GLU A N 1
ATOM 3642 C CA . GLU A 1 453 ? 34.277 20.123 -12.609 1.00 52.84 453 GLU A CA 1
ATOM 3643 C C . GLU A 1 453 ? 35.423 19.561 -13.457 1.00 52.84 453 GLU A C 1
ATOM 3645 O O . GLU A 1 453 ? 36.338 20.306 -13.821 1.00 52.84 453 GLU A O 1
ATOM 3650 N N . ARG A 1 454 ? 35.383 18.279 -13.850 1.00 54.41 454 ARG A N 1
ATOM 3651 C CA . ARG A 1 454 ? 36.429 17.702 -14.712 1.00 54.41 454 ARG A CA 1
ATOM 3652 C C . ARG A 1 454 ? 36.281 18.175 -16.157 1.00 54.41 454 ARG A C 1
ATOM 3654 O O . ARG A 1 454 ? 37.298 18.451 -16.791 1.00 54.41 454 ARG A O 1
ATOM 3661 N N . LYS A 1 455 ? 35.046 18.388 -16.638 1.00 51.94 455 LYS A N 1
ATOM 3662 C CA . LYS A 1 455 ? 34.772 19.057 -17.927 1.00 51.94 455 LYS A CA 1
ATOM 3663 C C . LYS A 1 455 ? 35.268 20.510 -17.926 1.00 51.94 455 LYS A C 1
ATOM 3665 O O . LYS A 1 455 ? 35.857 20.950 -18.911 1.00 51.94 455 LYS A O 1
ATOM 3670 N N . ARG A 1 456 ? 35.134 21.237 -16.805 1.00 55.56 456 ARG A N 1
ATOM 3671 C CA . ARG A 1 456 ? 35.746 22.570 -16.617 1.00 55.56 456 ARG A CA 1
ATOM 3672 C C . ARG A 1 456 ? 37.278 22.519 -16.566 1.00 55.56 456 ARG A C 1
ATOM 3674 O O . ARG A 1 456 ? 37.912 23.366 -17.183 1.00 55.56 456 ARG A O 1
ATOM 3681 N N . ARG A 1 457 ? 37.889 21.523 -15.911 1.00 55.31 457 ARG A N 1
ATOM 3682 C CA . ARG A 1 457 ? 39.356 21.320 -15.906 1.00 55.31 457 ARG A CA 1
ATOM 3683 C C . ARG A 1 457 ? 39.918 20.907 -17.270 1.00 55.31 457 ARG A C 1
ATOM 3685 O O . ARG A 1 457 ? 41.011 21.336 -17.613 1.00 55.31 457 ARG A O 1
ATOM 3692 N N . GLN A 1 458 ? 39.183 20.125 -18.060 1.00 55.28 458 GLN A N 1
ATOM 3693 C CA . GLN A 1 458 ? 39.582 19.762 -19.425 1.00 55.28 458 GLN A CA 1
ATOM 3694 C C . GLN A 1 458 ? 39.436 20.936 -20.400 1.00 55.28 458 GLN A C 1
ATOM 3696 O O . GLN A 1 458 ? 40.341 21.149 -21.197 1.00 55.28 458 GLN A O 1
ATOM 3701 N N . LYS A 1 459 ? 38.381 21.757 -20.279 1.00 55.06 459 LYS A N 1
ATOM 3702 C CA . LYS A 1 459 ? 38.251 23.022 -21.032 1.00 55.06 459 LYS A CA 1
ATOM 3703 C C . LYS A 1 459 ? 39.256 24.102 -20.606 1.00 55.06 459 LYS A C 1
ATOM 3705 O O . LYS A 1 459 ? 39.498 25.028 -21.365 1.00 55.06 459 LYS A O 1
ATOM 3710 N N . ARG A 1 460 ? 39.828 23.996 -19.400 1.00 50.91 460 ARG A N 1
ATOM 3711 C CA . ARG A 1 460 ? 40.868 24.895 -18.869 1.00 50.91 460 ARG A CA 1
ATOM 3712 C C . ARG A 1 460 ? 42.296 24.406 -19.099 1.00 50.91 460 ARG A C 1
ATOM 3714 O O . ARG A 1 460 ? 43.219 25.082 -18.655 1.00 50.91 460 ARG A O 1
ATOM 3721 N N . LYS A 1 461 ? 42.512 23.268 -19.769 1.00 39.97 461 LYS A N 1
ATOM 3722 C CA . LYS A 1 461 ? 43.862 22.956 -20.244 1.00 39.97 461 LYS A CA 1
ATOM 3723 C C . LYS A 1 461 ? 44.207 23.980 -21.333 1.00 39.97 461 LYS A C 1
ATOM 3725 O O . LYS A 1 461 ? 43.487 24.018 -22.330 1.00 39.97 461 LYS A O 1
ATOM 3730 N N . PRO A 1 462 ? 45.237 24.826 -21.148 1.00 42.81 462 PRO A N 1
ATOM 3731 C CA . PRO A 1 462 ? 45.691 25.701 -22.217 1.00 42.81 462 PRO A CA 1
ATOM 3732 C C . PRO A 1 462 ? 46.063 24.834 -23.419 1.00 42.81 462 PRO A C 1
ATOM 3734 O O . PRO A 1 462 ? 46.590 23.731 -23.249 1.00 42.81 462 PRO A O 1
ATOM 3737 N N . VAL A 1 463 ? 45.746 25.324 -24.617 1.00 48.88 463 VAL A N 1
ATOM 3738 C CA . VAL A 1 463 ? 46.219 24.751 -25.878 1.00 48.88 463 VAL A CA 1
ATOM 3739 C C . VAL A 1 463 ? 47.742 24.799 -25.823 1.00 48.88 463 VAL A C 1
ATOM 3741 O O . VAL A 1 463 ? 48.351 25.838 -26.062 1.00 48.88 463 VAL A O 1
ATOM 3744 N N . ALA A 1 464 ? 48.355 23.697 -25.400 1.00 41.84 464 ALA A N 1
ATOM 3745 C CA . ALA A 1 464 ? 49.787 23.531 -25.509 1.00 41.84 464 ALA A CA 1
ATOM 3746 C C . ALA A 1 464 ? 50.094 23.465 -27.004 1.00 41.84 464 ALA A C 1
ATOM 3748 O O . ALA A 1 464 ? 49.531 22.631 -27.717 1.00 41.84 464 ALA A O 1
ATOM 3749 N N . LEU A 1 465 ? 50.935 24.394 -27.458 1.00 43.34 465 LEU A N 1
ATOM 3750 C CA . LEU A 1 465 ? 51.535 24.383 -28.784 1.00 43.34 465 LEU A CA 1
ATOM 3751 C C . LEU A 1 465 ? 52.030 22.970 -29.085 1.00 43.34 465 LEU A C 1
ATOM 3753 O O . LEU A 1 465 ? 52.778 22.385 -28.302 1.00 43.34 465 LEU A O 1
ATOM 3757 N N . VAL A 1 466 ? 51.548 22.434 -30.200 1.00 41.53 466 VAL A N 1
ATOM 3758 C CA . VAL A 1 466 ? 51.918 21.127 -30.731 1.00 41.53 466 VAL A CA 1
ATOM 3759 C C . VAL A 1 466 ? 53.435 21.115 -30.940 1.00 41.53 466 VAL A C 1
ATOM 3761 O O . VAL A 1 466 ? 53.915 21.871 -31.786 1.00 41.53 466 VAL A O 1
ATOM 3764 N N . PRO A 1 467 ? 54.215 20.287 -30.222 1.00 40.50 467 PRO A N 1
ATOM 3765 C CA . PRO A 1 467 ? 55.526 19.922 -30.712 1.00 40.50 467 PRO A CA 1
ATOM 3766 C C . PRO A 1 467 ? 55.313 18.951 -31.872 1.00 40.50 467 PRO A C 1
ATOM 3768 O O . PRO A 1 467 ? 54.505 18.025 -31.781 1.00 40.50 467 PRO A O 1
ATOM 3771 N N . VAL A 1 468 ? 56.033 19.178 -32.965 1.00 44.47 468 VAL A N 1
ATOM 3772 C CA . VAL A 1 468 ? 56.167 18.219 -34.062 1.00 44.47 468 VAL A CA 1
ATOM 3773 C C . VAL A 1 468 ? 56.696 16.914 -33.464 1.00 44.47 468 VAL A C 1
ATOM 3775 O O . VAL A 1 468 ? 57.831 16.855 -33.000 1.00 44.47 468 VAL A O 1
ATOM 3778 N N . VAL A 1 469 ? 55.841 15.895 -33.411 1.00 41.03 469 VAL A N 1
ATOM 3779 C CA . VAL A 1 469 ? 56.205 14.527 -33.041 1.00 41.03 469 VAL A CA 1
ATOM 3780 C C . VAL A 1 469 ? 56.246 13.726 -34.335 1.00 41.03 469 VAL A C 1
ATOM 3782 O O . VAL A 1 469 ? 55.256 13.655 -35.062 1.00 41.03 469 VAL A O 1
ATOM 3785 N N . GLU A 1 470 ? 57.420 13.171 -34.619 1.00 37.91 470 GLU A N 1
ATOM 3786 C CA . GLU A 1 470 ? 57.682 12.218 -35.697 1.00 37.91 470 GLU A CA 1
ATOM 3787 C C . GLU A 1 470 ? 56.698 11.031 -35.664 1.00 37.91 470 GLU A C 1
ATOM 3789 O O . GLU A 1 470 ? 56.196 10.671 -34.593 1.00 37.91 470 GLU A O 1
ATOM 3794 N N . PRO A 1 471 ? 56.396 10.411 -36.820 1.00 34.50 471 PRO A N 1
ATOM 3795 C CA . PRO A 1 471 ? 55.348 9.404 -36.927 1.00 34.50 471 PRO A CA 1
ATOM 3796 C C . PRO A 1 471 ? 55.667 8.189 -36.051 1.00 34.50 471 PRO A C 1
ATOM 3798 O O . PRO A 1 471 ? 56.567 7.398 -36.332 1.00 34.50 471 PRO A O 1
ATOM 3801 N N . LYS A 1 472 ? 54.889 8.029 -34.980 1.00 35.12 472 LYS A N 1
ATOM 3802 C CA . LYS A 1 472 ? 54.903 6.835 -34.143 1.00 35.12 472 LYS A CA 1
ATOM 3803 C C . LYS A 1 472 ? 54.032 5.781 -34.819 1.00 35.12 472 LYS A C 1
ATOM 3805 O O . LYS A 1 472 ? 52.835 5.986 -34.987 1.00 35.12 472 LYS A O 1
ATOM 3810 N N . VAL A 1 473 ? 54.651 4.679 -35.226 1.00 34.78 473 VAL A N 1
ATOM 3811 C CA . VAL A 1 473 ? 53.974 3.503 -35.782 1.00 34.78 473 VAL A CA 1
ATOM 3812 C C . VAL A 1 473 ? 52.959 2.975 -34.764 1.00 34.78 473 VAL A C 1
ATOM 3814 O O . VAL A 1 473 ? 53.323 2.630 -33.636 1.00 34.78 473 VAL A O 1
ATOM 3817 N N . ASP A 1 474 ? 51.690 2.926 -35.169 1.00 33.81 474 ASP A N 1
ATOM 3818 C CA . ASP A 1 474 ? 50.594 2.351 -34.394 1.00 33.81 474 ASP A CA 1
ATOM 3819 C C . ASP A 1 474 ? 50.856 0.865 -34.130 1.00 33.81 474 ASP A C 1
ATOM 3821 O O . ASP A 1 474 ? 50.769 0.016 -35.017 1.00 33.81 474 ASP A O 1
ATOM 3825 N N . THR A 1 475 ? 51.150 0.539 -32.875 1.00 34.94 475 THR A N 1
ATOM 3826 C CA . THR A 1 475 ? 51.020 -0.821 -32.349 1.00 34.94 475 THR A CA 1
ATOM 3827 C C . THR A 1 475 ? 49.785 -0.849 -31.461 1.00 34.94 475 THR A C 1
ATOM 3829 O O . THR A 1 475 ? 49.677 -0.102 -30.488 1.00 34.94 475 THR A O 1
ATOM 3832 N N . ALA A 1 476 ? 48.814 -1.679 -31.847 1.00 32.38 476 ALA A N 1
ATOM 3833 C CA . ALA A 1 476 ? 47.575 -1.883 -31.110 1.00 32.38 476 ALA A CA 1
ATOM 3834 C C . ALA A 1 476 ? 47.859 -2.260 -29.640 1.00 32.38 476 ALA A C 1
ATOM 3836 O O . ALA A 1 476 ? 48.838 -2.959 -29.365 1.00 32.38 476 ALA A O 1
ATOM 3837 N N . PRO A 1 477 ? 47.011 -1.843 -28.680 1.00 33.25 477 PRO A N 1
ATOM 3838 C CA . PRO A 1 477 ? 47.186 -2.219 -27.287 1.00 33.25 477 PRO A CA 1
ATOM 3839 C C . PRO A 1 477 ? 46.975 -3.729 -27.133 1.00 33.25 477 PRO A C 1
ATOM 3841 O O . PRO A 1 477 ? 45.855 -4.232 -27.226 1.00 33.25 477 PRO A O 1
ATOM 3844 N N . VAL A 1 478 ? 48.065 -4.452 -26.881 1.00 35.47 478 VAL A N 1
ATOM 3845 C CA . VAL A 1 478 ? 48.030 -5.849 -26.443 1.00 35.47 478 VAL A CA 1
ATOM 3846 C C . VAL A 1 478 ? 47.400 -5.871 -25.049 1.00 35.47 478 VAL A C 1
ATOM 3848 O O . VAL A 1 478 ? 47.964 -5.340 -24.091 1.00 35.47 478 VAL A O 1
ATOM 3851 N N . MET A 1 479 ? 46.194 -6.435 -24.935 1.00 40.16 479 MET A N 1
ATOM 3852 C CA . MET A 1 479 ? 45.575 -6.699 -23.636 1.00 40.16 479 MET A CA 1
ATOM 3853 C C . MET A 1 479 ? 46.408 -7.738 -22.874 1.00 40.16 479 MET A C 1
ATOM 3855 O O . MET A 1 479 ? 46.894 -8.698 -23.463 1.00 40.16 479 MET A O 1
ATOM 3859 N N . GLY A 1 480 ? 46.599 -7.500 -21.573 1.00 41.00 480 GLY A N 1
ATOM 3860 C CA . GLY A 1 480 ? 47.575 -8.190 -20.729 1.00 41.00 480 GLY A CA 1
ATOM 3861 C C . GLY A 1 480 ? 47.506 -9.719 -20.753 1.00 41.00 480 GLY A C 1
ATOM 3862 O O . GLY A 1 480 ? 46.430 -10.315 -20.749 1.00 41.00 480 GLY A O 1
ATOM 3863 N N . VAL A 1 481 ? 48.692 -10.326 -20.725 1.00 41.25 481 VAL A N 1
ATOM 3864 C CA . VAL A 1 481 ? 48.927 -11.769 -20.625 1.00 41.25 481 VAL A CA 1
ATOM 3865 C C . VAL A 1 481 ? 48.459 -12.250 -19.248 1.00 41.25 481 VAL A C 1
ATOM 3867 O O . VAL A 1 481 ? 49.068 -11.928 -18.229 1.00 41.25 481 VAL A O 1
ATOM 3870 N N . GLY A 1 482 ? 47.343 -12.979 -19.201 1.00 46.31 482 GLY A N 1
ATOM 3871 C CA . GLY A 1 482 ? 46.938 -13.730 -18.010 1.00 46.31 482 GLY A CA 1
ATOM 3872 C C . GLY A 1 482 ? 47.864 -14.932 -17.798 1.00 46.31 482 GLY A C 1
ATOM 3873 O O . GLY A 1 482 ? 48.405 -15.461 -18.767 1.00 46.31 482 GLY A O 1
ATOM 3874 N N . GLY A 1 483 ? 48.055 -15.353 -16.542 1.00 52.66 483 GLY A N 1
ATOM 3875 C CA . GLY A 1 483 ? 48.812 -16.566 -16.192 1.00 52.66 483 GLY A CA 1
ATOM 3876 C C . GLY A 1 483 ? 48.247 -17.851 -16.831 1.00 52.66 483 GLY A C 1
ATOM 3877 O O . GLY A 1 483 ? 47.280 -17.776 -17.590 1.00 52.66 483 GLY A O 1
ATOM 3878 N N . PRO A 1 484 ? 48.821 -19.035 -16.542 1.00 60.19 484 PRO A N 1
ATOM 3879 C CA . PRO A 1 484 ? 48.417 -20.276 -17.198 1.00 60.19 484 PRO A CA 1
ATOM 3880 C C . PRO A 1 484 ? 46.928 -20.567 -16.963 1.00 60.19 484 PRO A C 1
ATOM 3882 O O . PRO A 1 484 ? 46.484 -20.711 -15.823 1.00 60.19 484 PRO A O 1
ATOM 3885 N N . VAL A 1 485 ? 46.147 -20.608 -18.046 1.00 62.50 485 VAL A N 1
ATOM 3886 C CA . VAL A 1 485 ? 44.700 -20.871 -18.009 1.00 62.50 485 VAL A CA 1
ATOM 3887 C C . VAL A 1 485 ? 44.476 -22.316 -18.411 1.00 62.50 485 VAL A C 1
ATOM 3889 O O . VAL A 1 485 ? 44.744 -22.684 -19.544 1.00 62.50 485 VAL A O 1
ATOM 3892 N N . THR A 1 486 ? 43.967 -23.138 -17.499 1.00 64.62 486 THR A N 1
ATOM 3893 C CA . THR A 1 486 ? 43.691 -24.560 -17.761 1.00 64.62 486 THR A CA 1
ATOM 3894 C C . THR A 1 486 ? 42.249 -24.812 -18.207 1.00 64.62 486 THR A C 1
ATOM 3896 O O . THR A 1 486 ? 41.978 -25.797 -18.894 1.00 64.62 486 THR A O 1
ATOM 3899 N N . GLU A 1 487 ? 41.318 -23.915 -17.864 1.00 75.31 487 GLU A N 1
ATOM 3900 C CA . GLU A 1 487 ? 39.907 -24.003 -18.247 1.00 75.31 487 GLU A CA 1
ATOM 3901 C C . GLU A 1 487 ? 39.269 -22.612 -18.438 1.00 75.31 487 GLU A C 1
ATOM 3903 O O . GLU A 1 487 ? 39.481 -21.687 -17.653 1.00 75.31 487 GLU A O 1
ATOM 3908 N N . ILE A 1 488 ? 38.440 -22.485 -19.471 1.00 72.00 488 ILE A N 1
ATOM 3909 C CA . ILE A 1 488 ? 37.567 -21.360 -19.788 1.00 72.00 488 ILE A CA 1
ATOM 3910 C C . ILE A 1 488 ? 36.131 -21.872 -19.701 1.00 72.00 488 ILE A C 1
ATOM 3912 O O . ILE A 1 488 ? 35.680 -22.646 -20.541 1.00 72.00 488 ILE A O 1
ATOM 3916 N N . VAL A 1 489 ? 35.386 -21.424 -18.693 1.00 72.50 489 VAL A N 1
ATOM 3917 C CA . VAL A 1 489 ? 33.965 -21.770 -18.564 1.00 72.50 489 VAL A CA 1
ATOM 3918 C C . VAL A 1 489 ? 33.111 -20.660 -19.165 1.00 72.50 489 VAL A C 1
ATOM 3920 O O . VAL A 1 489 ? 33.123 -19.525 -18.686 1.00 72.50 489 VAL A O 1
ATOM 3923 N N . VAL A 1 490 ? 32.352 -21.005 -20.197 1.00 70.19 490 VAL A N 1
ATOM 3924 C CA . VAL A 1 490 ? 31.394 -20.145 -20.887 1.00 70.19 490 VAL A CA 1
ATOM 3925 C C . VAL A 1 490 ? 30.002 -20.440 -20.347 1.00 70.19 490 VAL A C 1
ATOM 3927 O O . VAL A 1 490 ? 29.562 -21.585 -20.363 1.00 70.19 490 VAL A O 1
ATOM 3930 N N . TRP A 1 491 ? 29.301 -19.410 -19.885 1.00 66.31 491 TRP A N 1
ATOM 3931 C CA . TRP A 1 491 ? 27.908 -19.523 -19.464 1.00 66.31 491 TRP A CA 1
ATOM 3932 C C . TRP A 1 491 ? 27.024 -18.930 -20.553 1.00 66.31 491 TRP A C 1
ATOM 3934 O O . TRP A 1 491 ? 27.172 -17.752 -20.876 1.00 66.31 491 TRP A O 1
ATOM 3944 N N . CYS A 1 492 ? 26.147 -19.753 -21.116 1.00 66.25 492 CYS A N 1
ATOM 3945 C CA . CYS A 1 492 ? 25.158 -19.343 -22.101 1.00 66.25 492 CYS A CA 1
ATOM 3946 C C . CYS A 1 492 ? 23.785 -19.302 -21.431 1.00 66.25 492 CYS A C 1
ATOM 3948 O O . CYS A 1 492 ? 23.375 -20.255 -20.755 1.00 66.25 492 CYS A O 1
ATOM 3950 N N . ASP A 1 493 ? 23.090 -18.179 -21.600 1.00 65.06 493 ASP A N 1
ATOM 3951 C CA . ASP A 1 493 ? 21.709 -18.057 -21.155 1.00 65.06 493 ASP A CA 1
ATOM 3952 C C . ASP A 1 493 ? 20.798 -18.963 -21.993 1.00 65.06 493 ASP A C 1
ATOM 3954 O O . ASP A 1 493 ? 21.125 -19.371 -23.107 1.00 65.06 493 ASP A O 1
ATOM 3958 N N . LEU A 1 494 ? 19.637 -19.311 -21.435 1.00 58.38 494 LEU A N 1
ATOM 3959 C CA . LEU A 1 494 ? 18.662 -20.162 -22.117 1.00 58.38 494 LEU A CA 1
ATOM 3960 C C . LEU A 1 494 ? 18.183 -19.516 -23.436 1.00 58.38 494 LEU A C 1
ATOM 3962 O O . LEU A 1 494 ? 17.826 -20.223 -24.368 1.00 58.38 494 LEU A O 1
ATOM 3966 N N . ASP A 1 495 ? 18.180 -18.201 -23.554 1.00 63.03 495 ASP A N 1
ATOM 3967 C CA . ASP A 1 495 ? 17.789 -17.455 -24.751 1.00 63.03 495 ASP A CA 1
ATOM 3968 C C . ASP A 1 495 ? 18.964 -17.073 -25.671 1.00 63.03 495 ASP A C 1
ATOM 3970 O O . ASP A 1 495 ? 18.754 -16.298 -26.600 1.00 63.03 495 ASP A O 1
ATOM 3974 N N . ALA A 1 496 ? 20.172 -17.610 -25.445 1.00 64.12 496 ALA A N 1
ATOM 3975 C CA . ALA A 1 496 ? 21.337 -17.323 -26.283 1.00 64.12 496 ALA A CA 1
ATOM 3976 C C . ALA A 1 496 ? 21.156 -17.836 -27.724 1.00 64.12 496 ALA A C 1
ATOM 3978 O O . ALA A 1 496 ? 20.837 -19.009 -27.930 1.00 64.12 496 ALA A O 1
ATOM 3979 N N . ASP A 1 497 ? 21.409 -16.968 -28.711 1.00 63.06 497 ASP A N 1
ATOM 3980 C CA . ASP A 1 497 ? 21.311 -17.289 -30.139 1.00 63.06 497 ASP A CA 1
ATOM 3981 C C . ASP A 1 497 ? 22.691 -17.518 -30.801 1.00 63.06 497 ASP A C 1
ATOM 3983 O O . ASP A 1 497 ? 23.758 -17.341 -30.201 1.00 63.06 497 ASP A O 1
ATOM 3987 N N . ALA A 1 498 ? 22.697 -17.939 -32.072 1.00 60.00 498 ALA A N 1
ATOM 3988 C CA . ALA A 1 498 ? 23.932 -18.204 -32.820 1.00 60.00 498 ALA A CA 1
ATOM 3989 C C . ALA A 1 498 ? 24.859 -16.971 -32.941 1.00 60.00 498 ALA A C 1
ATOM 3991 O O . ALA A 1 498 ? 26.064 -17.123 -33.154 1.00 60.00 498 ALA A O 1
ATOM 3992 N N . THR A 1 499 ? 24.324 -15.758 -32.787 1.00 61.09 499 THR A N 1
ATOM 3993 C CA . THR A 1 499 ? 25.077 -14.494 -32.769 1.00 61.09 499 THR A CA 1
ATOM 3994 C C . THR A 1 499 ? 25.775 -14.286 -31.431 1.00 61.09 499 THR A C 1
ATOM 3996 O O . THR A 1 499 ? 26.938 -13.891 -31.421 1.00 61.09 499 THR A O 1
ATOM 3999 N N . ASP A 1 500 ? 25.107 -14.582 -30.310 1.00 66.06 500 ASP A N 1
ATOM 4000 C CA . ASP A 1 500 ? 25.707 -14.496 -28.968 1.00 66.06 500 ASP A CA 1
ATOM 4001 C C . ASP A 1 500 ? 26.911 -15.434 -28.853 1.00 66.06 500 ASP A C 1
ATOM 4003 O O . ASP A 1 500 ? 27.958 -15.090 -28.295 1.00 66.06 500 ASP A O 1
ATOM 4007 N N . VAL A 1 501 ? 26.787 -16.606 -29.474 1.00 64.56 501 VAL A N 1
ATOM 4008 C CA . VAL A 1 501 ? 27.878 -17.558 -29.664 1.00 64.56 501 VAL A CA 1
ATOM 4009 C C . VAL A 1 501 ? 29.000 -16.961 -30.498 1.00 64.56 501 VAL A C 1
ATOM 4011 O O . VAL A 1 501 ? 30.160 -17.048 -30.103 1.00 64.56 501 VAL A O 1
ATOM 4014 N N . GLU A 1 502 ? 28.698 -16.364 -31.650 1.00 64.25 502 GLU A N 1
ATOM 4015 C CA . GLU A 1 502 ? 29.723 -15.775 -32.511 1.00 64.25 502 GLU A CA 1
ATOM 4016 C C . GLU A 1 502 ? 30.466 -14.627 -31.836 1.00 64.25 502 GLU A C 1
ATOM 4018 O O . GLU A 1 502 ? 31.694 -14.569 -31.928 1.00 64.25 502 GLU A O 1
ATOM 4023 N N . ASP A 1 503 ? 29.760 -13.754 -31.123 1.00 69.50 503 ASP A N 1
ATOM 4024 C CA . ASP A 1 503 ? 30.352 -12.668 -30.348 1.00 69.50 503 ASP A CA 1
ATOM 4025 C C . ASP A 1 503 ? 31.244 -13.214 -29.233 1.00 69.50 503 ASP A C 1
ATOM 4027 O O . ASP A 1 503 ? 32.363 -12.729 -29.037 1.00 69.50 503 ASP A O 1
ATOM 4031 N N . LEU A 1 504 ? 30.813 -14.278 -28.560 1.00 69.25 504 LEU A N 1
ATOM 4032 C CA . LEU A 1 504 ? 31.615 -14.955 -27.553 1.00 69.25 504 LEU A CA 1
ATOM 4033 C C . LEU A 1 504 ? 32.869 -15.612 -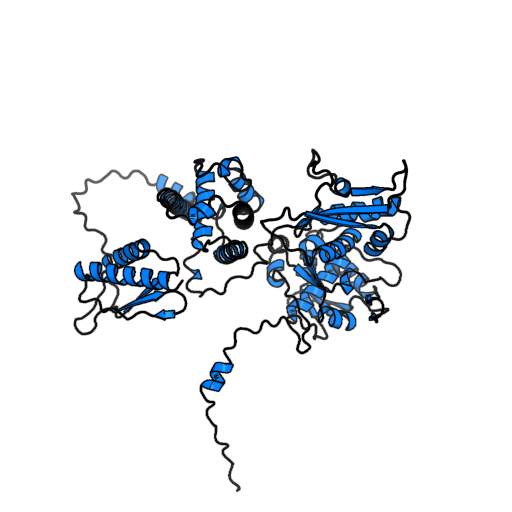28.155 1.00 69.25 504 LEU A C 1
ATOM 4035 O O . LEU A 1 504 ? 33.968 -15.414 -27.631 1.00 69.25 504 LEU A O 1
ATOM 4039 N N . VAL A 1 505 ? 32.751 -16.325 -29.280 1.00 70.00 505 VAL A N 1
ATOM 4040 C CA . VAL A 1 505 ? 33.906 -16.897 -29.994 1.00 70.00 505 VAL A CA 1
ATOM 4041 C C . VAL A 1 505 ? 34.860 -15.788 -30.443 1.00 70.00 505 VAL A C 1
ATOM 4043 O O . VAL A 1 505 ? 36.074 -15.917 -30.301 1.00 70.00 505 VAL A O 1
ATOM 4046 N N . ASN A 1 506 ? 34.333 -14.664 -30.932 1.00 69.44 506 ASN A N 1
ATOM 4047 C CA . ASN A 1 506 ? 35.131 -13.509 -31.340 1.00 69.44 506 ASN A CA 1
ATOM 4048 C C . ASN A 1 506 ? 35.866 -12.872 -30.149 1.00 69.44 506 ASN A C 1
ATOM 4050 O O . ASN A 1 506 ? 36.993 -12.400 -30.308 1.00 69.44 506 ASN A O 1
ATOM 4054 N N . VAL A 1 507 ? 35.265 -12.864 -28.956 1.00 72.56 507 VAL A N 1
ATOM 4055 C CA . VAL A 1 507 ? 35.919 -12.415 -27.717 1.00 72.56 507 VAL A CA 1
ATOM 4056 C C . VAL A 1 507 ? 37.026 -13.379 -27.295 1.00 72.56 507 VAL A C 1
ATOM 4058 O O . VAL A 1 507 ? 38.105 -12.915 -26.923 1.00 72.56 507 VAL A O 1
ATOM 4061 N N . LEU A 1 508 ? 36.792 -14.693 -27.374 1.00 67.94 508 LEU A N 1
ATOM 4062 C CA . LEU A 1 508 ? 37.807 -15.711 -27.080 1.00 67.94 508 LEU A CA 1
ATOM 4063 C C . LEU A 1 508 ? 38.994 -15.612 -28.046 1.00 67.94 508 LEU A C 1
ATOM 4065 O O . LEU A 1 508 ? 40.137 -15.615 -27.600 1.00 67.94 508 LEU A O 1
ATOM 4069 N N . ASN A 1 509 ? 38.726 -15.399 -29.337 1.00 67.44 509 ASN A N 1
ATOM 4070 C CA . ASN A 1 509 ? 39.746 -15.251 -30.378 1.00 67.44 509 ASN A CA 1
ATOM 4071 C C . ASN A 1 509 ? 40.636 -14.003 -30.192 1.00 67.44 509 ASN A C 1
ATOM 4073 O O . ASN A 1 509 ? 41.775 -13.960 -30.642 1.00 67.44 509 ASN A O 1
ATOM 4077 N N . ARG A 1 510 ? 40.131 -12.963 -29.516 1.00 67.38 510 ARG A N 1
ATOM 4078 C CA . ARG A 1 510 ? 40.880 -11.720 -29.243 1.00 67.38 510 ARG A CA 1
ATOM 4079 C C . ARG A 1 510 ? 41.733 -11.778 -27.974 1.00 67.38 510 ARG A C 1
ATOM 4081 O O . ARG A 1 510 ? 42.385 -10.785 -27.649 1.00 67.38 510 ARG A O 1
ATOM 4088 N N . ARG A 1 511 ? 41.702 -12.881 -27.223 1.00 64.94 511 ARG A N 1
ATOM 4089 C CA . ARG A 1 511 ? 42.487 -13.051 -25.994 1.00 64.94 511 ARG A CA 1
ATOM 4090 C C . ARG A 1 511 ? 43.680 -13.969 -26.236 1.00 64.94 511 ARG A C 1
ATOM 4092 O O . ARG A 1 511 ? 43.562 -15.003 -26.881 1.00 64.94 511 ARG A O 1
ATOM 4099 N N . THR A 1 512 ? 44.823 -13.601 -25.670 1.00 57.44 512 THR A N 1
ATOM 4100 C CA . THR A 1 512 ? 46.003 -14.459 -25.568 1.00 57.44 512 THR A CA 1
ATOM 4101 C C . THR A 1 512 ? 46.016 -15.114 -24.188 1.00 57.44 512 THR A C 1
ATOM 4103 O O . THR A 1 512 ? 45.855 -14.442 -23.169 1.00 57.44 512 THR A O 1
ATOM 4106 N N . PHE A 1 513 ? 46.188 -16.434 -24.140 1.00 62.66 513 PHE A N 1
ATOM 4107 C CA . PHE A 1 513 ? 46.391 -17.172 -22.891 1.00 62.66 513 PHE A CA 1
ATOM 4108 C C . PHE A 1 513 ? 47.666 -18.018 -23.012 1.00 62.66 513 PHE A C 1
ATOM 4110 O O . PHE A 1 513 ? 48.093 -18.340 -24.121 1.00 62.66 513 PHE A O 1
ATOM 4117 N N . ALA A 1 514 ? 48.296 -18.350 -21.887 1.00 56.47 514 ALA A N 1
ATOM 4118 C CA . ALA A 1 514 ? 49.460 -19.230 -21.857 1.00 56.47 514 ALA A CA 1
ATOM 4119 C C . ALA A 1 514 ? 48.997 -20.671 -21.583 1.00 56.47 514 ALA A C 1
ATOM 4121 O O . ALA A 1 514 ? 48.605 -20.984 -20.461 1.00 56.47 514 ALA A O 1
ATOM 4122 N N . GLY A 1 515 ? 48.992 -21.522 -22.609 1.00 55.25 515 GLY A N 1
ATOM 4123 C CA . GLY A 1 515 ? 48.856 -22.977 -22.473 1.00 55.25 515 GLY A CA 1
ATOM 4124 C C . GLY A 1 515 ? 50.153 -23.654 -22.921 1.00 55.25 515 GLY A C 1
ATOM 4125 O O . GLY A 1 515 ? 50.831 -23.114 -23.795 1.00 55.25 515 GLY A O 1
ATOM 4126 N N . ASP A 1 516 ? 50.500 -24.793 -22.324 1.00 56.97 516 ASP A N 1
ATOM 4127 C CA . ASP A 1 516 ? 51.671 -25.604 -22.701 1.00 56.97 516 ASP A CA 1
ATOM 4128 C C . ASP A 1 516 ? 51.215 -26.915 -23.370 1.00 56.97 516 ASP A C 1
ATOM 4130 O O . ASP A 1 516 ? 50.066 -27.329 -23.194 1.00 56.97 516 ASP A O 1
ATOM 4134 N N . GLU A 1 517 ? 52.088 -27.571 -24.140 1.00 55.72 517 GLU A N 1
ATOM 4135 C CA . GLU A 1 517 ? 51.791 -28.788 -24.914 1.00 55.72 517 GLU A CA 1
ATOM 4136 C C . GLU A 1 517 ? 51.253 -29.943 -24.052 1.00 55.72 517 GLU A C 1
ATOM 4138 O O . GLU A 1 517 ? 50.466 -30.756 -24.536 1.00 55.72 517 GLU A O 1
ATOM 4143 N N . GLU A 1 518 ? 51.607 -29.984 -22.765 1.00 58.31 518 GLU A N 1
ATOM 4144 C CA . GLU A 1 518 ? 51.138 -30.999 -21.813 1.00 58.31 518 GLU A CA 1
ATOM 4145 C C . GLU A 1 518 ? 49.786 -30.656 -21.144 1.00 58.31 518 GLU A C 1
ATOM 4147 O O . GLU A 1 518 ? 49.179 -31.516 -20.500 1.00 58.31 518 GLU A O 1
ATOM 4152 N N . ALA A 1 519 ? 49.274 -29.425 -21.300 1.00 63.06 519 ALA A N 1
ATOM 4153 C CA . ALA A 1 519 ? 48.062 -28.936 -20.630 1.00 63.06 519 ALA A CA 1
ATOM 4154 C C . ALA A 1 519 ? 47.217 -28.002 -21.531 1.00 63.06 519 ALA A C 1
ATOM 4156 O O . ALA A 1 519 ? 47.224 -26.781 -21.336 1.00 63.06 519 ALA A O 1
ATOM 4157 N N . PRO A 1 520 ? 46.451 -28.548 -22.501 1.00 66.62 520 PRO A N 1
ATOM 4158 C CA . PRO A 1 520 ? 45.584 -27.749 -23.366 1.00 66.62 520 PRO A CA 1
ATOM 4159 C C . PRO A 1 520 ? 44.488 -27.035 -22.567 1.00 66.62 520 PRO A C 1
ATOM 4161 O O . PRO A 1 520 ? 43.929 -27.581 -21.610 1.00 66.62 520 PRO A O 1
ATOM 4164 N N . VAL A 1 521 ? 44.138 -25.820 -22.997 1.00 67.38 521 VAL A N 1
ATOM 4165 C CA . VAL A 1 521 ? 43.076 -25.026 -22.366 1.00 67.38 521 VAL A CA 1
ATOM 4166 C C . VAL A 1 521 ? 41.718 -25.645 -22.693 1.00 67.38 521 VAL A C 1
ATOM 4168 O O . VAL A 1 521 ? 41.332 -25.726 -23.859 1.00 67.38 521 VAL A O 1
ATOM 4171 N N . LYS A 1 522 ? 40.961 -26.062 -21.677 1.00 72.44 522 LYS A N 1
ATOM 4172 C CA . LYS A 1 522 ? 39.610 -26.612 -21.871 1.00 72.44 522 LYS A CA 1
ATOM 4173 C C . LYS A 1 522 ? 38.574 -25.498 -21.964 1.00 72.44 522 LYS A C 1
ATOM 4175 O O . LYS A 1 522 ? 38.564 -24.624 -21.113 1.00 72.44 522 LYS A O 1
ATOM 4180 N N . VAL A 1 523 ? 37.668 -25.527 -22.934 1.00 71.62 523 VAL A N 1
ATOM 4181 C CA . VAL A 1 523 ? 36.479 -24.665 -22.975 1.00 71.62 523 VAL A CA 1
ATOM 4182 C C . VAL A 1 523 ? 35.267 -25.496 -22.581 1.00 71.62 523 VAL A C 1
ATOM 4184 O O . VAL A 1 523 ? 34.931 -26.461 -23.264 1.00 71.62 523 VAL A O 1
ATOM 4187 N N . THR A 1 524 ? 34.607 -25.120 -21.490 1.00 71.31 524 THR A N 1
ATOM 4188 C CA . THR A 1 524 ? 33.396 -25.784 -20.995 1.00 71.31 524 THR A CA 1
ATOM 4189 C C . THR A 1 524 ? 32.215 -24.845 -21.159 1.00 71.31 524 THR A C 1
ATOM 4191 O O . THR A 1 524 ? 32.216 -23.754 -20.592 1.00 71.31 524 THR A O 1
ATOM 4194 N N . VAL A 1 525 ? 31.188 -25.267 -21.895 1.00 65.19 525 VAL A N 1
ATOM 4195 C CA . VAL A 1 525 ? 29.959 -24.485 -22.080 1.00 65.19 525 VAL A CA 1
ATOM 4196 C C . VAL A 1 525 ? 28.892 -24.988 -21.119 1.00 65.19 525 VAL A C 1
ATOM 4198 O O . VAL A 1 525 ? 28.632 -26.189 -21.033 1.00 65.19 525 VAL A O 1
ATOM 4201 N N . LYS A 1 526 ? 28.284 -24.068 -20.373 1.00 66.19 526 LYS A N 1
ATOM 4202 C CA . LYS A 1 526 ? 27.209 -24.352 -19.422 1.00 66.19 526 LYS A CA 1
ATOM 4203 C C . LYS A 1 526 ? 25.949 -23.609 -19.831 1.00 66.19 526 LYS A C 1
ATOM 4205 O O . LYS A 1 526 ? 25.983 -22.387 -19.954 1.00 66.19 526 LYS A O 1
ATOM 4210 N N . TYR A 1 527 ? 24.857 -24.353 -19.983 1.00 63.34 527 TYR A N 1
ATOM 4211 C CA . TYR A 1 527 ? 23.523 -23.815 -20.249 1.00 63.34 527 TYR A CA 1
ATOM 4212 C C . TYR A 1 527 ? 22.649 -23.882 -18.996 1.00 63.34 527 TYR A C 1
ATOM 4214 O O . TYR A 1 527 ? 22.497 -24.946 -18.383 1.00 63.34 527 TYR A O 1
ATOM 4222 N N . GLY A 1 528 ? 22.055 -22.743 -18.626 1.00 63.84 528 GLY A N 1
ATOM 4223 C CA . GLY A 1 528 ? 21.128 -22.643 -17.494 1.00 63.84 528 GLY A CA 1
ATOM 4224 C C . GLY A 1 528 ? 21.683 -23.219 -16.178 1.00 63.84 528 GLY A C 1
ATOM 4225 O O . GLY A 1 528 ? 22.839 -22.993 -15.820 1.00 63.84 528 GLY A O 1
ATOM 4226 N N . ASP A 1 529 ? 20.851 -23.984 -15.460 1.00 49.25 529 ASP A N 1
ATOM 4227 C CA . ASP A 1 529 ? 21.119 -24.469 -14.094 1.00 49.25 529 ASP A CA 1
ATOM 4228 C C . ASP A 1 529 ? 21.981 -25.749 -14.007 1.00 49.25 529 ASP A C 1
ATOM 4230 O O . ASP A 1 529 ? 22.112 -26.322 -12.924 1.00 49.25 529 ASP A O 1
ATOM 4234 N N . GLY A 1 530 ? 22.616 -26.201 -15.098 1.00 54.72 530 GLY A N 1
ATOM 4235 C CA . GLY A 1 530 ? 23.588 -27.304 -15.017 1.00 54.72 530 GLY A CA 1
ATOM 4236 C C . GLY A 1 530 ? 23.535 -28.371 -16.106 1.00 54.72 530 GLY A C 1
ATOM 4237 O O . GLY A 1 530 ? 24.057 -29.461 -15.876 1.00 54.72 530 GLY A O 1
ATOM 4238 N N . LEU A 1 531 ? 22.975 -28.088 -17.287 1.00 50.56 531 LEU A N 1
ATOM 4239 C CA . LEU A 1 531 ? 23.276 -28.901 -18.469 1.00 50.56 531 LEU A CA 1
ATOM 4240 C C . LEU A 1 531 ? 24.740 -28.631 -18.848 1.00 50.56 531 LEU A C 1
ATOM 4242 O O . LEU A 1 531 ? 25.085 -27.596 -19.421 1.00 50.56 531 LEU A O 1
ATOM 4246 N N . VAL A 1 532 ? 25.620 -29.526 -18.392 1.00 53.09 532 VAL A N 1
ATOM 4247 C CA . VAL A 1 532 ? 27.057 -29.499 -18.672 1.00 53.09 532 VAL A CA 1
ATOM 4248 C C . VAL A 1 532 ? 27.283 -30.239 -19.979 1.00 53.09 532 VAL A C 1
ATOM 4250 O O . VAL A 1 532 ? 27.018 -31.437 -20.048 1.00 53.09 532 VAL A O 1
ATOM 4253 N N . HIS A 1 533 ? 27.807 -29.546 -20.988 1.00 57.09 533 HIS A N 1
ATOM 4254 C CA . HIS A 1 533 ? 28.336 -30.209 -22.172 1.00 57.09 533 HIS A CA 1
ATOM 4255 C C . HIS A 1 533 ? 29.862 -30.357 -22.095 1.00 57.09 533 HIS A C 1
ATOM 4257 O O . HIS A 1 533 ? 30.544 -29.659 -21.339 1.00 57.09 533 HIS A O 1
ATOM 4263 N N . VAL A 1 534 ? 30.362 -31.334 -22.853 1.00 55.94 534 VAL A N 1
ATOM 4264 C CA . VAL A 1 534 ? 31.713 -31.910 -22.835 1.00 55.94 534 VAL A CA 1
ATOM 4265 C C . VAL A 1 534 ? 32.809 -30.833 -22.943 1.00 55.94 534 VAL A C 1
ATOM 4267 O O . VAL A 1 534 ? 32.702 -29.954 -23.798 1.00 55.94 534 VAL A O 1
ATOM 4270 N N . PRO A 1 535 ? 33.880 -30.894 -22.124 1.00 60.44 535 PRO A N 1
ATOM 4271 C CA . PRO A 1 535 ? 35.005 -29.970 -22.232 1.00 60.44 535 PRO A CA 1
ATOM 4272 C C . PRO A 1 535 ? 35.690 -30.098 -23.598 1.00 60.44 535 PRO A C 1
ATOM 4274 O O . PRO A 1 535 ? 36.095 -31.191 -23.997 1.00 60.44 535 PRO A O 1
ATOM 4277 N N . TYR A 1 536 ? 35.865 -28.975 -24.293 1.00 67.69 536 TYR A N 1
ATOM 4278 C CA . TYR A 1 536 ? 36.593 -28.908 -25.558 1.00 67.69 536 TYR A CA 1
ATOM 4279 C C . TYR A 1 536 ? 38.051 -28.519 -25.312 1.00 67.69 536 TYR A C 1
ATOM 4281 O O . TYR A 1 536 ? 38.315 -27.443 -24.787 1.00 67.69 536 TYR A O 1
ATOM 4289 N N . SER A 1 537 ? 39.012 -29.352 -25.705 1.00 62.31 537 SER A N 1
ATOM 4290 C CA . SER A 1 537 ? 40.427 -28.970 -25.653 1.00 62.31 537 SER A CA 1
ATOM 4291 C C . SER A 1 537 ? 40.752 -28.030 -26.815 1.00 62.31 537 SER A C 1
ATOM 4293 O O . SER A 1 537 ? 40.771 -28.459 -27.969 1.00 62.31 537 SER A O 1
ATOM 4295 N N . LEU A 1 538 ? 41.022 -26.757 -26.519 1.00 65.62 538 LEU A N 1
ATOM 4296 C CA . LEU A 1 538 ? 41.703 -25.869 -27.460 1.00 65.62 538 LEU A CA 1
ATOM 4297 C C . LEU A 1 538 ? 43.136 -26.382 -27.642 1.00 65.62 538 LEU A C 1
ATOM 4299 O O . LEU A 1 538 ? 43.750 -26.805 -26.665 1.00 65.62 538 LEU A O 1
ATOM 4303 N N . GLY A 1 539 ? 43.647 -26.373 -28.875 1.00 63.69 539 GLY A N 1
ATOM 4304 C CA . GLY A 1 539 ? 45.011 -26.810 -29.183 1.00 63.69 539 GLY A CA 1
ATOM 4305 C C . GLY A 1 539 ? 46.083 -25.877 -28.603 1.00 63.69 539 GLY A C 1
ATOM 4306 O O . GLY A 1 539 ? 46.245 -25.757 -27.392 1.00 63.69 539 GLY A O 1
ATOM 4307 N N . LYS A 1 540 ? 46.848 -25.215 -29.478 1.00 59.59 540 LYS A N 1
ATOM 4308 C CA . LYS A 1 540 ? 47.852 -24.207 -29.093 1.00 59.59 540 LYS A CA 1
ATOM 4309 C C . LYS A 1 540 ? 47.241 -22.807 -29.152 1.00 59.59 540 LYS A C 1
ATOM 4311 O O . LYS A 1 540 ? 46.296 -22.583 -29.902 1.00 59.59 540 LYS A O 1
ATOM 4316 N N . LEU A 1 541 ? 47.781 -21.869 -28.374 1.00 56.81 541 LEU A N 1
ATOM 4317 C CA . LEU A 1 541 ? 47.400 -20.458 -28.451 1.00 56.81 541 LEU A CA 1
ATOM 4318 C C . LEU A 1 541 ? 48.443 -19.647 -29.233 1.00 56.81 541 LEU A C 1
ATOM 4320 O O . LEU A 1 541 ? 49.637 -19.893 -29.056 1.00 56.81 541 LEU A O 1
ATOM 4324 N N . PRO A 1 542 ? 48.024 -18.670 -30.062 1.00 60.31 542 PRO A N 1
ATOM 4325 C CA . PRO A 1 542 ? 46.642 -18.222 -30.305 1.00 60.31 542 PRO A CA 1
ATOM 4326 C C . PRO A 1 542 ? 45.768 -19.281 -31.001 1.00 60.31 542 PRO A C 1
ATOM 4328 O O . PRO A 1 542 ? 46.295 -20.140 -31.702 1.00 60.31 542 PRO A O 1
ATOM 4331 N N . MET A 1 543 ? 44.445 -19.226 -30.779 1.00 68.06 543 MET A N 1
ATOM 4332 C CA . MET A 1 543 ? 43.491 -20.151 -31.408 1.00 68.06 543 MET A CA 1
ATOM 4333 C C . MET A 1 543 ? 43.678 -20.134 -32.925 1.00 68.06 543 MET A C 1
ATOM 4335 O O . MET A 1 543 ? 43.762 -19.063 -33.529 1.00 68.06 543 MET A O 1
ATOM 4339 N N . THR A 1 544 ? 43.716 -21.305 -33.554 1.00 72.94 544 THR A N 1
ATOM 4340 C CA . THR A 1 544 ? 43.756 -21.375 -35.017 1.00 72.94 544 THR A CA 1
ATOM 4341 C C . THR A 1 544 ? 42.386 -21.011 -35.602 1.00 72.94 544 THR A C 1
ATOM 4343 O O . THR A 1 544 ? 41.352 -21.165 -34.947 1.00 72.94 544 THR A O 1
ATOM 4346 N N . GLU A 1 545 ? 42.331 -20.575 -36.865 1.00 72.06 545 GLU A N 1
ATOM 4347 C CA . GLU A 1 545 ? 41.045 -20.374 -37.563 1.00 72.06 545 GLU A CA 1
ATOM 4348 C C . GLU A 1 545 ? 40.192 -21.655 -37.583 1.00 72.06 545 GLU A C 1
ATOM 4350 O O . GLU A 1 545 ? 38.959 -21.599 -37.554 1.00 72.06 545 GLU A O 1
ATOM 4355 N N . MET A 1 546 ? 40.848 -22.818 -37.563 1.00 74.50 546 MET A N 1
ATOM 4356 C CA . MET A 1 546 ? 40.206 -24.122 -37.449 1.00 74.50 546 MET A CA 1
ATOM 4357 C C . MET A 1 546 ? 39.557 -24.319 -36.070 1.00 74.50 546 MET A C 1
ATOM 4359 O O . MET A 1 546 ? 38.417 -24.780 -36.009 1.00 74.50 546 MET A O 1
ATOM 4363 N N . ASP A 1 547 ? 40.222 -23.913 -34.982 1.00 69.81 547 ASP A N 1
ATOM 4364 C CA . ASP A 1 547 ? 39.648 -23.937 -33.628 1.00 69.81 547 ASP A CA 1
ATOM 4365 C C . ASP A 1 547 ? 38.423 -23.025 -33.534 1.00 69.81 547 ASP A C 1
ATOM 4367 O O . ASP A 1 547 ? 37.386 -23.434 -33.016 1.00 69.81 547 ASP A O 1
ATOM 4371 N N . VAL A 1 548 ? 38.505 -21.815 -34.096 1.00 72.00 548 VAL A N 1
ATOM 4372 C CA . VAL A 1 548 ? 37.391 -20.851 -34.148 1.00 72.00 548 VAL A CA 1
ATOM 4373 C C . VAL A 1 548 ? 36.202 -21.419 -34.923 1.00 72.00 548 VAL A C 1
ATOM 4375 O O . VAL A 1 548 ? 35.066 -21.369 -34.449 1.00 72.00 548 VAL A O 1
ATOM 4378 N N . THR A 1 549 ? 36.451 -21.973 -36.110 1.00 76.44 549 THR A N 1
ATOM 4379 C CA . THR A 1 549 ? 35.402 -22.527 -36.979 1.00 76.44 549 THR A CA 1
ATOM 4380 C C . THR A 1 549 ? 34.720 -23.726 -36.329 1.00 76.44 549 THR A C 1
ATOM 4382 O O . THR A 1 549 ? 33.493 -23.841 -36.360 1.00 76.44 549 THR A O 1
ATOM 4385 N N . ARG A 1 550 ? 35.502 -24.599 -35.688 1.00 75.94 550 ARG A N 1
ATOM 4386 C CA . ARG A 1 550 ? 34.985 -25.766 -34.974 1.00 75.94 550 ARG A CA 1
ATOM 4387 C C . ARG A 1 550 ? 34.155 -25.360 -33.763 1.00 75.94 550 ARG A C 1
ATOM 4389 O O . ARG A 1 550 ? 33.047 -25.859 -33.610 1.00 75.94 550 ARG A O 1
ATOM 4396 N N . LEU A 1 551 ? 34.632 -24.401 -32.972 1.00 73.75 551 LEU A N 1
ATOM 4397 C CA . LEU A 1 551 ? 33.914 -23.890 -31.806 1.00 73.75 551 LEU A CA 1
ATOM 4398 C C . LEU A 1 551 ? 32.577 -23.251 -32.225 1.00 73.75 551 LEU A C 1
ATOM 4400 O O . LEU A 1 551 ? 31.544 -23.578 -31.656 1.00 73.75 551 LEU A O 1
ATOM 4404 N N . LYS A 1 552 ? 32.541 -22.454 -33.303 1.00 75.38 552 LYS A N 1
ATOM 4405 C CA . LYS A 1 552 ? 31.272 -21.928 -33.850 1.00 75.38 552 LYS A CA 1
ATOM 4406 C C . LYS A 1 552 ? 30.291 -23.029 -34.255 1.00 75.38 552 LYS A C 1
ATOM 4408 O O . LYS A 1 552 ? 29.101 -22.904 -33.982 1.00 75.38 552 LYS A O 1
ATOM 4413 N N . LYS A 1 553 ? 30.772 -24.086 -34.916 1.00 78.75 553 LYS A N 1
ATOM 4414 C CA . LYS A 1 553 ? 29.926 -25.199 -35.364 1.00 78.75 553 LYS A CA 1
ATOM 4415 C C . LYS A 1 553 ? 29.304 -25.944 -34.181 1.00 78.75 553 LYS A C 1
ATOM 4417 O O . LYS A 1 553 ? 28.097 -26.128 -34.168 1.00 78.75 553 LYS A O 1
ATOM 4422 N N . GLU A 1 554 ? 30.112 -26.315 -33.193 1.00 72.31 554 GLU A N 1
ATOM 4423 C CA . GLU A 1 554 ? 29.656 -27.060 -32.009 1.00 72.31 554 GLU A CA 1
ATOM 4424 C C . GLU A 1 554 ? 28.624 -26.273 -31.195 1.00 72.31 554 GLU A C 1
ATOM 4426 O O . GLU A 1 554 ? 27.592 -26.806 -30.797 1.00 72.31 554 GLU A O 1
ATOM 4431 N N . PHE A 1 555 ? 28.858 -24.975 -30.991 1.00 71.81 555 PHE A N 1
ATOM 4432 C CA . PHE A 1 555 ? 27.903 -24.141 -30.270 1.00 71.81 555 PHE A CA 1
ATOM 4433 C C . PHE A 1 555 ? 26.569 -23.975 -31.016 1.00 71.81 555 PHE A C 1
ATOM 4435 O O . PHE A 1 555 ? 25.534 -23.896 -30.360 1.00 71.81 555 PHE A O 1
ATOM 4442 N N . ARG A 1 556 ? 26.571 -23.927 -32.357 1.00 71.75 556 ARG A N 1
ATOM 4443 C CA . ARG A 1 556 ? 25.324 -23.893 -33.144 1.00 71.75 556 ARG A CA 1
ATOM 4444 C C . ARG A 1 556 ? 24.531 -25.187 -32.990 1.00 71.75 556 ARG A C 1
ATOM 4446 O O . ARG A 1 556 ? 23.354 -25.111 -32.665 1.00 71.75 556 ARG A O 1
ATOM 4453 N N . THR A 1 557 ? 25.185 -26.342 -33.128 1.00 74.44 557 THR A N 1
ATOM 4454 C CA . THR A 1 557 ? 24.550 -27.652 -32.899 1.00 74.44 557 THR A CA 1
ATOM 4455 C C . THR A 1 557 ? 23.909 -27.717 -31.513 1.00 74.44 557 THR A C 1
ATOM 4457 O O . THR A 1 557 ? 22.796 -28.203 -31.353 1.00 74.44 557 THR A O 1
ATOM 4460 N N . LEU A 1 558 ? 24.588 -27.175 -30.501 1.00 65.81 558 LEU A N 1
ATOM 4461 C CA . LEU A 1 558 ? 24.106 -27.220 -29.128 1.00 65.81 558 LEU A CA 1
ATOM 4462 C C . LEU A 1 558 ? 22.907 -26.290 -28.870 1.00 65.81 558 LEU A C 1
ATOM 4464 O O . LEU A 1 558 ? 22.027 -26.638 -28.088 1.00 65.81 558 LEU A O 1
ATOM 4468 N N . ILE A 1 559 ? 22.842 -25.132 -29.536 1.00 65.31 559 ILE A N 1
ATOM 4469 C CA . ILE A 1 559 ? 21.640 -24.282 -29.521 1.00 65.31 559 ILE A CA 1
ATOM 4470 C C . ILE A 1 559 ? 20.468 -25.028 -30.157 1.00 65.31 559 ILE A C 1
ATOM 4472 O O . ILE A 1 559 ? 19.399 -25.088 -29.557 1.00 65.31 559 ILE A O 1
ATOM 4476 N N . GLU A 1 560 ? 20.686 -25.645 -31.320 1.00 72.06 560 GLU A N 1
ATOM 4477 C CA . GLU A 1 560 ? 19.658 -26.412 -32.034 1.00 72.06 560 GLU A CA 1
ATOM 4478 C C . GLU A 1 560 ? 19.127 -27.582 -31.182 1.00 72.06 560 GLU A C 1
ATOM 4480 O O . GLU A 1 560 ? 17.918 -27.797 -31.100 1.00 72.06 560 GLU A O 1
ATOM 4485 N N . GLU A 1 561 ? 19.998 -28.305 -30.472 1.00 66.88 561 GLU A N 1
ATOM 4486 C CA . GLU A 1 561 ? 19.594 -29.374 -29.548 1.00 66.88 561 GLU A CA 1
ATOM 4487 C C . GLU A 1 561 ? 18.786 -28.854 -28.349 1.00 66.88 561 GLU A C 1
ATOM 4489 O O . GLU A 1 561 ? 17.786 -29.463 -27.965 1.00 66.88 561 GLU A O 1
ATOM 4494 N N . VAL A 1 562 ? 19.181 -27.720 -27.759 1.00 61.12 562 VAL A N 1
ATOM 4495 C CA . VAL A 1 562 ? 18.445 -27.094 -26.646 1.00 61.12 562 VAL A CA 1
ATOM 4496 C C . VAL A 1 562 ? 17.085 -26.565 -27.105 1.00 61.12 562 VAL A C 1
ATOM 4498 O O . VAL A 1 562 ? 16.122 -26.643 -26.341 1.00 61.12 562 VAL A O 1
ATOM 4501 N N . GLU A 1 563 ? 16.988 -26.046 -28.329 1.00 62.00 563 GLU A N 1
ATOM 4502 C CA . GLU A 1 563 ? 15.725 -25.623 -28.938 1.00 62.00 563 GLU A CA 1
ATOM 4503 C C . GLU A 1 563 ? 14.794 -26.806 -29.214 1.00 62.00 563 GLU A C 1
ATOM 4505 O O . GLU A 1 563 ? 13.605 -26.693 -28.942 1.00 62.00 563 GLU A O 1
ATOM 4510 N N . MET A 1 564 ? 15.307 -27.956 -29.666 1.00 65.94 564 MET A N 1
ATOM 4511 C CA . MET A 1 564 ? 14.486 -29.158 -29.898 1.00 65.94 564 MET A CA 1
ATOM 4512 C C . MET A 1 564 ? 13.913 -29.787 -28.617 1.00 65.94 564 MET A C 1
ATOM 4514 O O . MET A 1 564 ? 12.924 -30.515 -28.682 1.00 65.94 564 MET A O 1
ATOM 4518 N N . VAL A 1 565 ? 14.544 -29.559 -27.461 1.00 57.41 565 VAL A N 1
ATOM 4519 C CA . VAL A 1 565 ? 14.082 -30.075 -26.157 1.00 57.41 565 VAL A CA 1
ATOM 4520 C C . VAL A 1 565 ? 13.039 -29.149 -25.504 1.00 57.41 565 VAL A C 1
ATOM 4522 O O . VAL A 1 565 ? 12.382 -29.552 -24.539 1.00 57.41 565 VAL A O 1
ATOM 4525 N N . ARG A 1 566 ? 12.874 -27.920 -26.008 1.00 54.16 566 ARG A N 1
ATOM 4526 C CA . ARG A 1 566 ? 11.844 -26.965 -25.566 1.00 54.16 566 ARG A CA 1
ATOM 4527 C C . ARG A 1 566 ? 10.539 -27.140 -26.318 1.00 54.16 566 ARG A C 1
ATOM 4529 O O . ARG A 1 566 ? 9.499 -26.890 -25.665 1.00 54.16 566 ARG A O 1
#

Secondary structure (DSSP, 8-state):
---------PPPPHHHHHTT--------B-TT--B-PPPBS-HHHHTSSTTHHHHH--EEEEEHHHHHS-EEES-----HHHHHHHHHHHHHHHHHTTT----S-EEEEHHHHHHHH-TT--HHHHHHHHHHHHH-EEEEE-TTS-EEEEEES-EEEEEE-SS-EEEEEE--HHHHHHHH--SSEEEEEHHHHHH---HHHHHHHHHHHHHTTT----TTS--EEEEEEEHHHHHHHHT--S-HHHHIIIIIHHHHHHGGG--SEEEE-TTSPPPSSSSS-GGGGSEEEE-SSTTPPEEEEEEEEEEPPPPTTTSPPP---TTGGGTSS----GGG---HHHHHHHHHHHHHTT----HHHHHHHHHHHHHHHHH---SSTHHHH-TTSHHHHHHHHHHH-HHHHHHHHHHHHHHS-SHHHHHTS--HHHHHHHHHHHHHHHHHHHHHHHHHHHHHHHHTS---------------------SB--EEEEEE-TT--HHHHHHHHHHHHT---B-BTTBPPEEEEEETTTEEPPPEE--SSSPPHHHHHHHHHHHHHHHHHHHHT-

Organism: NCBI:txid2108360

Foldseek 3Di:
DDDDDDDDDDPDDPVVVVVVPPDPPPPQADPVGFGADDKFFDLVQCLPDLCSLLVRQIWAKDALQVQQFKDWDDDDPDFLLLVLLLSVQLRQCCVVVVNQLPDQKDKDAPSSSQSLLHPPDDPVVVVVSLVSQQPIFIKTDDVVGDIDGRHRSKDWDWDQDPVHIMIMIGGDPVRSVNSSGHNQIFIDGSNLSSVQGGPLLVLVSSVVRSVCRPPADALVDQQKDKDKAFQVNSCSSSVDDDDSVCCLPPRVQSNQLSCVSPQQKDFAAPVNDQPPDNRDPSVNRWDFDFPPDDVGDGGIIMTIIRGDHDDLSRQDQPPDDVVVLVVAFDDFAQLQGDHRSSLRSLQVSLVVLPQPDHSVLLRLLSLLQVVCQVVVPDPDPCQVVPCCGHVNVSVCCVVVNNSVSSVVVSSVCSSPNDSSVVSPDPDPSNVVSSVVSVVVRVVRRVDNVCDPVNVVVVVPPPPDPDDDDDDDDDDDDQDDEDAAAQEDEAEDELPDDLVNQLVVLVVLLSDWYDDDQVGFYWYWYAYPPGPTDDTDGQHDPPGDPVNSVVSSVVVNVVNVVSVVVD

Radius of gyration: 31.22 Å; chains: 1; bounding box: 97×77×75 Å

pLDDT: mean 79.11, std 18.59, range [27.8, 98.06]

InterPro domains:
  IPR000525 Initiator Rep protein, WH1 domain [PF01051] (77-208)